Protein AF-A0A4Y2REA1-F1 (afdb_monomer_lite)

Foldseek 3Di:
DDDDAQDPQDWAAPPAPCPVPPDDRTKTWQADDQVLLVLLQCLLQQLQLFDPVDPPRSVLQLCLQAVNPDDSVVVVVLSVPDQQLQPSCSLVPPPVNVVSSVRNVVVLVVPDPPPDPPDPLSSVQSSCQSSVAWEWEQEPVVRDTDIHHHPPDDDVPHHYWYKYWYWDWPPPDPDTDTDIGITGIDHLVVLLVSLLVSQQVLCVVFPNNVVCVPPVSVVSVVSDQAPQSLVSCLVVLVLVSLLRCLVDLVSLSSNVSSVYNSQQLDADPLRAGSLLSVLLHPDLVSNVSNLQCQLQVNNNDPRHLLRADPVSLVSLVSVLVNLVRNCVSCVQVVVSPPCSVVSNLSSLLSNLLSVLSNQLRVQLHVLVPDDDPDLVSVLVSLLSSLVSLVVSLVVSQQPDDDDDPVVSCVSSVSSNVCSVVVSVSSNVVSVVSSCVSCVPPDVVVVVVSVVVPPPPPPPPPPPDDDDDDDDDDDDDDDDDDDDDDDDDDDDDDDDDDDDDDDPDDDDDD

Structure (mmCIF, N/CA/C/O backbone):
data_AF-A0A4Y2REA1-F1
#
_entry.id   AF-A0A4Y2REA1-F1
#
loop_
_atom_site.group_PDB
_atom_site.id
_atom_site.type_symbol
_atom_site.label_atom_id
_atom_site.label_alt_id
_atom_site.label_comp_id
_atom_site.label_asym_id
_atom_site.label_entity_id
_atom_site.label_seq_id
_atom_site.pdbx_PDB_ins_code
_atom_site.Cartn_x
_atom_site.Cartn_y
_atom_site.Cartn_z
_atom_site.occupancy
_atom_site.B_iso_or_equiv
_atom_site.auth_seq_id
_atom_site.auth_comp_id
_atom_site.auth_asym_id
_atom_site.auth_atom_id
_atom_site.pdbx_PDB_model_num
ATOM 1 N N . MET A 1 1 ? 20.935 -3.096 3.872 1.00 25.33 1 MET A N 1
ATOM 2 C CA . MET A 1 1 ? 20.095 -3.279 2.668 1.00 25.33 1 MET A CA 1
ATOM 3 C C . MET A 1 1 ? 18.909 -2.357 2.857 1.00 25.33 1 MET A C 1
ATOM 5 O O . MET A 1 1 ? 18.249 -2.506 3.869 1.00 25.33 1 MET A O 1
ATOM 9 N N . TYR A 1 2 ? 18.708 -1.360 1.994 1.00 25.95 2 TYR A N 1
ATOM 10 C CA . TYR A 1 2 ? 17.549 -0.471 2.121 1.00 25.95 2 TYR A CA 1
ATOM 11 C C . TYR A 1 2 ? 16.307 -1.224 1.658 1.00 25.95 2 TYR A C 1
ATOM 13 O O . TYR A 1 2 ? 16.303 -1.742 0.537 1.00 25.95 2 TYR A O 1
ATOM 21 N N . SER A 1 3 ? 15.297 -1.304 2.521 1.00 22.00 3 SER A N 1
ATOM 22 C CA . SER A 1 3 ? 13.976 -1.779 2.127 1.00 22.00 3 SER A CA 1
ATOM 23 C C . SER A 1 3 ? 13.430 -0.864 1.021 1.00 22.00 3 SER A C 1
ATOM 25 O O . SER A 1 3 ? 13.636 0.352 1.078 1.00 22.00 3 SER A O 1
ATOM 27 N N . PRO A 1 4 ? 12.791 -1.417 -0.018 1.00 27.03 4 PRO A N 1
ATOM 28 C CA . PRO A 1 4 ? 12.028 -0.632 -0.980 1.00 27.03 4 PRO A CA 1
ATOM 29 C C . PRO A 1 4 ? 11.006 0.238 -0.235 1.00 27.03 4 PRO A C 1
ATOM 31 O O . PRO A 1 4 ? 10.327 -0.249 0.665 1.00 27.03 4 PRO A O 1
ATOM 34 N N . ILE A 1 5 ? 10.926 1.521 -0.586 1.00 33.12 5 ILE A N 1
ATOM 35 C CA . ILE A 1 5 ? 9.866 2.418 -0.110 1.00 33.12 5 ILE A CA 1
ATOM 36 C C . ILE A 1 5 ? 8.550 1.947 -0.758 1.00 33.12 5 ILE A C 1
ATOM 38 O O . ILE A 1 5 ? 8.592 1.624 -1.952 1.00 33.12 5 ILE A O 1
ATOM 42 N N . PRO A 1 6 ? 7.418 1.896 -0.029 1.00 34.47 6 PRO A N 1
ATOM 43 C CA . PRO A 1 6 ? 6.111 1.602 -0.612 1.00 34.47 6 PRO A CA 1
ATOM 44 C C . PRO A 1 6 ? 5.810 2.544 -1.794 1.00 34.47 6 PRO A C 1
ATOM 46 O O . PRO A 1 6 ? 5.643 3.747 -1.632 1.00 34.47 6 PRO A O 1
ATOM 49 N N . HIS A 1 7 ? 5.865 1.945 -2.984 1.00 48.41 7 HIS A N 1
ATOM 50 C CA . HIS A 1 7 ? 5.469 2.357 -4.336 1.00 48.41 7 HIS A CA 1
ATOM 51 C C . HIS A 1 7 ? 5.488 3.850 -4.749 1.00 48.41 7 HIS A C 1
ATOM 53 O O . HIS A 1 7 ? 4.498 4.567 -4.674 1.00 48.41 7 HIS A O 1
ATOM 59 N N . ASP A 1 8 ? 6.588 4.230 -5.419 1.00 48.91 8 ASP A N 1
ATOM 60 C CA . ASP A 1 8 ? 6.771 5.413 -6.287 1.00 48.91 8 ASP A CA 1
ATOM 61 C C . ASP A 1 8 ? 6.100 5.271 -7.679 1.00 48.91 8 ASP A C 1
ATOM 63 O O . ASP A 1 8 ? 6.644 5.734 -8.683 1.00 48.91 8 ASP A O 1
ATOM 67 N N . LEU A 1 9 ? 4.939 4.618 -7.797 1.00 53.75 9 LEU A N 1
ATOM 68 C CA . LEU A 1 9 ? 4.220 4.526 -9.078 1.00 53.75 9 LEU A CA 1
ATOM 69 C C . LEU A 1 9 ? 3.541 5.867 -9.380 1.00 53.75 9 LEU A C 1
ATOM 71 O O . LEU A 1 9 ? 2.353 6.068 -9.141 1.00 53.75 9 LEU A O 1
ATOM 75 N N . THR A 1 10 ? 4.334 6.821 -9.859 1.00 60.69 10 THR A N 1
ATOM 76 C CA . THR A 1 10 ? 3.876 8.187 -10.114 1.00 60.69 10 THR A CA 1
ATOM 77 C C . THR A 1 10 ? 3.557 8.339 -11.594 1.00 60.69 10 THR A C 1
ATOM 79 O O . THR A 1 10 ? 4.440 8.198 -12.441 1.00 60.69 10 THR A O 1
ATOM 82 N N . LEU A 1 11 ? 2.292 8.628 -11.909 1.00 57.44 11 LEU A N 1
ATOM 83 C CA . LEU A 1 11 ? 1.899 9.081 -13.240 1.00 57.44 11 LEU A CA 1
ATOM 84 C C . LEU A 1 11 ? 2.262 10.560 -13.387 1.00 57.44 11 LEU A C 1
ATOM 86 O O . LEU A 1 11 ? 1.834 11.389 -12.582 1.00 57.44 11 LEU A O 1
ATOM 90 N N . TYR A 1 12 ? 2.998 10.889 -14.444 1.00 63.56 12 TYR A N 1
ATOM 91 C CA . TYR A 1 12 ? 3.308 12.271 -14.793 1.00 63.56 12 TYR A CA 1
ATOM 92 C C . TYR A 1 12 ? 2.423 12.745 -15.950 1.00 63.56 12 TYR A C 1
ATOM 94 O O . TYR A 1 12 ? 2.574 12.298 -17.089 1.00 63.56 12 TYR A O 1
ATOM 102 N N . ASP A 1 13 ? 1.477 13.630 -15.629 1.00 55.62 13 ASP A N 1
ATOM 103 C CA . ASP A 1 13 ? 0.510 14.255 -16.530 1.00 55.62 13 ASP A CA 1
ATOM 104 C C . ASP A 1 13 ? 0.744 15.767 -16.608 1.00 55.62 13 ASP A C 1
ATOM 106 O O . ASP A 1 13 ? 0.618 16.446 -15.601 1.00 55.62 13 ASP A O 1
ATOM 110 N N . ASP A 1 14 ? 1.112 16.292 -17.778 1.00 50.47 14 ASP A N 1
ATOM 111 C CA . ASP A 1 14 ? 1.050 17.716 -18.180 1.00 50.47 14 ASP A CA 1
ATOM 112 C C . ASP A 1 14 ? 1.658 18.765 -17.208 1.00 50.47 14 ASP A C 1
ATOM 114 O O . ASP A 1 14 ? 1.514 19.968 -17.391 1.00 50.47 14 ASP A O 1
ATOM 118 N N . LYS A 1 15 ? 2.389 18.328 -16.172 1.00 52.06 15 LYS A N 1
ATOM 119 C CA . LYS A 1 15 ? 3.039 19.157 -15.137 1.00 52.06 15 LYS A CA 1
ATOM 120 C C . LYS A 1 15 ? 4.423 19.655 -15.541 1.00 52.06 15 LYS A C 1
ATOM 122 O O . LYS A 1 15 ? 5.094 20.310 -14.742 1.00 52.06 15 LYS A O 1
ATOM 127 N N . PHE A 1 16 ? 4.860 19.310 -16.745 1.00 57.81 16 PHE A N 1
ATOM 128 C CA . PHE A 1 16 ? 6.159 19.674 -17.277 1.00 57.81 16 PHE A CA 1
ATOM 129 C C . PHE A 1 16 ? 5.995 20.217 -18.697 1.00 57.81 16 PHE A C 1
ATOM 131 O O . PHE A 1 16 ? 5.413 19.544 -19.543 1.00 57.81 16 PHE A O 1
ATOM 138 N N . ASP A 1 17 ? 6.563 21.393 -18.973 1.00 53.31 17 ASP A N 1
ATOM 139 C CA . ASP A 1 17 ? 6.459 22.122 -20.252 1.00 53.31 17 ASP A CA 1
ATOM 140 C C . ASP A 1 17 ? 7.195 21.444 -21.442 1.00 53.31 17 ASP A C 1
ATOM 142 O O . ASP A 1 17 ? 7.589 22.099 -22.411 1.00 53.31 17 ASP A O 1
ATOM 146 N N . PHE A 1 18 ? 7.442 20.129 -21.398 1.00 57.41 18 PHE A N 1
ATOM 147 C CA . PHE A 1 18 ? 8.408 19.445 -22.272 1.00 57.41 18 PHE A CA 1
ATOM 148 C C . PHE A 1 18 ? 7.825 18.701 -23.478 1.00 57.41 18 PHE A C 1
ATOM 150 O O . PHE A 1 18 ? 8.573 17.998 -24.162 1.00 57.41 18 PHE A O 1
ATOM 157 N N . GLU A 1 19 ? 6.549 18.897 -23.815 1.00 52.06 19 GLU A N 1
ATOM 158 C CA . GLU A 1 19 ? 5.930 18.278 -25.005 1.00 52.06 19 GLU A CA 1
ATOM 159 C C . GLU A 1 19 ? 6.691 18.598 -26.307 1.00 52.06 19 GLU A C 1
ATOM 161 O O . GLU A 1 19 ? 6.729 17.795 -27.236 1.00 52.06 19 GLU A O 1
ATOM 166 N N . LYS A 1 20 ? 7.391 19.741 -26.359 1.00 48.44 20 LYS A N 1
ATOM 167 C CA . LYS A 1 20 ? 8.180 20.168 -27.527 1.00 48.44 20 LYS A CA 1
ATOM 168 C C . LYS A 1 20 ? 9.490 19.392 -27.739 1.00 48.44 20 LYS A C 1
ATOM 170 O O . LYS A 1 20 ? 10.070 19.505 -28.813 1.00 48.44 20 LYS A O 1
ATOM 175 N N . ASN A 1 21 ? 9.945 18.604 -26.761 1.00 50.84 21 ASN A N 1
ATOM 176 C CA . ASN A 1 21 ? 11.243 17.910 -26.787 1.00 50.84 21 ASN A CA 1
ATOM 177 C C . ASN A 1 21 ? 11.119 16.376 -26.892 1.00 50.84 21 ASN A C 1
ATOM 179 O O . ASN A 1 21 ? 12.047 15.655 -26.526 1.00 50.84 21 ASN A O 1
ATOM 183 N N . GLY A 1 22 ? 9.979 15.864 -27.370 1.00 51.72 22 GLY A N 1
ATOM 184 C CA . GLY A 1 22 ? 9.775 14.424 -27.582 1.00 51.72 22 GLY A CA 1
ATOM 185 C C . GLY A 1 22 ? 9.524 13.615 -26.303 1.00 51.72 22 GLY A C 1
ATOM 186 O O . GLY A 1 22 ? 9.541 12.386 -26.346 1.00 51.72 22 GLY A O 1
ATOM 187 N N . PHE A 1 23 ? 9.277 14.277 -25.167 1.00 59.12 23 PHE A N 1
ATOM 188 C CA . PHE A 1 23 ? 8.766 13.612 -23.972 1.00 59.12 23 PHE A CA 1
ATOM 189 C C . PHE A 1 23 ? 7.288 13.283 -24.176 1.00 59.12 23 PHE A C 1
ATOM 191 O O . PHE A 1 23 ? 6.483 14.173 -24.441 1.00 59.12 23 PHE A O 1
ATOM 198 N N . CYS A 1 24 ? 6.934 12.004 -24.053 1.00 58.06 24 CYS A N 1
ATOM 199 C CA . CYS A 1 24 ? 5.540 11.586 -24.061 1.00 58.06 24 CYS A CA 1
ATOM 200 C C . CYS A 1 24 ? 4.925 11.960 -22.705 1.00 58.06 24 CYS A C 1
ATOM 202 O O . CYS A 1 24 ? 5.343 11.373 -21.697 1.00 58.06 24 CYS A O 1
ATOM 204 N N . PRO A 1 25 ? 3.946 12.883 -22.639 1.00 57.12 25 PRO A N 1
ATOM 205 C CA . PRO A 1 25 ? 3.137 13.007 -21.436 1.00 57.12 25 PRO A CA 1
ATOM 206 C C . PRO A 1 25 ? 2.501 11.638 -21.147 1.00 57.12 25 PRO A C 1
ATOM 208 O O . PRO A 1 25 ? 2.279 10.837 -22.059 1.00 57.12 25 PRO A O 1
ATOM 211 N N . TYR A 1 26 ? 2.244 11.336 -19.874 1.00 68.44 26 TYR A N 1
ATOM 212 C CA . TYR A 1 26 ? 1.660 10.068 -19.424 1.00 68.44 26 TYR A CA 1
ATOM 213 C C . TYR A 1 26 ? 2.614 8.862 -19.393 1.00 68.44 26 TYR A C 1
ATOM 215 O O . TYR A 1 26 ? 2.320 7.780 -19.908 1.00 68.44 26 TYR A O 1
ATOM 223 N N . GLN A 1 27 ? 3.742 9.018 -18.708 1.00 76.50 27 GLN A N 1
ATOM 224 C CA . GLN A 1 27 ? 4.599 7.897 -18.319 1.00 76.50 27 GLN A CA 1
ATOM 225 C C . GLN A 1 27 ? 4.471 7.607 -16.821 1.00 76.50 27 GLN A C 1
ATOM 227 O O . GLN A 1 27 ? 4.298 8.524 -16.014 1.00 76.50 27 GLN A O 1
ATOM 232 N N . TRP A 1 28 ? 4.555 6.326 -16.465 1.00 80.19 28 TRP A N 1
ATOM 233 C CA . TRP A 1 28 ? 4.647 5.875 -15.079 1.00 80.19 28 TRP A CA 1
ATOM 234 C C . TRP A 1 28 ? 6.105 5.655 -14.710 1.00 80.19 28 TRP A C 1
ATOM 236 O O . TRP A 1 28 ? 6.826 4.952 -15.421 1.00 80.19 28 TRP A O 1
ATOM 246 N N . GLU A 1 29 ? 6.527 6.223 -13.587 1.00 85.75 29 GLU A N 1
ATOM 247 C CA . GLU A 1 29 ? 7.823 5.916 -12.992 1.00 85.75 29 GLU A CA 1
ATOM 248 C C . GLU A 1 29 ? 7.787 4.560 -12.279 1.00 85.75 29 GLU A C 1
ATOM 250 O O . GLU A 1 29 ? 6.939 4.319 -11.424 1.00 85.75 29 GLU A O 1
ATOM 255 N N . ILE A 1 30 ? 8.732 3.678 -12.614 1.00 86.88 30 ILE A N 1
ATOM 256 C CA . ILE A 1 30 ? 8.915 2.376 -11.976 1.00 86.88 30 ILE A CA 1
ATOM 257 C C . ILE A 1 30 ? 10.257 2.347 -11.245 1.00 86.88 30 ILE A C 1
ATOM 259 O O . ILE A 1 30 ? 11.336 2.507 -11.829 1.00 86.88 30 ILE A O 1
ATOM 263 N N . SER A 1 31 ? 10.183 2.110 -9.938 1.00 85.31 31 SER A N 1
ATOM 264 C CA . SER A 1 31 ? 11.340 2.102 -9.048 1.00 85.31 31 SER A CA 1
ATOM 265 C C . SER A 1 31 ? 12.265 0.896 -9.291 1.00 85.31 31 SER A C 1
ATOM 267 O O . SER A 1 31 ? 11.814 -0.212 -9.575 1.00 85.31 31 SER A O 1
ATOM 269 N N . VAL A 1 32 ? 13.577 1.093 -9.125 1.00 87.69 32 VAL A N 1
ATOM 270 C CA . VAL A 1 32 ? 14.610 0.038 -9.217 1.00 87.69 32 VAL A CA 1
ATOM 271 C C . VAL A 1 32 ? 15.538 0.069 -7.996 1.00 87.69 32 VAL A C 1
ATOM 273 O O . VAL A 1 32 ? 15.603 1.088 -7.303 1.00 87.69 32 VAL A O 1
ATOM 276 N N . PRO A 1 33 ? 16.289 -1.009 -7.698 1.00 85.50 33 PRO A N 1
ATOM 277 C CA . PRO A 1 33 ? 17.248 -1.018 -6.603 1.00 85.50 33 PRO A CA 1
ATOM 278 C C . PRO A 1 33 ? 18.266 0.120 -6.725 1.00 85.50 33 PRO A C 1
ATOM 280 O O . PRO A 1 33 ? 18.843 0.339 -7.789 1.00 85.50 33 PRO A O 1
ATOM 283 N N . GLN A 1 34 ? 18.552 0.799 -5.607 1.00 83.44 34 GLN A N 1
ATOM 284 C CA . GLN A 1 34 ? 19.518 1.907 -5.573 1.00 83.44 34 GLN A CA 1
ATOM 285 C C . GLN A 1 34 ? 20.892 1.488 -6.112 1.00 83.44 34 GLN A C 1
ATOM 287 O O . GLN A 1 34 ? 21.559 2.228 -6.840 1.00 83.44 34 GLN A O 1
ATOM 292 N N . LYS A 1 35 ? 21.321 0.273 -5.760 1.00 83.75 35 LYS A N 1
ATOM 293 C CA . LYS A 1 35 ? 22.561 -0.314 -6.257 1.00 83.75 35 LYS A CA 1
ATOM 294 C C . LYS A 1 35 ? 22.414 -0.607 -7.751 1.00 83.75 35 LYS A C 1
ATOM 296 O O . LYS A 1 35 ? 21.615 -1.452 -8.137 1.00 83.75 35 LYS A O 1
ATOM 301 N N . ASN A 1 36 ? 23.254 0.031 -8.565 1.00 85.88 36 ASN A N 1
ATOM 302 C CA . ASN A 1 36 ? 23.226 -0.062 -10.030 1.00 85.88 36 ASN A CA 1
ATOM 303 C C . ASN A 1 36 ? 21.906 0.430 -10.659 1.00 85.88 36 ASN A C 1
ATOM 305 O O . ASN A 1 36 ? 21.519 -0.072 -11.712 1.00 85.88 36 ASN A O 1
ATOM 309 N N . CYS A 1 37 ? 21.230 1.405 -10.042 1.00 89.44 37 CYS A N 1
ATOM 310 C CA . CYS A 1 37 ? 19.955 1.938 -10.533 1.00 89.44 37 CYS A CA 1
ATOM 311 C C . CYS A 1 37 ? 19.993 2.386 -12.007 1.00 89.44 37 CYS A C 1
ATOM 313 O O . CYS A 1 37 ? 19.061 2.096 -12.748 1.00 89.44 37 CYS A O 1
ATOM 315 N N . ILE A 1 38 ? 21.096 2.991 -12.469 1.00 91.75 38 ILE A N 1
ATOM 316 C CA . ILE A 1 38 ? 21.297 3.353 -13.886 1.00 91.75 38 ILE A CA 1
ATOM 317 C C . ILE A 1 38 ? 21.253 2.117 -14.794 1.00 91.75 38 ILE A C 1
ATOM 319 O O . ILE A 1 38 ? 20.550 2.118 -15.797 1.00 91.75 38 ILE A O 1
ATOM 323 N N . ILE A 1 39 ? 21.980 1.054 -14.436 1.00 93.94 39 ILE A N 1
ATOM 324 C CA . ILE A 1 39 ? 22.057 -0.177 -15.236 1.00 93.94 39 ILE A CA 1
ATOM 325 C C . ILE A 1 39 ? 20.676 -0.814 -15.350 1.00 93.94 39 ILE A C 1
ATOM 327 O O . ILE A 1 39 ? 20.232 -1.105 -16.455 1.00 93.94 39 ILE A O 1
ATOM 331 N N . TRP A 1 40 ? 19.991 -0.990 -14.218 1.00 93.81 40 TRP A N 1
ATOM 332 C CA . TRP A 1 40 ? 18.647 -1.564 -14.198 1.00 93.81 40 TRP A CA 1
ATOM 333 C C . TRP A 1 40 ? 17.649 -0.707 -14.969 1.00 93.81 40 TRP A C 1
ATOM 335 O O . TRP A 1 40 ? 16.917 -1.237 -15.800 1.00 93.81 40 TRP A O 1
ATOM 345 N N . GLY A 1 41 ? 17.654 0.609 -14.739 1.00 93.44 41 GLY A N 1
ATOM 346 C CA . GLY A 1 41 ? 16.763 1.531 -15.430 1.00 93.44 41 GLY A CA 1
ATOM 347 C C . GLY A 1 41 ? 16.959 1.490 -16.946 1.00 93.44 41 GLY A C 1
ATOM 348 O O . GLY A 1 41 ? 15.989 1.361 -17.685 1.00 93.44 41 GLY A O 1
ATOM 349 N N . VAL A 1 42 ? 18.211 1.506 -17.413 1.00 94.56 42 VAL A N 1
ATOM 350 C CA . VAL A 1 42 ? 18.538 1.431 -18.843 1.00 94.56 42 VAL A CA 1
ATOM 351 C C . VAL A 1 42 ? 18.152 0.083 -19.439 1.00 94.56 42 VAL A C 1
ATOM 353 O O . VAL A 1 42 ? 17.466 0.064 -20.453 1.00 94.56 42 VAL A O 1
ATOM 356 N N . VAL A 1 43 ? 18.557 -1.037 -18.830 1.00 94.75 43 VAL A N 1
ATOM 357 C CA . VAL A 1 43 ? 18.269 -2.383 -19.359 1.00 94.75 43 VAL A CA 1
ATOM 358 C C . VAL A 1 43 ? 16.764 -2.600 -19.488 1.00 94.75 43 VAL A C 1
ATOM 360 O O . VAL A 1 43 ? 16.296 -3.011 -20.550 1.00 94.75 43 VAL A O 1
ATOM 363 N N . LEU A 1 44 ? 16.003 -2.289 -18.434 1.00 93.81 44 LEU A N 1
ATOM 364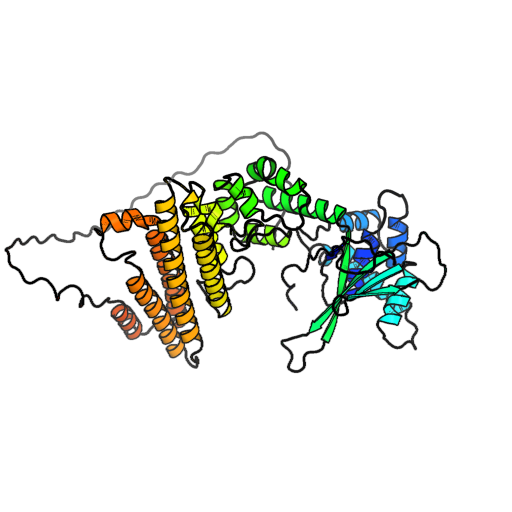 C CA . LEU A 1 44 ? 14.555 -2.486 -18.426 1.00 93.81 44 LEU A CA 1
ATOM 365 C C . LEU A 1 44 ? 13.862 -1.546 -19.413 1.00 93.81 44 LEU A C 1
ATOM 367 O O . LEU A 1 44 ? 13.071 -2.022 -20.223 1.00 93.81 44 LEU A O 1
ATOM 371 N N . SER A 1 45 ? 14.198 -0.251 -19.413 1.00 92.06 45 SER A N 1
ATOM 372 C CA . SER A 1 45 ? 13.611 0.725 -20.344 1.00 92.06 45 SER A CA 1
ATOM 373 C C . SER A 1 45 ? 13.928 0.381 -21.805 1.00 92.06 45 SER A C 1
ATOM 375 O O . SER A 1 45 ? 13.054 0.419 -22.673 1.00 92.06 45 SER A O 1
ATOM 377 N N . TYR A 1 46 ? 15.165 -0.031 -22.093 1.00 92.88 46 TYR A N 1
ATOM 378 C CA . TYR A 1 46 ? 15.631 -0.325 -23.448 1.00 92.88 46 TYR A CA 1
ATOM 379 C C . TYR A 1 46 ? 15.053 -1.615 -24.028 1.00 92.88 46 TYR A C 1
ATOM 381 O O . TYR A 1 46 ? 14.660 -1.634 -25.195 1.00 92.88 46 TYR A O 1
ATOM 389 N N . LEU A 1 47 ? 14.961 -2.683 -23.231 1.00 92.38 47 LEU A N 1
ATOM 390 C CA . LEU A 1 47 ? 14.332 -3.927 -23.676 1.00 92.38 47 LEU A CA 1
ATOM 391 C C . LEU A 1 47 ? 12.810 -3.785 -23.781 1.00 92.38 47 LEU A C 1
ATOM 393 O O . LEU A 1 47 ? 12.223 -4.294 -24.732 1.00 92.38 47 LEU A O 1
ATOM 397 N N . ARG A 1 48 ? 12.164 -3.067 -22.851 1.00 89.25 48 ARG A N 1
ATOM 398 C CA . ARG A 1 48 ? 10.702 -2.874 -22.868 1.00 89.25 48 ARG A CA 1
ATOM 399 C C . ARG A 1 48 ? 10.208 -1.939 -23.962 1.00 89.25 48 ARG A C 1
ATOM 401 O O . ARG A 1 48 ? 9.075 -2.092 -24.396 1.00 89.25 48 ARG A O 1
ATOM 408 N N . SER A 1 49 ? 11.032 -1.003 -24.425 1.00 85.56 49 SER A N 1
ATOM 409 C CA . SER A 1 49 ? 10.689 -0.126 -25.554 1.00 85.56 49 SER A CA 1
ATOM 410 C C . SER A 1 49 ? 10.889 -0.792 -26.923 1.00 85.56 49 SER A C 1
ATOM 412 O O . SER A 1 49 ? 10.771 -0.117 -27.949 1.00 85.56 49 SER A O 1
ATOM 414 N N . ALA A 1 50 ? 11.252 -2.079 -26.970 1.00 85.88 50 ALA A N 1
ATOM 415 C CA . ALA A 1 50 ? 11.312 -2.837 -28.211 1.00 85.88 50 ALA A CA 1
ATOM 416 C C . ALA A 1 50 ? 9.898 -3.093 -28.742 1.00 85.88 50 ALA A C 1
ATOM 418 O O . ALA A 1 50 ? 8.995 -3.463 -27.997 1.00 85.88 50 ALA A O 1
ATOM 419 N N . ASP A 1 51 ? 9.723 -2.939 -30.049 1.00 83.25 51 ASP A N 1
ATOM 420 C CA . ASP A 1 51 ? 8.501 -3.362 -30.715 1.00 83.25 51 ASP A CA 1
ATOM 421 C C . ASP A 1 51 ? 8.569 -4.873 -30.958 1.00 83.25 51 ASP A C 1
ATOM 423 O O . ASP A 1 51 ? 9.239 -5.337 -31.882 1.00 83.25 51 ASP A O 1
ATOM 427 N N . PHE A 1 52 ? 7.900 -5.635 -30.091 1.00 84.44 52 PHE A N 1
ATOM 428 C CA . PHE A 1 52 ? 7.869 -7.098 -30.139 1.00 84.44 52 PHE A CA 1
ATOM 429 C C . PHE A 1 52 ? 7.118 -7.657 -31.356 1.00 84.44 52 PHE A C 1
ATOM 431 O O . PHE A 1 52 ? 7.183 -8.866 -31.588 1.00 84.44 52 PHE A O 1
ATOM 438 N N . THR A 1 53 ? 6.403 -6.812 -32.111 1.00 84.31 53 THR A N 1
ATOM 439 C CA . THR A 1 53 ? 5.652 -7.222 -33.306 1.00 84.31 53 THR A CA 1
ATOM 440 C C . THR A 1 53 ? 6.517 -7.248 -34.563 1.00 84.31 53 THR A C 1
ATOM 442 O O . THR A 1 53 ? 6.187 -7.957 -35.513 1.00 84.31 53 THR A O 1
ATOM 445 N N . VAL A 1 54 ? 7.646 -6.527 -34.572 1.00 85.38 54 VAL A N 1
ATOM 446 C CA . VAL A 1 54 ? 8.560 -6.497 -35.717 1.00 85.38 54 VAL A CA 1
ATOM 447 C C . VAL A 1 54 ? 9.695 -7.504 -35.510 1.00 85.38 54 VAL A C 1
ATOM 449 O O . VAL A 1 54 ? 10.497 -7.331 -34.586 1.00 85.38 54 VAL A O 1
ATOM 452 N N . PRO A 1 55 ? 9.818 -8.527 -36.379 1.00 86.56 55 PRO A N 1
ATOM 453 C CA . PRO A 1 55 ? 10.867 -9.536 -36.266 1.00 86.56 55 PRO A CA 1
ATOM 454 C C . PRO A 1 55 ? 12.273 -8.923 -36.252 1.00 86.56 55 PRO A C 1
ATOM 456 O O . PRO A 1 55 ? 12.566 -8.015 -37.031 1.00 86.56 55 PRO A O 1
ATOM 459 N N . GLY A 1 56 ? 13.159 -9.422 -35.389 1.00 86.81 56 GLY A N 1
ATOM 460 C CA . GLY A 1 56 ? 14.566 -9.014 -35.337 1.00 86.81 56 GLY A CA 1
ATOM 461 C C . GLY A 1 56 ? 14.851 -7.754 -34.509 1.00 86.81 56 GLY A C 1
ATOM 462 O O . GLY A 1 56 ? 15.999 -7.546 -34.110 1.00 86.81 56 GLY A O 1
ATOM 463 N N . LYS A 1 57 ? 13.848 -6.907 -34.217 1.00 87.44 57 LYS A N 1
ATOM 464 C CA . LYS A 1 57 ? 14.065 -5.657 -33.461 1.00 87.44 57 LYS A CA 1
ATOM 465 C C . LYS A 1 57 ? 14.440 -5.907 -32.002 1.00 87.44 57 LYS A C 1
ATOM 467 O O . LYS A 1 57 ? 15.264 -5.177 -31.448 1.00 87.44 57 LYS A O 1
ATOM 472 N N . PHE A 1 58 ? 13.820 -6.892 -31.355 1.00 91.50 58 PHE A N 1
ATOM 473 C CA . PHE A 1 58 ? 14.122 -7.214 -29.961 1.00 91.50 58 PHE A CA 1
ATOM 474 C C . PHE A 1 58 ? 15.518 -7.832 -29.838 1.00 91.50 58 PHE A C 1
ATOM 476 O O . PHE A 1 58 ? 16.316 -7.423 -28.994 1.00 91.50 58 PHE A O 1
ATOM 483 N N . GLU A 1 59 ? 15.829 -8.757 -30.742 1.00 92.81 59 GLU A N 1
ATOM 484 C CA . GLU A 1 59 ? 17.113 -9.430 -30.886 1.00 92.81 59 GLU A CA 1
ATOM 485 C C . GLU A 1 59 ? 18.230 -8.404 -31.073 1.00 92.81 59 GLU A C 1
ATOM 487 O O . GLU A 1 59 ? 19.226 -8.434 -30.357 1.00 92.81 59 GLU A O 1
ATOM 492 N N . GLU A 1 60 ? 18.047 -7.435 -31.976 1.00 90.50 60 GLU A N 1
ATOM 493 C CA . GLU A 1 60 ? 19.014 -6.361 -32.205 1.00 90.50 60 GLU A CA 1
ATOM 494 C C . GLU A 1 60 ? 19.329 -5.586 -30.915 1.00 90.50 60 GLU A C 1
ATOM 496 O O . GLU A 1 60 ? 20.496 -5.329 -30.602 1.00 90.50 60 GLU A O 1
ATOM 501 N N . ARG A 1 61 ? 18.304 -5.238 -30.131 1.00 90.75 61 ARG A N 1
ATOM 502 C CA . ARG A 1 61 ? 18.488 -4.520 -28.862 1.00 90.75 61 ARG A CA 1
ATOM 503 C C . ARG A 1 61 ? 19.172 -5.375 -27.804 1.00 90.75 61 ARG A C 1
ATOM 505 O O . ARG A 1 61 ? 20.097 -4.902 -27.139 1.00 90.75 61 ARG A O 1
ATOM 512 N N . LEU A 1 62 ? 18.765 -6.633 -27.667 1.00 93.94 62 LEU A N 1
ATOM 513 C CA . LEU A 1 62 ? 19.408 -7.580 -26.759 1.00 93.94 62 LEU A CA 1
ATOM 514 C C . LEU A 1 62 ? 20.891 -7.758 -27.107 1.00 93.94 62 LEU A C 1
ATOM 516 O O . LEU A 1 62 ? 21.753 -7.768 -26.221 1.00 93.94 62 LEU A O 1
ATOM 520 N N . ASN A 1 63 ? 21.201 -7.826 -28.397 1.00 91.81 63 ASN A N 1
ATOM 521 C CA . ASN A 1 63 ? 22.553 -7.975 -28.911 1.00 91.81 63 ASN A CA 1
ATOM 522 C C . ASN A 1 63 ? 23.428 -6.759 -28.587 1.00 91.81 63 ASN A C 1
ATOM 524 O O . ASN A 1 63 ? 24.583 -6.929 -28.197 1.00 91.81 63 ASN A O 1
ATOM 528 N N . ARG A 1 64 ? 22.879 -5.539 -28.639 1.00 90.50 64 ARG A N 1
ATOM 529 C CA . ARG A 1 64 ? 23.590 -4.320 -28.206 1.00 90.50 64 ARG A CA 1
ATOM 530 C C . ARG A 1 64 ? 23.904 -4.318 -26.705 1.00 90.50 64 ARG A C 1
ATOM 532 O O . ARG A 1 64 ? 24.968 -3.849 -26.311 1.00 90.50 64 ARG A O 1
ATOM 539 N N . LEU A 1 65 ? 23.023 -4.877 -25.871 1.00 91.88 65 LEU A N 1
ATOM 540 C CA . LEU A 1 65 ? 23.256 -4.991 -24.425 1.00 91.88 65 LEU A CA 1
ATOM 541 C C . LEU A 1 65 ? 24.260 -6.092 -24.061 1.00 91.88 65 LEU A C 1
ATOM 543 O O . LEU A 1 65 ? 25.011 -5.949 -23.095 1.00 91.88 65 LEU A O 1
ATOM 547 N N . THR A 1 66 ? 24.251 -7.204 -24.799 1.00 91.81 66 THR A N 1
ATOM 548 C CA . THR A 1 66 ? 24.862 -8.460 -24.334 1.00 91.81 66 THR A CA 1
ATOM 549 C C . THR A 1 66 ? 25.896 -9.070 -25.271 1.00 91.81 66 THR A C 1
ATOM 551 O O . THR A 1 66 ? 26.551 -10.021 -24.864 1.00 91.81 66 THR A O 1
ATOM 554 N N . LYS A 1 67 ? 26.091 -8.538 -26.485 1.00 87.94 67 LYS A N 1
ATOM 555 C CA . LYS A 1 67 ? 26.974 -9.100 -27.525 1.00 87.94 67 LYS A CA 1
ATOM 556 C C . LYS A 1 67 ? 26.604 -10.549 -27.911 1.00 87.94 67 LYS A C 1
ATOM 558 O O . LYS A 1 67 ? 27.486 -11.394 -28.034 1.00 87.94 67 LYS A O 1
ATOM 563 N N . ASN A 1 68 ? 25.311 -10.823 -28.117 1.00 85.69 68 ASN A N 1
ATOM 564 C CA . ASN A 1 68 ? 24.755 -12.115 -28.570 1.00 85.69 68 ASN A CA 1
ATOM 565 C C . ASN A 1 68 ? 24.922 -13.284 -27.574 1.00 85.69 68 ASN A C 1
ATOM 567 O O . ASN A 1 68 ? 25.044 -14.435 -27.985 1.00 85.69 68 ASN A O 1
ATOM 571 N N . LEU A 1 69 ? 24.969 -13.009 -26.266 1.00 87.44 69 LEU A N 1
ATOM 572 C CA . LEU A 1 69 ? 25.217 -14.040 -25.245 1.00 87.44 69 LEU A CA 1
ATOM 573 C C . LEU A 1 69 ? 23.964 -14.796 -24.775 1.00 87.44 69 LEU A C 1
ATOM 575 O O . LEU A 1 69 ? 24.099 -15.790 -24.065 1.00 87.44 69 LEU A O 1
ATOM 579 N N . PHE A 1 70 ? 22.765 -14.323 -25.116 1.00 91.38 70 PHE A N 1
ATOM 580 C CA . PHE A 1 70 ? 21.508 -14.845 -24.578 1.00 91.38 70 PHE A CA 1
ATOM 581 C C . PHE A 1 70 ? 20.534 -15.206 -25.693 1.00 91.38 70 PHE A C 1
ATOM 583 O O . PHE A 1 70 ? 20.486 -14.532 -26.720 1.00 91.38 70 PHE A O 1
ATOM 590 N N . ASP A 1 71 ? 19.741 -16.247 -25.445 1.00 92.00 71 ASP A N 1
ATOM 591 C CA . ASP A 1 71 ? 18.626 -16.640 -26.301 1.00 92.00 71 ASP A CA 1
ATOM 592 C C . ASP A 1 71 ? 17.509 -15.576 -26.261 1.00 92.00 71 ASP A C 1
ATOM 594 O O . ASP A 1 71 ? 16.969 -15.319 -25.179 1.00 92.00 71 ASP A O 1
ATOM 598 N N . PRO A 1 72 ? 17.145 -14.952 -27.396 1.00 92.00 72 PRO A N 1
ATOM 599 C CA . PRO A 1 72 ? 16.168 -13.869 -27.415 1.00 92.00 72 PRO A CA 1
ATOM 600 C C . PRO A 1 72 ? 14.789 -14.248 -26.883 1.00 92.00 72 PRO A C 1
ATOM 602 O O . PRO A 1 72 ? 14.191 -13.448 -26.167 1.00 92.00 72 PRO A O 1
ATOM 605 N N . GLU A 1 73 ? 14.293 -15.453 -27.162 1.00 91.56 73 GLU A N 1
ATOM 606 C CA . GLU A 1 73 ? 12.951 -15.862 -26.732 1.00 91.56 73 GLU A CA 1
ATOM 607 C C . GLU A 1 73 ? 12.868 -16.026 -25.211 1.00 91.56 73 GLU A C 1
ATOM 609 O O . GLU A 1 73 ? 11.927 -15.538 -24.580 1.00 91.56 73 GLU A O 1
ATOM 614 N N . THR A 1 74 ? 13.902 -16.601 -24.591 1.00 92.62 74 THR A N 1
ATOM 615 C CA . THR A 1 74 ? 14.004 -16.685 -23.127 1.00 92.62 74 THR A CA 1
ATOM 616 C C . THR A 1 74 ? 13.980 -15.295 -22.486 1.00 92.62 74 THR A C 1
ATOM 618 O O . THR A 1 74 ? 13.237 -15.055 -21.533 1.00 92.62 74 THR A O 1
ATOM 621 N N . VAL A 1 75 ? 14.756 -14.344 -23.021 1.00 93.00 75 VAL A N 1
ATOM 622 C CA . VAL A 1 75 ? 14.784 -12.974 -22.484 1.00 93.00 75 VAL A CA 1
ATOM 623 C C . VAL A 1 75 ? 13.457 -12.261 -22.712 1.00 93.00 75 VAL A C 1
ATOM 625 O O . VAL A 1 75 ? 12.976 -11.564 -21.820 1.00 93.00 75 VAL A O 1
ATOM 628 N N . LYS A 1 76 ? 12.862 -12.426 -23.894 1.00 93.25 76 LYS A N 1
ATOM 629 C CA . LYS A 1 76 ? 11.563 -11.852 -24.240 1.00 93.25 76 LYS A CA 1
ATOM 630 C C . LYS A 1 76 ? 10.492 -12.329 -23.267 1.00 93.25 76 LYS A C 1
ATOM 632 O O . LYS A 1 76 ? 9.767 -11.489 -22.745 1.00 93.25 76 LYS A O 1
ATOM 637 N N . SER A 1 77 ? 10.458 -13.624 -22.947 1.00 91.44 77 SER A N 1
ATOM 638 C CA . SER A 1 77 ? 9.559 -14.176 -21.929 1.00 91.44 77 SER A CA 1
ATOM 639 C C . SER A 1 77 ? 9.789 -13.530 -20.560 1.00 91.44 77 SER A C 1
ATOM 641 O O . SER A 1 77 ? 8.846 -12.990 -19.993 1.00 91.44 77 SER A O 1
ATOM 643 N N . SER A 1 78 ? 11.030 -13.497 -20.054 1.00 92.00 78 SER A N 1
ATOM 644 C CA . SER A 1 78 ? 11.352 -12.872 -18.756 1.00 92.00 78 SER A CA 1
ATOM 645 C C . SER A 1 78 ? 10.980 -11.388 -18.702 1.00 92.00 78 SER A C 1
ATOM 647 O O . SER A 1 78 ? 10.507 -10.895 -17.676 1.00 92.00 78 SER A O 1
ATOM 649 N N . ILE A 1 79 ? 11.193 -10.659 -19.803 1.00 92.00 79 ILE A N 1
ATOM 650 C CA . ILE A 1 79 ? 10.798 -9.258 -19.912 1.00 92.00 79 ILE A CA 1
ATOM 651 C C . ILE A 1 79 ? 9.282 -9.152 -19.884 1.00 92.00 79 ILE A C 1
ATOM 653 O O . ILE A 1 79 ? 8.795 -8.403 -19.051 1.00 92.00 79 ILE A O 1
ATOM 657 N N . LEU A 1 80 ? 8.546 -9.874 -20.735 1.00 90.62 80 LEU A N 1
ATOM 658 C CA . LEU A 1 80 ? 7.085 -9.790 -20.835 1.00 90.62 80 LEU A CA 1
ATOM 659 C C . LEU A 1 80 ? 6.385 -10.165 -19.521 1.00 90.62 80 LEU A C 1
ATOM 661 O O . LEU A 1 80 ? 5.482 -9.440 -19.106 1.00 90.62 80 LEU A O 1
ATOM 665 N N . ASP A 1 81 ? 6.893 -11.177 -18.821 1.00 90.31 81 ASP A N 1
ATOM 666 C CA . ASP A 1 81 ? 6.410 -11.676 -17.528 1.00 90.31 81 ASP A CA 1
ATOM 667 C C . ASP A 1 81 ? 6.572 -10.702 -16.350 1.00 90.31 81 ASP A C 1
ATOM 669 O O . ASP A 1 81 ? 6.060 -10.956 -15.247 1.00 90.31 81 ASP A O 1
ATOM 673 N N . PHE A 1 82 ? 7.339 -9.625 -16.527 1.00 91.06 82 PHE A N 1
ATOM 674 C CA . PHE A 1 82 ? 7.545 -8.627 -15.489 1.00 91.06 82 PHE A CA 1
ATOM 675 C C . PHE A 1 82 ? 6.357 -7.662 -15.404 1.00 91.06 82 PHE A C 1
ATOM 677 O O . PHE A 1 82 ? 6.205 -6.774 -16.244 1.00 91.06 82 PHE A O 1
ATOM 684 N N . ASN A 1 83 ? 5.576 -7.794 -14.332 1.00 90.62 83 ASN A N 1
ATOM 685 C CA . ASN A 1 83 ? 4.493 -6.883 -13.981 1.00 90.62 83 ASN A CA 1
ATOM 686 C C . ASN A 1 83 ? 4.838 -6.114 -12.685 1.00 90.62 83 ASN A C 1
ATOM 688 O O . ASN A 1 83 ? 4.799 -6.710 -11.602 1.00 90.62 83 ASN A O 1
ATOM 692 N N . PRO A 1 84 ? 5.161 -4.805 -12.762 1.00 86.44 84 PRO A N 1
ATOM 693 C CA . PRO A 1 84 ? 5.541 -4.020 -11.592 1.00 86.44 84 PRO A CA 1
ATOM 694 C C . PRO A 1 84 ? 4.397 -3.777 -10.601 1.00 86.44 84 PRO A C 1
ATOM 696 O O . PRO A 1 84 ? 4.688 -3.522 -9.437 1.00 86.44 84 PRO A O 1
ATOM 699 N N . PHE A 1 85 ? 3.136 -3.881 -11.034 1.00 84.69 85 PHE A N 1
ATOM 700 C CA . PHE A 1 85 ? 1.951 -3.699 -10.186 1.00 84.69 85 PHE A CA 1
ATOM 701 C C . PHE A 1 85 ? 1.617 -4.952 -9.368 1.00 84.69 85 PHE A C 1
ATOM 703 O O . PHE A 1 85 ? 0.975 -4.856 -8.333 1.00 84.69 85 PHE A O 1
ATOM 710 N N . PHE A 1 86 ? 2.062 -6.134 -9.807 1.00 86.25 86 PHE A N 1
ATOM 711 C CA . PHE A 1 86 ? 1.890 -7.375 -9.045 1.00 86.25 86 PHE A CA 1
ATOM 712 C C . PHE A 1 86 ? 3.111 -7.682 -8.172 1.00 86.25 86 PHE A C 1
ATOM 714 O O . PHE A 1 86 ? 3.002 -7.988 -6.984 1.00 86.25 86 PHE A O 1
ATOM 721 N N . ASN A 1 87 ? 4.303 -7.618 -8.771 1.00 86.25 87 ASN A N 1
ATOM 722 C CA . ASN A 1 87 ? 5.553 -7.871 -8.072 1.00 86.25 87 ASN A CA 1
ATOM 723 C C . ASN A 1 87 ? 6.706 -7.115 -8.740 1.00 86.25 87 ASN A C 1
ATOM 725 O O . ASN A 1 87 ? 7.399 -7.638 -9.619 1.00 86.25 87 ASN A O 1
ATOM 729 N N . ILE A 1 88 ? 6.955 -5.897 -8.254 1.00 83.38 88 ILE A N 1
ATOM 730 C CA . ILE A 1 88 ? 8.062 -5.049 -8.711 1.00 83.38 88 ILE A CA 1
ATOM 731 C C . ILE A 1 88 ? 9.433 -5.719 -8.560 1.00 83.38 88 ILE A C 1
ATOM 733 O O . ILE A 1 88 ? 10.355 -5.406 -9.307 1.00 83.38 88 ILE A O 1
ATOM 737 N N . HIS A 1 89 ? 9.583 -6.669 -7.633 1.00 85.38 89 HIS A N 1
ATOM 738 C CA . HIS A 1 89 ? 10.858 -7.332 -7.386 1.00 85.38 89 HIS A CA 1
ATOM 739 C C . HIS A 1 89 ? 11.135 -8.522 -8.296 1.00 85.38 89 HIS A C 1
ATOM 741 O O . HIS A 1 89 ? 12.294 -8.927 -8.400 1.00 85.38 89 HIS A O 1
ATOM 747 N N . LYS A 1 90 ? 10.115 -9.059 -8.978 1.00 87.44 90 LYS A N 1
ATOM 748 C CA . LYS A 1 90 ? 10.236 -10.261 -9.816 1.00 87.44 90 LYS A CA 1
ATOM 749 C C . LYS A 1 90 ? 11.395 -10.147 -10.809 1.00 87.44 90 LYS A C 1
ATOM 751 O O . LYS A 1 90 ? 12.206 -11.061 -10.903 1.00 87.44 90 LYS A O 1
ATOM 756 N N . CYS A 1 91 ? 11.543 -9.000 -11.475 1.00 87.75 91 CYS A N 1
ATOM 757 C CA . CYS A 1 91 ? 12.614 -8.796 -12.453 1.00 87.75 91 CYS A CA 1
ATOM 758 C C . CYS A 1 91 ? 14.022 -8.732 -11.842 1.00 87.75 91 CYS A C 1
ATOM 760 O O . CYS A 1 91 ? 14.992 -9.068 -12.515 1.00 87.75 91 CYS A O 1
ATOM 762 N N . PHE A 1 92 ? 14.157 -8.334 -10.573 1.00 87.75 92 PHE A N 1
ATOM 763 C CA . PHE A 1 92 ? 15.457 -8.264 -9.901 1.00 87.75 92 PHE A CA 1
ATOM 764 C C . PHE A 1 92 ? 15.908 -9.617 -9.359 1.00 87.75 92 PHE A C 1
ATOM 766 O O . PHE A 1 92 ? 17.089 -9.760 -9.051 1.00 87.75 92 PHE A O 1
ATOM 773 N N . PHE A 1 93 ? 14.999 -10.588 -9.239 1.00 88.69 93 PHE A N 1
ATOM 774 C CA . PHE A 1 93 ? 15.295 -11.973 -8.863 1.00 88.69 93 PHE A CA 1
ATOM 775 C C . PHE A 1 93 ? 15.311 -12.936 -10.057 1.00 88.69 93 PHE A C 1
ATOM 777 O O . PHE A 1 93 ? 15.780 -14.060 -9.913 1.00 88.69 93 PHE A O 1
ATOM 784 N N . ASP A 1 94 ? 14.857 -12.499 -11.232 1.00 93.00 94 ASP A N 1
ATOM 785 C CA . ASP A 1 94 ? 14.966 -13.261 -12.474 1.00 93.00 94 ASP A CA 1
ATOM 786 C C . ASP A 1 94 ? 16.444 -13.419 -12.885 1.00 93.00 94 ASP A C 1
ATOM 788 O O . ASP A 1 94 ? 17.162 -12.439 -13.114 1.00 93.00 94 ASP A O 1
ATOM 792 N N . GLU A 1 95 ? 16.916 -14.666 -12.967 1.00 93.81 95 GLU A N 1
ATOM 793 C CA . GLU A 1 95 ? 18.318 -14.965 -13.277 1.00 93.81 95 GL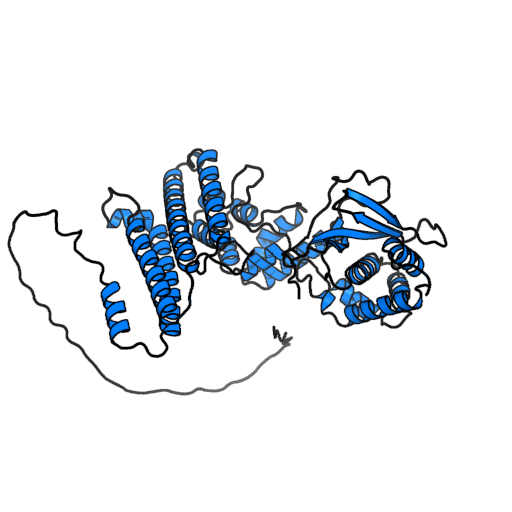U A CA 1
ATOM 794 C C . GLU A 1 95 ? 18.749 -14.443 -14.651 1.00 93.81 95 GLU A C 1
ATOM 796 O O . GLU A 1 95 ? 19.894 -14.010 -14.818 1.00 93.81 95 GLU A O 1
ATOM 801 N N . THR A 1 96 ? 17.858 -14.495 -15.641 1.00 94.00 96 THR A N 1
ATOM 802 C CA . THR A 1 96 ? 18.130 -14.047 -17.008 1.00 94.00 96 THR A CA 1
ATOM 803 C C . THR A 1 96 ? 18.366 -12.539 -17.013 1.00 94.00 96 THR A C 1
ATOM 805 O O . THR A 1 96 ? 19.399 -12.073 -17.500 1.00 94.00 96 THR A O 1
ATOM 808 N N . LEU A 1 97 ? 17.478 -11.766 -16.385 1.00 94.06 97 LEU A N 1
ATOM 809 C CA . LEU A 1 97 ? 17.590 -10.307 -16.291 1.00 94.06 97 LEU A CA 1
ATOM 810 C C . LEU A 1 97 ? 18.776 -9.857 -15.430 1.00 94.06 97 LEU A C 1
ATOM 812 O O . LEU A 1 97 ? 19.443 -8.866 -15.757 1.00 94.06 97 LEU A O 1
ATOM 816 N N . GLN A 1 98 ? 19.102 -10.597 -14.366 1.00 94.25 98 GLN A N 1
ATOM 817 C CA . GLN A 1 98 ? 20.319 -10.359 -13.591 1.00 94.25 98 GLN A CA 1
ATOM 818 C C . GLN A 1 98 ? 21.580 -10.555 -14.440 1.00 94.25 98 GLN A C 1
ATOM 820 O O . GLN A 1 98 ? 22.464 -9.692 -14.428 1.00 94.25 98 GLN A O 1
ATOM 825 N N . LYS A 1 99 ? 21.670 -11.663 -15.188 1.00 94.75 99 LYS A N 1
ATOM 826 C CA . LYS A 1 99 ? 22.817 -11.958 -16.060 1.00 94.75 99 LYS A CA 1
ATOM 827 C C . LYS A 1 99 ? 22.958 -10.898 -17.156 1.00 94.75 99 LYS A C 1
ATOM 829 O O . LYS A 1 99 ? 24.060 -10.398 -17.356 1.00 94.75 99 LYS A O 1
ATOM 834 N N . ILE A 1 100 ? 21.859 -10.460 -17.772 1.00 95.12 100 ILE A N 1
ATOM 835 C CA . ILE A 1 100 ? 21.865 -9.363 -18.757 1.00 95.12 100 ILE A CA 1
ATOM 836 C C . ILE A 1 100 ? 22.389 -8.067 -18.141 1.00 95.12 100 ILE A C 1
ATOM 838 O O . ILE A 1 100 ? 23.263 -7.420 -18.716 1.00 95.12 100 ILE A O 1
ATOM 842 N N . SER A 1 101 ? 21.906 -7.703 -16.953 1.00 94.25 101 SER A N 1
ATOM 843 C CA . SER A 1 101 ? 22.353 -6.492 -16.256 1.00 94.25 101 SER A CA 1
ATOM 844 C C . SER A 1 101 ? 23.849 -6.536 -15.928 1.00 94.25 101 SER A C 1
ATOM 846 O O . SER A 1 101 ? 24.552 -5.529 -16.044 1.00 94.25 101 SER A O 1
ATOM 848 N N . GLN A 1 102 ? 24.371 -7.708 -15.558 1.00 93.81 102 GLN A N 1
ATOM 849 C CA . GLN A 1 102 ? 25.804 -7.916 -15.340 1.00 93.81 102 GLN A CA 1
ATOM 850 C C . GLN A 1 102 ? 26.605 -7.837 -16.646 1.00 93.81 102 GLN A C 1
ATOM 852 O O . GLN A 1 102 ? 27.643 -7.171 -16.680 1.00 93.81 102 GLN A O 1
ATOM 857 N N . SER A 1 103 ? 26.119 -8.459 -17.724 1.00 94.38 103 SER A N 1
ATOM 858 C CA . SER A 1 103 ? 26.739 -8.393 -19.049 1.00 94.38 103 SER A CA 1
ATOM 859 C C . SER A 1 103 ? 26.804 -6.959 -19.561 1.00 94.38 103 SER A C 1
ATOM 861 O O . SER A 1 103 ? 27.880 -6.507 -19.943 1.00 94.38 103 SER A O 1
ATOM 863 N N . PHE A 1 104 ? 25.710 -6.201 -19.475 1.00 95.50 104 PHE A N 1
ATOM 864 C CA . PHE A 1 104 ? 25.694 -4.807 -19.908 1.00 95.50 104 PHE A CA 1
ATOM 865 C C . PHE A 1 104 ? 26.656 -3.937 -19.088 1.00 95.50 104 PHE A C 1
ATOM 867 O O . PHE A 1 104 ? 27.416 -3.141 -19.640 1.00 95.50 104 PHE A O 1
ATOM 874 N N . ARG A 1 105 ? 26.721 -4.150 -17.767 1.00 93.25 105 ARG A N 1
ATOM 875 C CA . ARG A 1 105 ? 27.712 -3.484 -16.909 1.00 93.25 105 ARG A CA 1
ATOM 876 C C . ARG A 1 105 ? 29.151 -3.781 -17.347 1.00 93.25 105 ARG A C 1
ATOM 878 O O . ARG A 1 105 ? 29.987 -2.877 -17.326 1.00 93.25 105 ARG A O 1
ATOM 885 N N . LYS A 1 106 ? 29.445 -5.022 -17.749 1.00 91.94 106 LYS A N 1
ATOM 886 C CA . LYS A 1 106 ? 30.758 -5.408 -18.284 1.00 91.94 106 LYS A CA 1
ATOM 887 C C . LYS A 1 106 ? 31.044 -4.688 -19.605 1.00 91.94 106 LYS A C 1
ATOM 889 O O . LYS A 1 106 ? 32.098 -4.066 -19.721 1.00 91.94 106 LYS A O 1
ATOM 894 N N . VAL A 1 107 ? 30.086 -4.666 -20.535 1.00 91.19 107 VAL A N 1
ATOM 895 C CA . VAL A 1 107 ? 30.200 -3.931 -21.809 1.00 91.19 107 VAL A CA 1
ATOM 896 C C . VAL A 1 107 ? 30.497 -2.448 -21.573 1.00 91.19 107 VAL A C 1
ATOM 898 O O . VAL A 1 107 ? 31.401 -1.900 -22.203 1.00 91.19 107 VAL A O 1
ATOM 901 N N . LEU A 1 108 ? 29.811 -1.805 -20.626 1.00 90.69 108 LEU A N 1
ATOM 902 C CA . LEU A 1 108 ? 30.075 -0.409 -20.264 1.00 90.69 108 LEU A CA 1
ATOM 903 C C . LEU A 1 108 ? 31.481 -0.197 -19.703 1.00 90.69 108 LEU A C 1
ATOM 905 O O . LEU A 1 108 ? 32.126 0.799 -20.023 1.00 90.69 108 LEU A O 1
ATOM 909 N N . SER A 1 109 ? 31.965 -1.119 -18.869 1.00 88.38 109 SER A N 1
ATOM 910 C CA . SER A 1 109 ? 33.311 -1.021 -18.298 1.00 88.38 109 SER A CA 1
ATOM 911 C C . SER A 1 109 ? 34.419 -1.204 -19.339 1.00 88.38 109 SER A C 1
ATOM 913 O O . SER A 1 109 ? 35.420 -0.501 -19.267 1.00 88.38 109 SER A O 1
ATOM 915 N N . GLU A 1 110 ? 34.219 -2.087 -20.323 1.00 89.19 110 GLU A N 1
ATOM 916 C CA . GLU A 1 110 ? 35.173 -2.348 -21.412 1.00 89.19 110 GLU A CA 1
ATOM 917 C C . GLU A 1 110 ? 35.296 -1.165 -22.380 1.00 89.19 110 GLU A C 1
ATOM 919 O O . GLU A 1 110 ? 36.371 -0.915 -22.913 1.00 89.19 110 GLU A O 1
ATOM 924 N N . ASN A 1 111 ? 34.203 -0.427 -22.596 1.00 86.56 111 ASN A N 1
ATOM 925 C CA . ASN A 1 111 ? 34.165 0.718 -23.510 1.00 86.56 111 ASN A CA 1
ATOM 926 C C . ASN A 1 111 ? 34.430 2.060 -22.812 1.00 86.56 111 ASN A C 1
ATOM 928 O O . ASN A 1 111 ? 34.387 3.111 -23.451 1.00 86.56 111 ASN A O 1
ATOM 932 N N . ARG A 1 112 ? 34.688 2.060 -21.498 1.00 84.00 112 ARG A N 1
ATOM 933 C CA . ARG A 1 112 ? 34.991 3.285 -20.757 1.00 84.00 112 ARG A CA 1
ATOM 934 C C . ARG A 1 112 ? 36.439 3.716 -21.044 1.00 84.00 112 ARG A C 1
ATOM 936 O O . ARG A 1 112 ? 37.356 2.952 -20.743 1.00 84.00 112 ARG A O 1
ATOM 943 N N . PRO A 1 113 ? 36.681 4.945 -21.537 1.00 77.50 113 PRO A N 1
ATOM 944 C CA . PRO A 1 113 ? 38.039 5.436 -21.744 1.00 77.50 113 PRO A CA 1
ATOM 945 C C . PRO A 1 113 ? 38.797 5.510 -20.414 1.00 77.50 113 PRO A C 1
ATOM 947 O O . PRO A 1 113 ? 38.284 6.065 -19.440 1.00 77.50 113 PRO A O 1
ATOM 950 N N . SER A 1 114 ? 40.033 5.008 -20.373 1.00 69.69 114 SER A N 1
ATOM 951 C CA . SER A 1 114 ? 40.845 4.940 -19.145 1.00 69.69 114 SER A CA 1
ATOM 952 C C . SER A 1 114 ? 41.126 6.308 -18.504 1.00 69.69 114 SER A C 1
ATOM 954 O O . SER A 1 114 ? 41.368 6.375 -17.303 1.00 69.69 114 SER A O 1
ATOM 956 N N . ALA A 1 115 ? 41.073 7.391 -19.287 1.00 64.81 115 ALA A N 1
ATOM 957 C CA . ALA A 1 115 ? 41.361 8.760 -18.854 1.00 64.81 115 ALA A CA 1
ATOM 958 C C . ALA A 1 115 ? 40.109 9.629 -18.609 1.00 64.81 115 ALA A C 1
ATOM 960 O O . ALA A 1 115 ? 40.240 10.789 -18.220 1.00 64.81 115 ALA A O 1
ATOM 961 N N . ALA A 1 116 ? 38.895 9.115 -18.845 1.00 64.50 116 ALA A N 1
ATOM 962 C CA . ALA A 1 116 ? 37.687 9.920 -18.694 1.00 64.50 116 ALA A CA 1
ATOM 963 C C . ALA A 1 116 ? 37.307 10.074 -17.207 1.00 64.50 116 ALA A C 1
ATOM 965 O O . ALA A 1 116 ? 37.207 9.067 -16.493 1.00 64.50 116 ALA A O 1
ATOM 966 N N . PRO A 1 117 ? 37.034 11.300 -16.719 1.00 66.12 117 PRO A N 1
ATOM 967 C CA . PRO A 1 117 ? 36.491 11.481 -15.382 1.00 66.12 117 PRO A CA 1
ATOM 968 C C . PRO A 1 117 ? 35.149 10.749 -15.270 1.00 66.12 117 PRO A C 1
ATOM 970 O O . PRO A 1 117 ? 34.320 10.795 -16.186 1.00 66.12 117 PRO A O 1
ATOM 973 N N . LYS A 1 118 ? 34.937 10.074 -14.131 1.00 69.69 118 LYS A N 1
ATOM 974 C CA . LYS A 1 118 ? 33.674 9.404 -13.786 1.00 69.69 118 LYS A CA 1
ATOM 975 C C . LYS A 1 118 ? 32.604 10.462 -13.505 1.00 69.69 118 LYS A C 1
ATOM 977 O O . LYS A 1 118 ? 32.307 10.755 -12.352 1.00 69.69 118 LYS A O 1
ATOM 982 N N . SER A 1 119 ? 32.069 11.066 -14.561 1.00 79.88 119 SER A N 1
ATOM 983 C CA . SER A 1 119 ? 30.924 11.965 -14.485 1.00 79.88 119 SER A CA 1
ATOM 984 C C . SER A 1 119 ? 29.673 11.257 -14.993 1.00 79.88 119 SER A C 1
ATOM 986 O O . SER A 1 119 ? 29.724 10.409 -15.886 1.00 79.88 119 SER A O 1
ATOM 988 N N . PHE A 1 120 ? 28.537 11.636 -14.419 1.00 79.88 120 PHE A N 1
ATOM 989 C CA . PHE A 1 120 ? 27.227 11.148 -14.824 1.00 79.88 120 PHE A CA 1
ATOM 990 C C . PHE A 1 120 ? 26.934 11.412 -16.310 1.00 79.88 120 PHE A C 1
ATOM 992 O O . PHE A 1 120 ? 26.501 10.512 -17.024 1.00 79.88 120 PHE A O 1
ATOM 999 N N . ALA A 1 121 ? 27.222 12.629 -16.781 1.00 83.38 121 ALA A N 1
ATOM 1000 C CA . ALA A 1 121 ? 27.001 13.018 -18.171 1.00 83.38 121 ALA A CA 1
ATOM 1001 C C . ALA A 1 121 ? 27.813 12.144 -19.141 1.00 83.38 121 ALA A C 1
ATOM 1003 O O . ALA A 1 121 ? 27.276 11.671 -20.138 1.00 83.38 121 ALA A O 1
ATOM 1004 N N . ASN A 1 122 ? 29.076 11.851 -18.807 1.00 85.25 122 ASN A N 1
ATOM 1005 C CA . ASN A 1 122 ? 29.926 10.981 -19.621 1.00 85.25 122 ASN A CA 1
ATOM 1006 C C . ASN A 1 122 ? 29.403 9.539 -19.651 1.00 85.25 122 ASN A C 1
ATOM 1008 O O . ASN A 1 122 ? 29.466 8.880 -20.686 1.00 85.25 122 ASN A O 1
ATOM 1012 N N . GLU A 1 123 ? 28.895 9.037 -18.522 1.00 88.56 123 GLU A N 1
ATOM 1013 C CA . GLU A 1 123 ? 28.325 7.691 -18.442 1.00 88.56 123 GLU A CA 1
ATOM 1014 C C . GLU A 1 123 ? 27.048 7.567 -19.281 1.00 88.56 123 GLU A C 1
ATOM 1016 O O . GLU A 1 123 ? 26.927 6.618 -20.052 1.00 88.56 123 GLU A O 1
ATOM 1021 N N . MET A 1 124 ? 26.145 8.548 -19.214 1.00 90.69 124 MET A N 1
ATOM 1022 C CA . MET A 1 124 ? 24.933 8.563 -20.039 1.00 90.69 124 MET A CA 1
ATOM 1023 C C . MET A 1 124 ? 25.233 8.733 -21.528 1.00 90.69 124 MET A C 1
ATOM 1025 O O . MET A 1 124 ? 24.627 8.042 -22.344 1.00 90.69 124 MET A O 1
ATOM 1029 N N . GLN A 1 125 ? 26.203 9.578 -21.890 1.00 91.12 125 GLN A N 1
ATOM 1030 C CA . GLN A 1 125 ? 26.648 9.721 -23.278 1.00 91.12 125 GLN A CA 1
ATOM 1031 C C . GLN A 1 125 ? 27.203 8.398 -23.824 1.00 91.12 125 GLN A C 1
ATOM 1033 O O . GLN A 1 125 ? 26.852 7.980 -24.925 1.00 91.12 125 GLN A O 1
ATOM 1038 N N . LEU A 1 126 ? 28.029 7.701 -23.035 1.00 90.94 126 LEU A N 1
ATOM 1039 C CA . LEU A 1 126 ? 28.557 6.387 -23.401 1.00 90.94 126 LEU A CA 1
ATOM 1040 C C . LEU A 1 126 ? 27.431 5.363 -23.602 1.00 90.94 126 LEU A C 1
ATOM 1042 O O . LEU A 1 126 ? 27.440 4.636 -24.593 1.00 90.94 126 LEU A O 1
ATOM 1046 N N . ILE A 1 127 ? 26.456 5.317 -22.688 1.00 93.31 127 ILE A N 1
ATOM 1047 C CA . ILE A 1 127 ? 25.288 4.432 -22.798 1.00 93.31 127 ILE A CA 1
ATOM 1048 C C . ILE A 1 127 ? 24.501 4.743 -24.076 1.00 93.31 127 ILE A C 1
ATOM 1050 O O . ILE A 1 127 ? 24.204 3.827 -24.841 1.00 93.31 127 ILE A O 1
ATOM 1054 N N . SER A 1 128 ? 24.199 6.019 -24.327 1.00 92.31 128 SER A N 1
ATOM 1055 C CA . SER A 1 128 ? 23.442 6.466 -25.500 1.00 92.31 128 SER A CA 1
ATOM 1056 C C . SER A 1 128 ? 24.120 6.036 -26.802 1.00 92.31 128 SER A C 1
ATOM 1058 O O . SER A 1 128 ? 23.469 5.450 -27.670 1.00 92.31 128 SER A O 1
ATOM 1060 N N . THR A 1 129 ? 25.439 6.225 -26.908 1.00 90.81 129 THR A N 1
ATOM 1061 C CA . THR A 1 129 ? 26.226 5.815 -28.078 1.00 90.81 129 THR A CA 1
ATOM 1062 C C . THR A 1 129 ? 26.289 4.293 -28.237 1.00 90.81 129 THR A C 1
ATOM 1064 O O . THR A 1 129 ? 26.051 3.790 -29.333 1.00 90.81 129 THR A O 1
ATOM 1067 N N . LEU A 1 130 ? 26.540 3.534 -27.162 1.00 90.94 130 LEU A N 1
ATOM 1068 C CA . LEU A 1 130 ? 26.611 2.065 -27.221 1.00 90.94 130 LEU A CA 1
ATOM 1069 C C . LEU A 1 130 ? 25.283 1.429 -27.639 1.00 90.94 130 LEU A C 1
ATOM 1071 O O . LEU A 1 130 ? 25.260 0.490 -28.435 1.00 90.94 130 LEU A O 1
ATOM 1075 N N . LEU A 1 131 ? 24.174 1.947 -27.113 1.00 90.75 131 LEU A N 1
ATOM 1076 C CA . LEU A 1 131 ? 22.838 1.452 -27.427 1.00 90.75 131 LEU A CA 1
ATOM 1077 C C . LEU A 1 131 ? 22.272 2.047 -28.717 1.00 90.75 131 LEU A C 1
ATOM 1079 O O . LEU A 1 131 ? 21.218 1.591 -29.164 1.00 90.75 131 LEU A O 1
ATOM 1083 N N . LYS A 1 132 ? 22.948 3.043 -29.310 1.00 89.38 132 LYS A N 1
ATOM 1084 C CA . LYS A 1 132 ? 22.448 3.917 -30.384 1.00 89.38 132 LYS A CA 1
ATOM 1085 C C . LYS A 1 132 ? 20.993 4.314 -30.118 1.00 89.38 132 LYS A C 1
ATOM 1087 O O . LYS A 1 132 ? 20.080 3.902 -30.834 1.00 89.38 132 LYS A O 1
ATOM 1092 N N . SER A 1 133 ? 20.780 5.010 -29.006 1.00 89.06 133 SER A N 1
ATOM 1093 C CA . SER A 1 133 ? 19.454 5.339 -28.481 1.00 89.06 133 SER A CA 1
ATOM 1094 C C . SER A 1 133 ? 19.476 6.705 -27.811 1.00 89.06 133 SER A C 1
ATOM 1096 O O . SER A 1 133 ? 20.450 7.046 -27.137 1.00 89.06 133 SER A O 1
ATOM 1098 N N . TYR A 1 134 ? 18.403 7.474 -27.973 1.00 89.44 134 TYR A N 1
ATOM 1099 C CA . TYR A 1 134 ? 18.197 8.693 -27.200 1.00 89.44 134 TYR A CA 1
ATOM 1100 C C . TYR A 1 134 ? 17.873 8.343 -25.746 1.00 89.44 134 TYR A C 1
ATOM 1102 O O . TYR A 1 134 ? 17.106 7.415 -25.484 1.00 89.44 134 TYR A O 1
ATOM 1110 N N . ILE A 1 135 ? 18.428 9.098 -24.798 1.00 91.31 135 ILE A N 1
ATOM 1111 C CA . ILE A 1 135 ? 18.078 8.967 -23.379 1.00 91.31 135 ILE A CA 1
ATOM 1112 C C . ILE A 1 135 ? 17.457 10.277 -22.918 1.00 91.31 135 ILE A C 1
ATOM 1114 O O . ILE A 1 135 ? 18.120 11.313 -22.879 1.00 91.31 135 ILE A O 1
ATOM 1118 N N . LEU A 1 136 ? 16.180 10.211 -22.569 1.00 89.81 136 LEU A N 1
ATOM 1119 C CA . LEU A 1 136 ? 15.430 11.284 -21.938 1.00 89.81 136 LEU A CA 1
ATOM 1120 C C . LEU A 1 136 ? 15.579 11.134 -20.424 1.00 89.81 136 LEU A C 1
ATOM 1122 O O . LEU A 1 136 ? 15.212 10.105 -19.861 1.00 89.81 136 LEU A O 1
ATOM 1126 N N . ILE A 1 137 ? 16.132 12.141 -19.755 1.00 90.00 137 ILE A N 1
ATOM 1127 C CA . ILE A 1 137 ? 16.332 12.133 -18.305 1.00 90.00 137 ILE A CA 1
ATOM 1128 C C . ILE A 1 137 ? 15.474 13.229 -17.698 1.00 90.00 137 ILE A C 1
ATOM 1130 O O . ILE A 1 137 ? 15.756 14.413 -17.875 1.00 90.00 137 ILE A O 1
ATOM 1134 N N . VAL A 1 138 ? 14.435 12.823 -16.978 1.00 86.50 138 VAL A N 1
ATOM 1135 C CA . VAL A 1 138 ? 13.546 13.727 -16.249 1.00 86.50 138 VAL A CA 1
ATOM 1136 C C . VAL A 1 138 ? 14.098 13.896 -14.838 1.00 86.50 138 VAL A C 1
ATOM 1138 O O . VAL A 1 138 ? 14.009 12.989 -14.009 1.00 86.50 138 VAL A O 1
ATOM 1141 N N . ASP A 1 139 ? 14.707 15.043 -14.557 1.00 85.62 139 ASP A N 1
ATOM 1142 C CA . ASP A 1 139 ? 15.164 15.395 -13.216 1.00 85.62 139 ASP A CA 1
ATOM 1143 C C . ASP A 1 139 ? 13.984 15.976 -12.431 1.00 85.62 139 ASP A C 1
ATOM 1145 O O . ASP A 1 139 ? 13.533 17.094 -12.676 1.00 85.62 139 ASP A O 1
ATOM 1149 N N . LEU A 1 140 ? 13.450 15.184 -11.503 1.00 80.62 140 LEU A N 1
ATOM 1150 C CA . LEU A 1 140 ? 12.228 15.513 -10.770 1.00 80.62 140 LEU A CA 1
ATOM 1151 C C . LEU A 1 140 ? 12.446 16.592 -9.706 1.00 80.62 140 LEU A C 1
ATOM 1153 O O . LEU A 1 140 ? 11.501 17.300 -9.363 1.00 80.62 140 LEU A O 1
ATOM 1157 N N . SER A 1 141 ? 13.680 16.748 -9.216 1.00 79.75 141 SER A N 1
ATOM 1158 C CA . SER A 1 141 ? 14.038 17.792 -8.251 1.00 79.75 141 SER A CA 1
ATOM 1159 C C . SER A 1 141 ? 14.032 19.170 -8.909 1.00 79.75 141 SER A C 1
ATOM 1161 O O . SER A 1 141 ? 13.441 20.114 -8.391 1.00 79.75 141 SER A O 1
ATOM 1163 N N . SER A 1 142 ? 14.675 19.280 -10.072 1.00 78.31 142 SER A N 1
ATOM 1164 C CA . SER A 1 142 ? 14.772 20.535 -10.826 1.00 78.31 142 SER A CA 1
ATOM 1165 C C . SER A 1 142 ? 13.643 20.736 -11.836 1.00 78.31 142 SER A C 1
ATOM 1167 O O . SER A 1 142 ? 13.554 21.800 -12.444 1.00 78.31 142 SER A O 1
ATOM 1169 N N . LYS A 1 143 ? 12.779 19.726 -12.000 1.00 76.50 143 LYS A N 1
ATOM 1170 C CA . LYS A 1 143 ? 11.712 19.663 -13.004 1.00 76.50 143 LYS A CA 1
ATOM 1171 C C . LYS A 1 143 ? 12.222 19.924 -14.421 1.00 76.50 143 LYS A C 1
ATOM 1173 O O . LYS A 1 143 ? 11.526 20.563 -15.197 1.00 76.50 143 LYS A O 1
ATOM 1178 N N . ASN A 1 144 ? 13.419 19.437 -14.750 1.00 80.69 144 ASN A N 1
ATOM 1179 C CA . ASN A 1 144 ? 14.062 19.634 -16.050 1.00 80.69 144 ASN A CA 1
ATOM 1180 C C . ASN A 1 144 ? 14.130 18.336 -16.855 1.00 80.69 144 ASN A C 1
ATOM 1182 O O . ASN A 1 144 ? 14.286 17.250 -16.296 1.00 80.69 144 ASN A O 1
ATOM 1186 N N . LEU A 1 145 ? 14.082 18.464 -18.181 1.00 83.19 145 LEU A N 1
ATOM 1187 C CA . LEU A 1 145 ? 14.334 17.372 -19.115 1.00 83.19 145 LEU A CA 1
ATOM 1188 C C . LEU A 1 145 ? 15.712 17.535 -19.761 1.00 83.19 145 LEU A C 1
ATOM 1190 O O . LEU A 1 145 ? 16.004 18.558 -20.379 1.00 83.19 145 LEU A O 1
ATOM 1194 N N . HIS A 1 146 ? 16.531 16.491 -19.679 1.00 86.69 146 HIS A N 1
ATOM 1195 C CA . HIS A 1 146 ? 17.805 16.406 -20.381 1.00 86.69 146 HIS A CA 1
ATOM 1196 C C . HIS A 1 146 ? 17.726 15.344 -21.477 1.00 86.69 146 HIS A C 1
ATOM 1198 O O . HIS A 1 146 ? 17.433 14.184 -21.196 1.00 86.69 146 HIS A O 1
ATOM 1204 N N . LEU A 1 147 ? 18.010 15.737 -22.719 1.00 87.75 147 LEU A N 1
ATOM 1205 C CA . LEU A 1 147 ? 18.140 14.819 -23.846 1.00 87.75 147 LEU A CA 1
ATOM 1206 C C . LEU A 1 147 ? 19.617 14.488 -24.064 1.00 87.75 147 LEU A C 1
ATOM 1208 O O . LEU A 1 147 ? 20.431 15.380 -24.297 1.00 87.75 147 LEU A O 1
ATOM 1212 N N . VAL A 1 148 ? 19.946 13.201 -24.019 1.00 88.75 148 VAL A N 1
ATOM 1213 C CA . VAL A 1 148 ? 21.261 12.673 -24.389 1.00 88.75 148 VAL A CA 1
ATOM 1214 C C . VAL A 1 148 ? 21.144 12.014 -25.757 1.00 88.75 148 VAL A C 1
ATOM 1216 O O . VAL A 1 148 ? 20.296 11.139 -25.960 1.00 88.75 148 VAL A O 1
ATOM 1219 N N . THR A 1 149 ? 21.977 12.453 -26.697 1.00 87.31 149 THR A N 1
ATOM 1220 C CA . THR A 1 149 ? 21.970 11.993 -28.088 1.00 87.31 149 THR A CA 1
ATOM 1221 C C . THR A 1 149 ? 23.197 11.128 -28.382 1.00 87.31 149 THR A C 1
ATOM 1223 O O . THR A 1 149 ? 24.283 11.430 -27.887 1.00 87.31 149 THR A O 1
ATOM 1226 N N . PRO A 1 150 ? 23.077 10.068 -29.200 1.00 86.00 150 PRO A N 1
ATOM 1227 C CA . PRO A 1 150 ? 24.230 9.264 -29.586 1.00 86.00 150 PRO A CA 1
ATOM 1228 C C . PRO A 1 150 ? 25.175 10.076 -30.481 1.00 86.00 150 PRO A C 1
ATOM 1230 O O . PRO A 1 150 ? 24.728 10.855 -31.322 1.00 86.00 150 PRO A O 1
ATOM 1233 N N . SER A 1 151 ? 26.486 9.888 -30.305 1.00 77.56 151 SER A N 1
ATOM 1234 C CA . SER A 1 151 ? 27.514 10.694 -30.987 1.00 77.56 151 SER A CA 1
ATOM 1235 C C . SER A 1 151 ? 27.564 10.490 -32.512 1.00 77.56 151 SER A C 1
ATOM 1237 O O . SER A 1 151 ? 27.948 11.408 -33.232 1.00 77.56 151 SER A O 1
ATOM 1239 N N . ASP A 1 152 ? 27.143 9.317 -33.003 1.00 64.56 152 ASP A N 1
ATOM 1240 C CA . ASP A 1 152 ? 27.286 8.896 -34.401 1.00 64.56 152 ASP A CA 1
ATOM 1241 C C . ASP A 1 152 ? 25.915 8.643 -35.056 1.00 64.56 152 ASP A C 1
ATOM 1243 O O . ASP A 1 152 ? 25.398 7.525 -35.049 1.00 64.56 152 ASP A O 1
ATOM 1247 N N . GLY A 1 153 ? 25.333 9.684 -35.658 1.00 53.72 153 GLY A N 1
ATOM 1248 C CA . GLY A 1 153 ? 24.215 9.557 -36.600 1.00 53.72 153 GLY A CA 1
ATOM 1249 C C . GLY A 1 153 ? 22.838 9.896 -36.028 1.00 53.72 153 GLY A C 1
ATOM 1250 O O . GLY A 1 153 ? 22.216 9.116 -35.314 1.00 53.72 153 GLY A O 1
ATOM 1251 N N . CYS A 1 154 ? 22.335 11.061 -36.434 1.00 46.91 154 CYS A N 1
ATOM 1252 C CA . CYS A 1 154 ? 20.965 11.514 -36.231 1.00 46.91 154 CYS A CA 1
ATOM 1253 C C . CYS A 1 154 ? 20.060 10.819 -37.268 1.00 46.91 154 CYS A C 1
ATOM 1255 O O . CYS A 1 154 ? 19.828 11.365 -38.346 1.00 46.91 154 CYS A O 1
ATOM 1257 N N . SER A 1 155 ? 19.618 9.582 -37.009 1.00 56.19 155 SER A N 1
ATOM 1258 C CA . SER A 1 155 ? 18.488 9.014 -37.758 1.00 56.19 155 SER A CA 1
ATOM 1259 C C . SER A 1 155 ? 17.202 9.299 -36.985 1.00 56.19 155 SER A C 1
ATOM 1261 O O . SER A 1 155 ? 17.158 9.148 -35.764 1.00 56.19 155 SER A O 1
ATOM 1263 N N . ALA A 1 156 ? 16.154 9.730 -37.691 1.00 53.72 156 ALA A N 1
ATOM 1264 C CA . ALA A 1 156 ? 14.855 10.052 -37.095 1.00 53.72 156 ALA A CA 1
ATOM 1265 C C . ALA A 1 156 ? 14.162 8.836 -36.435 1.00 53.72 156 ALA A C 1
ATOM 1267 O O . ALA A 1 156 ? 13.192 9.015 -35.706 1.00 53.72 156 ALA A O 1
ATOM 1268 N N . ASP A 1 157 ? 14.693 7.624 -36.642 1.00 60.69 157 ASP A N 1
ATOM 1269 C CA . ASP A 1 157 ? 14.108 6.351 -36.207 1.00 60.69 157 ASP A CA 1
ATOM 1270 C C . ASP A 1 157 ? 14.800 5.730 -34.978 1.00 60.69 157 ASP A C 1
ATOM 1272 O O . ASP A 1 157 ? 14.514 4.585 -34.610 1.00 60.69 157 ASP A O 1
ATOM 1276 N N . LEU A 1 158 ? 15.745 6.427 -34.334 1.00 70.81 158 LEU A N 1
ATOM 1277 C CA . LEU A 1 158 ? 16.395 5.880 -33.141 1.00 70.81 158 LEU A CA 1
ATOM 1278 C C . LEU A 1 158 ? 15.428 5.844 -31.954 1.00 70.81 158 LEU A C 1
ATOM 1280 O O . LEU A 1 158 ? 14.763 6.821 -31.620 1.00 70.81 158 LEU A O 1
ATOM 1284 N N . ALA A 1 159 ? 15.407 4.702 -31.270 1.00 73.19 159 ALA A N 1
ATOM 1285 C CA . ALA A 1 159 ? 14.605 4.513 -30.073 1.00 73.19 159 ALA A CA 1
ATOM 1286 C C . ALA A 1 159 ? 14.994 5.513 -28.975 1.00 73.19 159 ALA A C 1
ATOM 1288 O O . ALA A 1 159 ? 16.185 5.740 -28.735 1.00 73.19 159 ALA A O 1
ATOM 1289 N N . ALA A 1 160 ? 13.998 6.042 -28.269 1.00 84.19 160 ALA A N 1
ATOM 1290 C CA . ALA A 1 160 ? 14.192 6.820 -27.054 1.00 84.19 160 ALA A CA 1
ATOM 1291 C C . ALA A 1 160 ? 13.808 5.988 -25.826 1.00 84.19 160 ALA A C 1
ATOM 1293 O O . ALA A 1 160 ? 12.779 5.309 -25.824 1.00 84.19 160 ALA A O 1
ATOM 1294 N N . ILE A 1 161 ? 14.629 6.057 -24.781 1.00 90.38 161 ILE A N 1
ATOM 1295 C CA . ILE A 1 161 ? 14.296 5.551 -23.449 1.00 90.38 161 ILE A CA 1
ATOM 1296 C C . ILE A 1 161 ? 14.165 6.719 -22.479 1.00 90.38 161 ILE A C 1
ATOM 1298 O O . ILE A 1 161 ? 14.956 7.660 -22.546 1.00 90.38 161 ILE A O 1
ATOM 1302 N N . THR A 1 162 ? 13.210 6.645 -21.553 1.00 88.50 162 THR A N 1
ATOM 1303 C CA . THR A 1 162 ? 13.091 7.632 -20.475 1.00 88.50 162 THR A CA 1
ATOM 1304 C C . THR A 1 162 ? 13.560 7.046 -19.149 1.00 88.50 162 THR A C 1
ATOM 1306 O O . THR A 1 162 ? 13.226 5.910 -18.789 1.00 88.50 162 THR A O 1
ATOM 1309 N N . LEU A 1 163 ? 14.332 7.847 -18.419 1.00 91.50 163 LEU A N 1
ATOM 1310 C CA . LEU A 1 163 ? 14.741 7.626 -17.040 1.00 91.50 163 LEU A CA 1
ATOM 1311 C C . LEU A 1 163 ? 14.279 8.809 -16.188 1.00 91.50 163 LEU A C 1
ATOM 1313 O O . LEU A 1 163 ? 14.394 9.958 -16.617 1.00 91.50 163 LEU A O 1
ATOM 1317 N N . PHE A 1 164 ? 13.826 8.549 -14.965 1.00 88.38 164 PHE A N 1
ATOM 1318 C CA . PHE A 1 164 ? 13.614 9.613 -13.983 1.00 88.38 164 PHE A CA 1
ATOM 1319 C C . PHE A 1 164 ? 14.786 9.654 -13.006 1.00 88.38 164 PHE A C 1
ATOM 1321 O O . PHE A 1 164 ? 15.401 8.631 -12.702 1.00 88.38 164 PHE A O 1
ATOM 1328 N N . SER A 1 165 ? 15.117 10.855 -12.543 1.00 89.06 165 SER A N 1
ATOM 1329 C CA . SER A 1 165 ? 16.174 11.117 -11.573 1.00 89.06 165 SER A CA 1
ATOM 1330 C C . SER A 1 165 ? 15.589 11.833 -10.365 1.00 89.06 165 SER A C 1
ATOM 1332 O O . SER A 1 165 ? 14.989 12.900 -10.506 1.00 89.06 165 SER A O 1
ATOM 1334 N N . ARG A 1 166 ? 15.817 11.278 -9.173 1.00 85.31 166 ARG A N 1
ATOM 1335 C CA . ARG A 1 166 ? 15.468 11.890 -7.883 1.00 85.31 166 ARG A CA 1
ATOM 1336 C C . ARG A 1 166 ? 16.699 11.989 -6.998 1.00 85.31 166 ARG A C 1
ATOM 1338 O O . ARG A 1 166 ? 17.558 11.107 -7.014 1.00 85.31 166 ARG A O 1
ATOM 1345 N N . GLU A 1 167 ? 16.780 13.038 -6.195 1.00 83.44 167 GLU A N 1
ATOM 1346 C CA . GLU A 1 167 ? 17.765 13.101 -5.117 1.00 83.44 167 GLU A CA 1
ATOM 1347 C C . GLU A 1 167 ? 17.267 12.301 -3.911 1.00 83.44 167 GLU A C 1
ATOM 1349 O O . GLU A 1 167 ? 16.135 12.456 -3.459 1.00 83.44 167 GLU A O 1
ATOM 1354 N N . CYS A 1 168 ? 18.115 11.421 -3.388 1.00 74.12 168 CYS A N 1
ATOM 1355 C CA . CYS A 1 168 ? 17.851 10.649 -2.184 1.00 74.12 168 CYS A CA 1
ATOM 1356 C C . CYS A 1 168 ? 18.916 10.986 -1.141 1.00 74.12 168 CYS A C 1
ATOM 1358 O O . CYS A 1 168 ? 20.113 10.894 -1.421 1.00 74.12 168 CYS A O 1
ATOM 1360 N N . SER A 1 169 ? 18.488 11.353 0.066 1.00 69.94 169 SER A N 1
ATOM 1361 C CA . SER A 1 169 ? 19.377 11.533 1.211 1.00 69.94 169 SER A CA 1
ATOM 1362 C C . SER A 1 169 ? 19.302 10.317 2.127 1.00 69.94 169 SER A C 1
ATOM 1364 O O . SER A 1 169 ? 18.224 9.801 2.423 1.00 69.94 169 SER A O 1
ATOM 1366 N N . ASN A 1 170 ? 20.461 9.845 2.581 1.00 61.34 170 ASN A N 1
ATOM 1367 C CA . ASN A 1 170 ? 20.510 8.819 3.612 1.00 61.34 170 ASN A CA 1
ATOM 1368 C C . ASN A 1 170 ? 20.330 9.477 4.987 1.00 61.34 170 ASN A C 1
ATOM 1370 O O . ASN A 1 170 ? 21.302 9.957 5.576 1.00 61.34 170 ASN A O 1
ATOM 1374 N N . LYS A 1 171 ? 19.079 9.553 5.456 1.00 52.78 171 LYS A N 1
ATOM 1375 C CA . LYS A 1 171 ? 18.712 10.238 6.708 1.00 52.78 171 LYS A CA 1
ATOM 1376 C C . LYS A 1 171 ? 19.338 9.603 7.958 1.00 52.78 171 LYS A C 1
ATOM 1378 O O . LYS A 1 171 ? 19.525 10.307 8.940 1.00 52.78 171 LYS A O 1
ATOM 1383 N N . ASP A 1 172 ? 19.750 8.337 7.881 1.00 50.97 172 ASP A N 1
ATOM 1384 C CA . ASP A 1 172 ? 20.328 7.581 9.005 1.00 50.97 172 ASP A CA 1
ATOM 1385 C C . ASP A 1 172 ? 21.855 7.737 9.143 1.00 50.97 172 ASP A C 1
ATOM 1387 O O . ASP A 1 172 ? 22.491 7.047 9.937 1.00 50.97 172 ASP A O 1
ATOM 1391 N N . SER A 1 173 ? 22.479 8.613 8.348 1.00 54.81 173 SER A N 1
ATOM 1392 C CA . SER A 1 173 ? 23.919 8.884 8.433 1.00 54.81 173 SER A CA 1
ATOM 1393 C C . SER A 1 173 ? 24.191 10.248 9.061 1.00 54.81 173 SER A C 1
ATOM 1395 O O . SER A 1 173 ? 23.574 11.235 8.669 1.00 54.81 173 SER A O 1
ATOM 1397 N N . GLU A 1 174 ? 25.170 10.325 9.975 1.00 56.91 174 GLU A N 1
ATOM 1398 C CA . GLU A 1 174 ? 25.613 11.575 10.633 1.00 56.91 174 GLU A CA 1
ATOM 1399 C C . GLU A 1 174 ? 25.988 12.691 9.637 1.00 56.91 174 GLU A C 1
ATOM 1401 O O . GLU A 1 174 ? 25.999 13.871 9.982 1.00 56.91 174 GLU A O 1
ATOM 1406 N N . LYS A 1 175 ? 26.282 12.324 8.382 1.00 64.62 175 LYS A N 1
ATOM 1407 C CA . LYS A 1 175 ? 26.435 13.235 7.245 1.00 64.62 175 LYS A CA 1
ATOM 1408 C C . LYS A 1 175 ? 25.579 12.729 6.082 1.00 64.62 175 LYS A C 1
ATOM 1410 O O . LYS A 1 175 ? 26.042 11.836 5.369 1.00 64.62 175 LYS A O 1
ATOM 1415 N N . PRO A 1 176 ? 24.370 13.278 5.859 1.00 63.06 176 PRO A N 1
ATOM 1416 C CA . PRO A 1 176 ? 23.494 12.824 4.788 1.00 63.06 176 PRO A CA 1
ATOM 1417 C C . PRO A 1 176 ? 24.166 13.057 3.434 1.00 63.06 176 PRO A C 1
ATOM 1419 O O . PRO A 1 176 ? 24.258 14.179 2.938 1.00 63.06 176 PRO A O 1
ATOM 1422 N N . VAL A 1 177 ? 24.654 11.977 2.827 1.00 70.62 177 VAL A N 1
ATOM 1423 C CA . VAL A 1 177 ? 25.159 12.009 1.454 1.00 70.62 177 VAL A CA 1
ATOM 1424 C C . VAL A 1 177 ? 23.951 12.030 0.527 1.00 70.62 177 VAL A C 1
ATOM 1426 O O . VAL A 1 177 ? 23.173 11.074 0.490 1.00 70.62 177 VAL A O 1
ATOM 1429 N N . VAL A 1 178 ? 23.792 13.126 -0.214 1.00 73.81 178 VAL A N 1
ATOM 1430 C CA . VAL A 1 178 ? 22.789 13.234 -1.275 1.00 73.81 178 VAL A CA 1
ATOM 1431 C C . VAL A 1 178 ? 23.293 12.454 -2.486 1.00 73.81 178 VAL A C 1
ATOM 1433 O O . VAL A 1 178 ? 24.366 12.733 -3.021 1.00 73.81 178 VAL A O 1
ATOM 1436 N N . MET A 1 179 ? 22.533 11.448 -2.907 1.00 77.12 179 MET A N 1
ATOM 1437 C CA . MET A 1 179 ? 22.823 10.635 -4.087 1.00 77.12 179 MET A CA 1
ATOM 1438 C C . MET A 1 179 ? 21.677 10.746 -5.087 1.00 77.12 179 MET A C 1
ATOM 1440 O O . MET A 1 179 ? 20.513 10.751 -4.696 1.00 77.12 179 MET A O 1
ATOM 1444 N N . LYS A 1 180 ? 21.988 10.769 -6.388 1.00 82.19 180 LYS A N 1
ATOM 1445 C CA . LYS A 1 180 ? 20.958 10.631 -7.426 1.00 82.19 180 LYS A CA 1
ATOM 1446 C C . LYS A 1 180 ? 20.526 9.166 -7.545 1.00 82.19 180 LYS A C 1
ATOM 1448 O O . LYS A 1 180 ? 21.365 8.270 -7.668 1.00 82.19 180 LYS A O 1
ATOM 1453 N N . ARG A 1 181 ? 19.220 8.923 -7.504 1.00 87.06 181 ARG A N 1
ATOM 1454 C CA . ARG A 1 181 ? 18.566 7.648 -7.805 1.00 87.06 181 ARG A CA 1
ATOM 1455 C C . ARG A 1 181 ? 17.924 7.745 -9.176 1.00 87.06 181 ARG A C 1
ATOM 1457 O O . ARG A 1 181 ? 17.224 8.713 -9.453 1.00 87.06 181 ARG A O 1
ATOM 1464 N N . PHE A 1 182 ? 18.146 6.719 -9.989 1.00 89.06 182 PHE A N 1
ATOM 1465 C CA . PHE A 1 182 ? 17.524 6.586 -11.299 1.00 89.06 182 PHE A CA 1
ATOM 1466 C C . PHE A 1 182 ? 16.436 5.525 -11.272 1.00 89.06 182 PHE A C 1
ATOM 1468 O O . PHE A 1 182 ? 16.582 4.499 -10.610 1.00 89.06 182 PHE A O 1
ATOM 1475 N N . THR A 1 183 ? 15.369 5.770 -12.006 1.00 90.19 183 THR A N 1
ATOM 1476 C CA . THR A 1 183 ? 14.231 4.871 -12.218 1.00 90.19 183 THR A CA 1
ATOM 1477 C C . THR A 1 183 ? 13.894 4.872 -13.709 1.00 90.19 183 THR A C 1
ATOM 1479 O O . THR A 1 183 ? 14.473 5.649 -14.475 1.00 90.19 183 THR A O 1
ATOM 1482 N N . PHE A 1 184 ? 13.021 3.974 -14.161 1.00 90.44 184 PHE A N 1
ATOM 1483 C CA . PHE A 1 184 ? 12.643 3.900 -15.577 1.00 90.44 184 PHE A CA 1
ATOM 1484 C C . PHE A 1 184 ? 11.162 4.173 -15.785 1.00 90.44 184 PHE A C 1
ATOM 1486 O O . PHE A 1 184 ? 10.367 4.091 -14.853 1.00 90.44 184 PHE A O 1
ATOM 1493 N N . SER A 1 185 ? 10.803 4.494 -17.023 1.00 87.12 185 SER A N 1
ATOM 1494 C CA . SER A 1 185 ? 9.424 4.738 -17.423 1.00 87.12 185 SER A CA 1
ATOM 1495 C C . SER A 1 185 ? 8.766 3.520 -18.062 1.00 87.12 185 SER A C 1
ATOM 1497 O O . SER A 1 185 ? 9.396 2.834 -18.871 1.00 87.12 185 SER A O 1
ATOM 1499 N N . LEU A 1 186 ? 7.464 3.364 -17.847 1.00 86.25 186 LEU A N 1
ATOM 1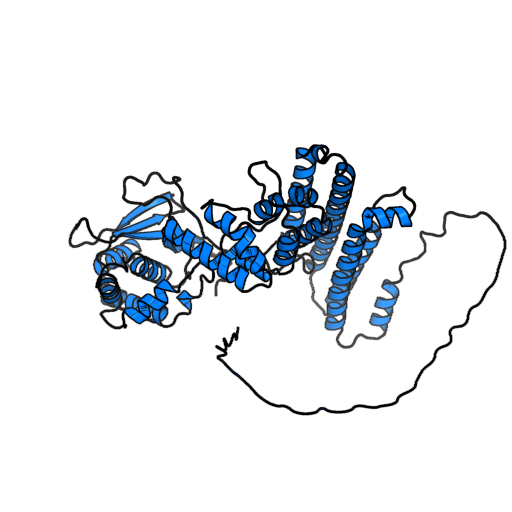500 C CA . LEU A 1 186 ? 6.584 2.601 -18.732 1.00 86.25 186 LEU A CA 1
ATOM 1501 C C . LEU A 1 186 ? 5.486 3.508 -19.308 1.00 86.25 186 LEU A C 1
ATOM 1503 O O . LEU A 1 186 ? 5.081 4.493 -18.687 1.00 86.25 186 LEU A O 1
ATOM 1507 N N . ASN A 1 187 ? 5.020 3.186 -20.517 1.00 81.69 187 ASN A N 1
ATOM 1508 C CA . ASN A 1 187 ? 3.906 3.890 -21.154 1.00 81.69 187 ASN A CA 1
ATOM 1509 C C . ASN A 1 187 ? 2.609 3.641 -20.362 1.00 81.69 187 ASN A C 1
ATOM 1511 O O . ASN A 1 187 ? 2.342 2.510 -19.957 1.00 81.69 187 ASN A O 1
ATOM 1515 N N . LYS A 1 188 ? 1.793 4.688 -20.187 1.00 77.75 188 LYS A N 1
ATOM 1516 C CA . LYS A 1 188 ? 0.455 4.628 -19.592 1.00 77.75 188 LYS A CA 1
ATOM 1517 C C . LYS A 1 188 ? -0.415 3.475 -20.095 1.00 77.75 188 LYS A C 1
ATOM 1519 O O . LYS A 1 188 ? -1.009 2.822 -19.247 1.00 77.75 188 LYS A O 1
ATOM 1524 N N . ASP A 1 189 ? -0.524 3.221 -21.398 1.00 81.31 189 ASP A N 1
ATOM 1525 C CA . ASP A 1 189 ? -1.423 2.164 -21.894 1.00 81.31 189 ASP A CA 1
ATOM 1526 C C . ASP A 1 189 ? -0.975 0.773 -21.437 1.00 81.31 189 ASP A C 1
ATOM 1528 O O . ASP A 1 189 ? -1.772 0.034 -20.863 1.00 81.31 189 ASP A O 1
ATOM 1532 N N . LEU A 1 190 ? 0.322 0.473 -21.556 1.00 84.06 190 LEU A N 1
ATOM 1533 C CA . LEU A 1 190 ? 0.897 -0.764 -21.025 1.00 84.06 190 LEU A CA 1
ATOM 1534 C C . LEU A 1 190 ? 0.738 -0.847 -19.500 1.00 84.06 190 LEU A C 1
ATOM 1536 O O . LEU A 1 190 ? 0.440 -1.904 -18.956 1.00 84.06 190 LEU A O 1
ATOM 1540 N N . CYS A 1 191 ? 0.925 0.263 -18.786 1.00 83.12 191 CYS A N 1
ATOM 1541 C CA . CYS A 1 191 ? 0.715 0.294 -17.342 1.00 83.12 191 CYS A CA 1
ATOM 1542 C C . CYS A 1 191 ? -0.731 -0.002 -16.949 1.00 83.12 191 CYS A C 1
ATOM 1544 O O . CYS A 1 191 ? -0.940 -0.685 -15.953 1.00 83.12 191 CYS A O 1
ATOM 1546 N N . TRP A 1 192 ? -1.716 0.468 -17.716 1.00 79.38 192 TRP A N 1
ATOM 1547 C CA . TRP A 1 192 ? -3.117 0.130 -17.470 1.00 79.38 192 TRP A CA 1
ATOM 1548 C C . TRP A 1 192 ? -3.392 -1.354 -17.665 1.00 79.38 192 TRP A C 1
ATOM 1550 O O . TRP A 1 192 ? -4.059 -1.952 -16.824 1.00 79.38 192 TRP A O 1
ATOM 1560 N N . GLU A 1 193 ? -2.852 -1.949 -18.728 1.00 84.06 193 GLU A N 1
ATOM 1561 C CA . GLU A 1 193 ? -2.958 -3.391 -18.969 1.00 84.06 193 GLU A CA 1
ATOM 1562 C C . GLU A 1 193 ? -2.330 -4.184 -17.820 1.00 84.06 193 GLU A C 1
ATOM 1564 O O . GLU A 1 193 ? -3.011 -4.975 -17.176 1.00 84.06 193 GLU A O 1
ATOM 1569 N N . LEU A 1 194 ? -1.074 -3.888 -17.471 1.00 87.06 194 LEU A N 1
ATOM 1570 C CA . LEU A 1 194 ? -0.366 -4.574 -16.389 1.00 87.06 194 LEU A CA 1
ATOM 1571 C C . LEU A 1 194 ? -1.050 -4.379 -15.029 1.00 87.06 194 LEU A C 1
ATOM 1573 O O . LEU A 1 194 ? -1.102 -5.310 -14.228 1.00 87.06 194 LEU A O 1
ATOM 1577 N N . ARG A 1 195 ? -1.598 -3.192 -14.756 1.00 83.00 195 ARG A N 1
ATOM 1578 C CA . ARG A 1 195 ? -2.355 -2.928 -13.529 1.00 83.00 195 ARG A CA 1
ATOM 1579 C C . ARG A 1 195 ? -3.642 -3.751 -13.472 1.00 83.00 195 ARG A C 1
ATOM 1581 O O . ARG A 1 195 ? -3.936 -4.311 -12.420 1.00 83.00 195 ARG A O 1
ATOM 1588 N N . ARG A 1 196 ? -4.387 -3.848 -14.577 1.00 79.56 196 ARG A N 1
ATOM 1589 C CA . ARG A 1 196 ? -5.590 -4.691 -14.674 1.00 79.56 196 ARG A CA 1
ATOM 1590 C C . ARG A 1 196 ? -5.241 -6.168 -14.485 1.00 79.56 196 ARG A C 1
ATOM 1592 O O . ARG A 1 196 ? -5.914 -6.851 -13.724 1.00 79.56 196 ARG A O 1
ATOM 1599 N N . ASP A 1 197 ? -4.167 -6.637 -15.108 1.00 84.44 197 ASP A N 1
ATOM 1600 C CA . ASP A 1 197 ? -3.734 -8.028 -14.979 1.00 84.44 197 ASP A CA 1
ATOM 1601 C C . ASP A 1 197 ? -3.288 -8.336 -13.536 1.00 84.44 197 ASP A C 1
ATOM 1603 O O . ASP A 1 197 ? -3.652 -9.366 -12.975 1.00 84.44 197 ASP A O 1
ATOM 1607 N N . ALA A 1 198 ? -2.550 -7.420 -12.891 1.00 85.81 198 ALA A N 1
ATOM 1608 C CA . ALA A 1 198 ? -2.171 -7.551 -11.481 1.00 85.81 198 ALA A CA 1
ATOM 1609 C C . ALA A 1 198 ? -3.404 -7.623 -10.578 1.00 85.81 198 ALA A C 1
ATOM 1611 O O . ALA A 1 198 ? -3.478 -8.469 -9.691 1.00 85.81 198 ALA A O 1
ATOM 1612 N N . PHE A 1 199 ? -4.377 -6.754 -10.836 1.00 80.19 199 PHE A N 1
ATOM 1613 C CA . PHE A 1 199 ? -5.636 -6.710 -10.116 1.00 80.19 199 PHE A CA 1
ATOM 1614 C C . PHE A 1 199 ? -6.414 -8.027 -10.231 1.00 80.19 199 PHE A C 1
ATOM 1616 O O . PHE A 1 199 ? -6.813 -8.589 -9.214 1.00 80.19 199 PHE A O 1
ATOM 1623 N N . GLN A 1 200 ? -6.551 -8.563 -11.446 1.00 79.38 200 GLN A N 1
ATOM 1624 C CA . GLN A 1 200 ? -7.199 -9.851 -11.681 1.00 79.38 200 GLN A CA 1
ATOM 1625 C C . GLN A 1 200 ? -6.494 -10.982 -10.920 1.00 79.38 200 GLN A C 1
ATOM 1627 O O . GLN A 1 200 ? -7.154 -11.741 -10.219 1.00 79.38 200 GLN A O 1
ATOM 1632 N N . ILE A 1 201 ? -5.161 -11.053 -10.977 1.00 82.62 201 ILE A N 1
ATOM 1633 C CA . ILE A 1 201 ? -4.388 -12.082 -10.264 1.00 82.62 201 ILE A CA 1
ATOM 1634 C C . ILE A 1 201 ? -4.585 -11.978 -8.745 1.00 82.62 201 ILE A C 1
ATOM 1636 O O . ILE A 1 201 ? -4.770 -12.998 -8.080 1.00 82.62 201 ILE A O 1
ATOM 1640 N N . ILE A 1 202 ? -4.548 -10.762 -8.185 1.00 80.69 202 ILE A N 1
ATOM 1641 C CA . ILE A 1 202 ? -4.759 -10.539 -6.746 1.00 80.69 202 ILE A CA 1
ATOM 1642 C C . ILE A 1 202 ? -6.124 -11.089 -6.335 1.00 80.69 202 ILE A C 1
ATOM 1644 O O . ILE A 1 202 ? -6.223 -11.799 -5.335 1.00 80.69 202 ILE A O 1
ATOM 1648 N N . LEU A 1 203 ? -7.153 -10.835 -7.138 1.00 77.44 203 LEU A N 1
ATOM 1649 C CA . LEU A 1 203 ? -8.503 -11.274 -6.827 1.00 77.44 203 LEU A CA 1
ATOM 1650 C C . LEU A 1 203 ? -8.744 -12.768 -7.082 1.00 77.44 203 LEU A C 1
ATOM 1652 O O . LEU A 1 203 ? -9.416 -13.414 -6.284 1.00 77.44 203 LEU A O 1
ATOM 1656 N N . GLU A 1 204 ? -8.150 -13.352 -8.123 1.00 76.06 204 GLU A N 1
ATOM 1657 C CA . GLU A 1 204 ? -8.176 -14.801 -8.368 1.00 76.06 204 GLU A CA 1
ATOM 1658 C C . GLU A 1 204 ? -7.467 -15.588 -7.261 1.00 76.06 204 GLU A C 1
ATOM 1660 O O . GLU A 1 204 ? -7.851 -16.717 -6.956 1.00 76.06 204 GLU A O 1
ATOM 1665 N N . SER A 1 205 ? -6.442 -14.994 -6.641 1.00 68.38 205 SER A N 1
ATOM 1666 C CA . SER A 1 205 ? -5.724 -15.588 -5.508 1.00 68.38 205 SER A CA 1
ATOM 1667 C C . SER A 1 205 ? -6.495 -15.531 -4.183 1.00 68.38 205 SER A C 1
ATOM 1669 O O . SER A 1 205 ? -6.027 -16.055 -3.172 1.00 68.38 205 SER A O 1
ATOM 1671 N N . SER A 1 206 ? -7.676 -14.914 -4.189 1.00 68.44 206 SER A N 1
ATOM 1672 C CA . SER A 1 206 ? -8.530 -14.726 -3.022 1.00 68.44 206 SER A CA 1
ATOM 1673 C C . SER A 1 206 ? -9.896 -15.388 -3.210 1.00 68.44 206 SER A C 1
ATOM 1675 O O . SER A 1 206 ? -10.339 -15.627 -4.330 1.00 68.44 206 SER A O 1
ATOM 1677 N N . GLU A 1 207 ? -10.603 -15.668 -2.114 1.00 66.38 207 GLU A N 1
ATOM 1678 C CA . GLU A 1 207 ? -11.931 -16.315 -2.132 1.00 66.38 207 GLU A CA 1
ATOM 1679 C C . GLU A 1 207 ? -13.043 -15.452 -2.778 1.00 66.38 207 GLU A C 1
ATOM 1681 O O . GLU A 1 207 ? -14.208 -15.837 -2.794 1.00 66.38 207 GLU A O 1
ATOM 1686 N N . ILE A 1 208 ? -12.692 -14.293 -3.342 1.00 66.25 208 ILE A N 1
ATOM 1687 C CA . ILE A 1 208 ? -13.589 -13.267 -3.901 1.00 66.25 208 ILE A CA 1
ATOM 1688 C C . ILE A 1 208 ? -13.552 -13.193 -5.436 1.00 66.25 208 ILE A C 1
ATOM 1690 O O . ILE A 1 208 ? -13.975 -12.198 -6.027 1.00 66.25 208 ILE A O 1
ATOM 1694 N N . ARG A 1 209 ? -13.066 -14.244 -6.105 1.00 68.19 209 ARG A N 1
ATOM 1695 C CA . ARG A 1 209 ? -12.959 -14.316 -7.572 1.00 68.19 209 ARG A CA 1
ATOM 1696 C C . ARG A 1 209 ? -14.264 -13.969 -8.302 1.00 68.19 209 ARG A C 1
ATOM 1698 O O . ARG A 1 209 ? -14.251 -13.180 -9.240 1.00 68.19 209 ARG A O 1
ATOM 1705 N N . ASP A 1 210 ? -15.392 -14.516 -7.859 1.00 67.19 210 ASP A N 1
ATOM 1706 C CA . ASP A 1 210 ? -16.681 -14.306 -8.537 1.00 67.19 210 ASP A CA 1
ATOM 1707 C C . ASP A 1 210 ? -17.161 -12.846 -8.459 1.00 67.19 210 ASP A C 1
ATOM 1709 O O . ASP A 1 210 ? -17.910 -12.380 -9.319 1.00 67.19 210 ASP A O 1
ATOM 1713 N N . ILE A 1 211 ? -16.716 -12.118 -7.431 1.00 63.91 211 ILE A N 1
ATOM 1714 C CA . ILE A 1 211 ? -17.004 -10.696 -7.221 1.00 63.91 211 ILE A CA 1
ATOM 1715 C C . ILE A 1 211 ? -16.110 -9.845 -8.131 1.00 63.91 211 ILE A C 1
ATOM 1717 O O . ILE A 1 211 ? -16.570 -8.878 -8.737 1.00 63.91 211 ILE A O 1
ATOM 1721 N N . ALA A 1 212 ? -14.842 -10.236 -8.269 1.00 63.81 212 ALA A N 1
ATOM 1722 C CA . ALA A 1 212 ? -13.856 -9.586 -9.125 1.00 63.81 212 ALA A CA 1
ATOM 1723 C C . ALA A 1 212 ? -14.317 -9.456 -10.578 1.00 63.81 212 ALA A C 1
ATOM 1725 O O . ALA A 1 212 ? -14.290 -8.359 -11.137 1.00 63.81 212 ALA A O 1
ATOM 1726 N N . GLU A 1 213 ? -14.764 -10.576 -11.154 1.00 65.50 213 GLU A N 1
ATOM 1727 C CA . GLU A 1 213 ? -15.169 -10.681 -12.558 1.00 65.50 213 GLU A CA 1
ATOM 1728 C C . GLU A 1 213 ? -16.468 -9.902 -12.841 1.00 65.50 213 GLU A C 1
ATOM 1730 O O . GLU A 1 213 ? -16.604 -9.287 -13.897 1.00 65.50 213 GLU A O 1
ATOM 1735 N N . LYS A 1 214 ? -17.426 -9.890 -11.904 1.00 65.81 214 LYS A N 1
ATOM 1736 C CA . LYS A 1 214 ? -18.753 -9.285 -12.131 1.00 65.81 214 LYS A CA 1
ATOM 1737 C C . LYS A 1 214 ? -18.824 -7.801 -11.793 1.00 65.81 214 LYS A C 1
ATOM 1739 O O . LYS A 1 214 ? -19.461 -7.045 -12.520 1.00 65.81 214 LYS A O 1
ATOM 1744 N N . GLU A 1 215 ? -18.176 -7.389 -10.709 1.00 65.50 215 GLU A N 1
ATOM 1745 C CA . GLU A 1 215 ? -18.457 -6.097 -10.078 1.00 65.50 215 GLU A CA 1
ATOM 1746 C C . GLU A 1 215 ? -17.275 -5.124 -10.138 1.00 65.50 215 GLU A C 1
ATOM 1748 O O . GLU A 1 215 ? -17.459 -3.907 -10.203 1.00 65.50 215 GLU A O 1
ATOM 1753 N N . ILE A 1 216 ? -16.041 -5.643 -10.135 1.00 63.75 216 ILE A N 1
ATOM 1754 C CA . ILE A 1 216 ? -14.843 -4.801 -10.013 1.00 63.75 216 ILE A CA 1
ATOM 1755 C C . ILE A 1 216 ? -14.080 -4.646 -11.330 1.00 63.75 216 ILE A C 1
ATOM 1757 O O . ILE A 1 216 ? -13.480 -3.598 -11.581 1.00 63.75 216 ILE A O 1
ATOM 1761 N N . GLN A 1 217 ? -14.168 -5.629 -12.225 1.00 67.25 217 GLN A N 1
ATOM 1762 C CA . GLN A 1 217 ? -13.616 -5.533 -13.574 1.00 67.25 217 GLN A CA 1
ATOM 1763 C C . GLN A 1 217 ? -14.142 -4.305 -14.355 1.00 67.25 217 GLN A C 1
ATOM 1765 O O . GLN A 1 217 ? -13.299 -3.551 -14.854 1.00 67.25 217 GLN A O 1
ATOM 1770 N N . PRO A 1 218 ? -15.455 -3.975 -14.356 1.00 69.06 218 PRO A N 1
ATOM 1771 C CA . PRO A 1 218 ? -15.969 -2.777 -15.036 1.00 69.06 218 PRO A CA 1
ATOM 1772 C C . PRO A 1 218 ? -15.436 -1.455 -14.459 1.00 69.06 218 PRO A C 1
ATOM 1774 O O . PRO A 1 218 ? -15.344 -0.449 -15.164 1.00 69.06 218 PRO A O 1
ATOM 1777 N N . LEU A 1 219 ? -15.067 -1.432 -13.172 1.00 63.31 219 LEU A N 1
ATOM 1778 C CA . LEU A 1 219 ? -14.453 -0.262 -12.537 1.00 63.31 219 LEU A CA 1
ATOM 1779 C C . LEU A 1 219 ? -13.002 -0.066 -12.993 1.00 63.31 219 LEU A C 1
ATOM 1781 O O . LEU A 1 219 ? -12.570 1.068 -13.197 1.00 63.31 219 LEU A O 1
ATOM 1785 N N . SER A 1 220 ? -12.263 -1.160 -13.199 1.00 63.59 220 SER A N 1
ATOM 1786 C CA . SER A 1 220 ? -10.876 -1.117 -13.684 1.00 63.59 220 SER A CA 1
ATOM 1787 C C . SER A 1 220 ? -10.759 -0.634 -15.140 1.00 63.59 220 SER A C 1
ATOM 1789 O O . SER A 1 220 ? -9.755 -0.029 -15.521 1.00 63.59 220 SER A O 1
ATOM 1791 N N . GLU A 1 221 ? -11.805 -0.831 -15.949 1.00 66.38 221 GLU A N 1
ATOM 1792 C CA . GLU A 1 221 ? -11.840 -0.474 -17.374 1.00 66.38 221 GLU A CA 1
ATOM 1793 C C . GLU A 1 221 ? -11.959 1.035 -17.633 1.00 66.38 221 GLU A C 1
ATOM 1795 O O . GLU A 1 221 ? -11.597 1.508 -18.712 1.00 66.38 221 GLU A O 1
ATOM 1800 N N . LYS A 1 222 ? -12.386 1.824 -16.637 1.00 64.94 222 LYS A N 1
ATOM 1801 C CA . LYS A 1 222 ? -12.595 3.277 -16.777 1.00 64.94 222 LYS A CA 1
ATOM 1802 C C . LYS A 1 222 ? -11.301 4.093 -16.953 1.00 64.94 222 LYS A C 1
ATOM 1804 O O . LYS A 1 222 ? -11.376 5.299 -17.174 1.00 64.94 222 LYS A O 1
ATOM 1809 N N . LYS A 1 223 ? -10.113 3.464 -16.892 1.00 66.19 223 LYS A N 1
ATOM 1810 C CA . LYS A 1 223 ? -8.775 4.098 -17.022 1.00 66.19 223 LYS A CA 1
ATOM 1811 C C . LYS A 1 223 ? -8.595 5.356 -16.142 1.00 66.19 223 LYS A C 1
ATOM 1813 O O . LYS A 1 223 ? -7.865 6.287 -16.502 1.00 66.19 223 LYS A O 1
ATOM 1818 N N . GLU A 1 224 ? -9.258 5.402 -14.988 1.00 63.03 224 GLU A N 1
ATOM 1819 C CA . GLU A 1 224 ? -9.202 6.531 -14.057 1.00 63.03 224 GLU A CA 1
ATOM 1820 C C . GLU A 1 224 ? -7.892 6.533 -13.254 1.00 63.03 224 GLU A C 1
ATOM 1822 O O . GLU A 1 224 ? -7.460 5.510 -12.727 1.00 63.03 224 GLU A O 1
ATOM 1827 N N . LYS A 1 225 ? -7.257 7.709 -13.126 1.00 57.78 225 LYS A N 1
ATOM 1828 C CA . LYS A 1 225 ? -5.908 7.875 -12.540 1.00 57.78 225 LYS A CA 1
ATOM 1829 C C . LYS A 1 225 ? -5.812 7.387 -11.087 1.00 57.78 225 LYS A C 1
ATOM 1831 O O . LYS A 1 225 ? -4.815 6.771 -10.720 1.00 57.78 225 LYS A O 1
ATOM 1836 N N . LYS A 1 226 ? -6.844 7.651 -10.284 1.00 62.28 226 LYS A N 1
ATOM 1837 C CA . LYS A 1 226 ? -6.977 7.218 -8.889 1.00 62.28 226 LYS A CA 1
ATOM 1838 C C . LYS A 1 226 ? -8.388 6.682 -8.679 1.00 62.28 226 LYS A C 1
ATOM 1840 O O . LYS A 1 226 ? -9.287 7.436 -8.330 1.00 62.28 226 LYS A O 1
ATOM 1845 N N . VAL A 1 227 ? -8.580 5.392 -8.923 1.00 62.88 227 VAL A N 1
ATOM 1846 C CA . VAL A 1 227 ? -9.819 4.722 -8.524 1.00 62.88 227 VAL A CA 1
ATOM 1847 C C . VAL A 1 227 ? -9.730 4.482 -7.020 1.00 62.88 227 VAL A C 1
ATOM 1849 O O . VAL A 1 227 ? -8.927 3.652 -6.584 1.00 62.88 227 VAL A O 1
ATOM 1852 N N . ASN A 1 228 ? -10.529 5.209 -6.233 1.00 74.31 228 ASN A N 1
ATOM 1853 C CA . ASN A 1 228 ? -10.833 4.798 -4.864 1.00 74.31 228 ASN A CA 1
ATOM 1854 C C . ASN A 1 228 ? -11.765 3.596 -4.956 1.00 74.31 228 ASN A C 1
ATOM 1856 O O . ASN A 1 228 ? -12.984 3.729 -5.067 1.00 74.31 228 ASN A O 1
ATOM 1860 N N . ILE A 1 229 ? -11.148 2.418 -5.017 1.00 76.81 229 ILE A N 1
ATOM 1861 C CA . ILE A 1 229 ? -11.852 1.165 -5.258 1.00 76.81 229 ILE A CA 1
ATOM 1862 C C . ILE A 1 229 ? -12.833 0.885 -4.129 1.00 76.81 229 ILE A C 1
ATOM 1864 O O . ILE A 1 229 ? -13.947 0.449 -4.387 1.00 76.81 229 ILE A O 1
ATOM 1868 N N . LEU A 1 230 ? -12.466 1.240 -2.898 1.00 86.81 230 LEU A N 1
ATOM 1869 C CA . LEU A 1 230 ? -13.328 1.099 -1.739 1.00 86.81 230 LEU A CA 1
ATOM 1870 C C . LEU A 1 230 ? -14.608 1.932 -1.888 1.00 86.81 230 LEU A C 1
ATOM 1872 O O . LEU A 1 230 ? -15.702 1.380 -1.800 1.00 86.81 230 LEU A O 1
ATOM 1876 N N . ILE A 1 231 ? -14.497 3.230 -2.187 1.00 87.38 231 ILE A N 1
ATOM 1877 C CA . ILE A 1 231 ? -15.671 4.093 -2.398 1.00 87.38 231 ILE A CA 1
ATOM 1878 C C . ILE A 1 231 ? -16.486 3.630 -3.613 1.00 87.38 231 ILE A C 1
ATOM 1880 O O . ILE A 1 231 ? -17.715 3.617 -3.559 1.00 87.38 231 ILE A O 1
ATOM 1884 N N . ALA A 1 232 ? -15.834 3.194 -4.693 1.00 82.81 232 ALA A N 1
ATOM 1885 C CA . ALA A 1 232 ? -16.522 2.684 -5.878 1.00 82.81 232 ALA A CA 1
ATOM 1886 C C . ALA A 1 232 ? -17.334 1.403 -5.597 1.00 82.81 232 ALA A C 1
ATOM 1888 O O . ALA A 1 232 ? -18.425 1.236 -6.148 1.00 82.81 232 ALA A O 1
ATOM 1889 N N . LEU A 1 233 ? -16.831 0.515 -4.734 1.00 84.19 233 LEU A N 1
ATOM 1890 C CA . LEU A 1 233 ? -17.551 -0.677 -4.275 1.00 84.19 233 LEU A CA 1
ATOM 1891 C C . LEU A 1 233 ? -18.684 -0.314 -3.305 1.00 84.19 233 LEU A C 1
ATOM 1893 O O . LEU A 1 233 ? -19.780 -0.867 -3.402 1.00 84.19 233 LEU A O 1
ATOM 1897 N N . LEU A 1 234 ? -18.455 0.652 -2.410 1.00 88.56 234 LEU A N 1
ATOM 1898 C CA . LEU A 1 234 ? -19.462 1.132 -1.461 1.00 88.56 234 LEU A CA 1
ATOM 1899 C C . LEU A 1 234 ? -20.649 1.795 -2.167 1.00 88.56 234 LEU A C 1
ATOM 1901 O O . LEU A 1 234 ? -21.792 1.484 -1.844 1.00 88.56 234 LEU A O 1
ATOM 1905 N N . LYS A 1 235 ? -20.400 2.635 -3.182 1.00 85.75 235 LYS A N 1
ATOM 1906 C CA . LYS A 1 235 ? -21.457 3.260 -4.002 1.00 85.75 235 LYS A CA 1
ATOM 1907 C C . LYS A 1 235 ? -22.312 2.229 -4.761 1.00 85.75 235 LYS A C 1
ATOM 1909 O O . LYS A 1 235 ? -23.438 2.537 -5.135 1.00 85.75 235 LYS A O 1
ATOM 1914 N N . GLN A 1 236 ? -21.804 1.011 -4.963 1.00 82.44 236 GLN A N 1
ATOM 1915 C CA . GLN A 1 236 ? -22.536 -0.118 -5.554 1.00 82.44 236 GLN A CA 1
ATOM 1916 C C . GLN A 1 236 ? -23.151 -1.063 -4.507 1.00 82.44 236 GLN A C 1
ATOM 1918 O O . GLN A 1 236 ? -23.737 -2.079 -4.866 1.00 82.44 236 GLN A O 1
ATOM 1923 N N . ASN A 1 237 ? -23.052 -0.726 -3.217 1.00 82.50 237 ASN A N 1
ATOM 1924 C CA . ASN A 1 237 ? -23.562 -1.516 -2.095 1.00 82.50 237 ASN A CA 1
ATOM 1925 C C . ASN A 1 237 ? -22.975 -2.943 -2.013 1.00 82.50 237 ASN A C 1
ATOM 1927 O O . ASN A 1 237 ? -23.645 -3.892 -1.606 1.00 82.50 237 ASN A O 1
ATOM 1931 N N . LEU A 1 238 ? -21.699 -3.101 -2.375 1.00 83.31 238 LEU A N 1
ATOM 1932 C CA . LEU A 1 238 ? -20.988 -4.385 -2.362 1.00 83.31 238 LEU A CA 1
ATOM 1933 C C . LEU A 1 238 ? -20.300 -4.644 -1.012 1.00 83.31 238 LEU A C 1
ATOM 1935 O O . LEU A 1 238 ? -19.111 -4.953 -0.950 1.00 83.31 238 LEU A O 1
ATOM 1939 N N . THR A 1 239 ? -21.036 -4.503 0.090 1.00 85.06 239 THR A N 1
ATOM 1940 C CA . THR A 1 239 ? -20.482 -4.561 1.458 1.00 85.06 239 THR A CA 1
ATOM 1941 C C . THR A 1 239 ? -19.766 -5.868 1.772 1.00 85.06 239 THR A C 1
ATOM 1943 O O . THR A 1 239 ? -18.657 -5.845 2.291 1.00 85.06 239 THR A O 1
ATOM 1946 N N . HIS A 1 240 ? -20.351 -7.005 1.390 1.00 81.50 240 HIS A N 1
ATOM 1947 C CA 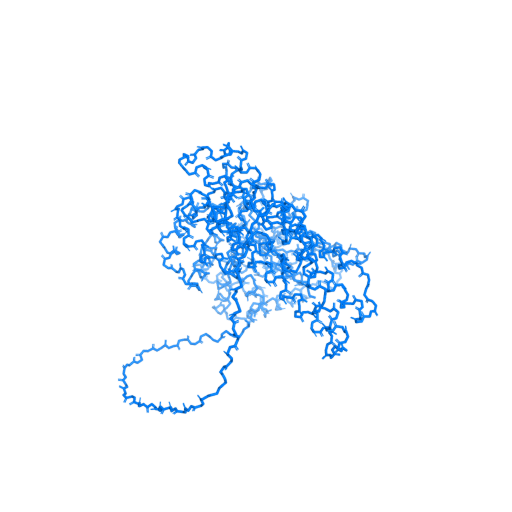. HIS A 1 240 ? -19.768 -8.329 1.622 1.00 81.50 240 HIS A CA 1
ATOM 1948 C C . HIS A 1 240 ? -18.388 -8.483 0.966 1.00 81.50 240 HIS A C 1
ATOM 1950 O O . HIS A 1 240 ? -17.465 -9.015 1.578 1.00 81.50 240 HIS A O 1
ATOM 1956 N N . ALA A 1 241 ? -18.234 -7.976 -0.261 1.00 79.56 241 ALA A N 1
ATOM 1957 C CA . ALA A 1 241 ? -16.958 -7.977 -0.971 1.00 79.56 241 ALA A CA 1
ATOM 1958 C C . ALA A 1 241 ? -15.891 -7.187 -0.214 1.00 79.56 241 ALA A C 1
ATOM 1960 O O . ALA A 1 241 ? -14.746 -7.618 -0.102 1.00 79.56 241 ALA A O 1
ATOM 1961 N N . ILE A 1 242 ? -16.281 -6.022 0.303 1.00 85.81 242 ILE A N 1
ATOM 1962 C CA . ILE A 1 242 ? -15.386 -5.141 1.042 1.00 85.81 242 ILE A CA 1
ATOM 1963 C C . ILE A 1 242 ? -14.973 -5.802 2.354 1.00 85.81 242 ILE A C 1
ATOM 1965 O O . ILE A 1 242 ? -13.783 -5.827 2.648 1.00 85.81 242 ILE A O 1
ATOM 1969 N N . SER A 1 243 ? -15.907 -6.390 3.104 1.00 84.12 243 SER A N 1
ATOM 1970 C CA . SER A 1 243 ? -15.580 -7.113 4.337 1.00 84.12 243 SER A CA 1
ATOM 1971 C C . SER A 1 243 ? -14.546 -8.213 4.070 1.00 84.12 243 SER A C 1
ATOM 1973 O O . SER A 1 243 ? -13.492 -8.217 4.693 1.00 84.12 243 SER A O 1
ATOM 1975 N N . GLN A 1 244 ? -14.756 -9.052 3.048 1.00 79.31 244 GLN A N 1
ATOM 1976 C CA . GLN A 1 244 ? -13.800 -10.109 2.682 1.00 79.31 244 GLN A CA 1
ATOM 1977 C C . GLN A 1 244 ? -12.431 -9.570 2.233 1.00 79.31 244 GLN A C 1
ATOM 1979 O O . GLN A 1 244 ? -11.396 -10.165 2.541 1.00 79.31 244 GLN A O 1
ATOM 1984 N N . LEU A 1 245 ? -12.407 -8.448 1.507 1.00 82.19 245 LEU A N 1
ATOM 1985 C CA . LEU A 1 245 ? -11.170 -7.781 1.098 1.00 82.19 245 LEU A CA 1
ATOM 1986 C C . LEU A 1 245 ? -10.380 -7.272 2.307 1.00 82.19 245 LEU A C 1
ATOM 1988 O O . LEU A 1 245 ? -9.171 -7.490 2.384 1.00 82.19 245 LEU A O 1
ATOM 1992 N N . TYR A 1 246 ? -11.060 -6.601 3.237 1.00 84.00 246 TYR A N 1
ATOM 1993 C CA . TYR A 1 246 ? -10.443 -5.912 4.370 1.00 84.00 246 TYR A CA 1
ATOM 1994 C C . TYR A 1 246 ? -10.203 -6.809 5.590 1.00 84.00 246 TYR A C 1
ATOM 1996 O O . TYR A 1 246 ? -9.379 -6.460 6.437 1.00 84.00 246 TYR A O 1
ATOM 2004 N N . ASP A 1 247 ? -10.809 -7.997 5.637 1.00 75.88 247 ASP A N 1
ATOM 2005 C CA . ASP A 1 247 ? -10.466 -9.049 6.599 1.00 75.88 247 ASP A CA 1
ATOM 2006 C C . ASP A 1 247 ? -9.022 -9.554 6.410 1.00 75.88 247 ASP A C 1
ATOM 2008 O O . ASP A 1 247 ? -8.376 -9.991 7.366 1.00 75.88 247 ASP A O 1
ATOM 2012 N N . SER A 1 248 ? -8.472 -9.453 5.192 1.00 77.38 248 SER A N 1
ATOM 2013 C CA . SER A 1 248 ? -7.091 -9.834 4.884 1.00 77.38 248 SER A CA 1
ATOM 2014 C C . SER A 1 248 ? -6.210 -8.616 4.616 1.00 77.38 248 SER A C 1
ATOM 2016 O O . SER A 1 248 ? -6.146 -8.098 3.500 1.00 77.38 248 SER A O 1
ATOM 2018 N N . SER A 1 249 ? -5.414 -8.210 5.613 1.00 76.81 249 SER A N 1
ATOM 2019 C CA . SER A 1 249 ? -4.440 -7.114 5.458 1.00 76.81 249 SER A CA 1
ATOM 2020 C C . SER A 1 249 ? -3.457 -7.345 4.302 1.00 76.81 249 SER A C 1
ATOM 2022 O O . SER A 1 249 ? -2.977 -6.387 3.701 1.00 76.81 249 SER A O 1
ATOM 2024 N N . TYR A 1 250 ? -3.181 -8.610 3.961 1.00 80.44 250 TYR A N 1
ATOM 2025 C CA . TYR A 1 250 ? -2.337 -8.972 2.824 1.00 80.44 250 TYR A CA 1
ATOM 2026 C C . TYR A 1 250 ? -2.967 -8.585 1.481 1.00 80.44 250 TYR A C 1
ATOM 2028 O O . TYR A 1 250 ? -2.283 -8.010 0.636 1.00 80.44 250 TYR A O 1
ATOM 2036 N N . ILE A 1 251 ? -4.258 -8.875 1.280 1.00 80.75 251 ILE A N 1
ATOM 2037 C CA . ILE A 1 251 ? -4.946 -8.568 0.018 1.00 80.75 251 ILE A CA 1
ATOM 2038 C C . ILE A 1 251 ? -5.023 -7.054 -0.171 1.00 80.75 251 ILE A C 1
ATOM 2040 O O . ILE A 1 251 ? -4.678 -6.557 -1.242 1.00 80.75 251 ILE A O 1
ATOM 2044 N N . VAL A 1 252 ? -5.393 -6.308 0.874 1.00 81.88 252 VAL A N 1
ATOM 2045 C CA . VAL A 1 252 ? -5.463 -4.843 0.786 1.00 81.88 252 VAL A CA 1
ATOM 2046 C C . VAL A 1 252 ? -4.087 -4.232 0.513 1.00 81.88 252 VAL A C 1
ATOM 2048 O O . VAL A 1 252 ? -3.969 -3.362 -0.345 1.00 81.88 252 VAL A O 1
ATOM 2051 N N . ALA A 1 253 ? -3.027 -4.732 1.158 1.00 81.88 253 ALA A N 1
ATOM 2052 C CA . ALA A 1 253 ? -1.661 -4.305 0.854 1.00 81.88 253 ALA A CA 1
ATOM 2053 C C . ALA A 1 253 ? -1.284 -4.593 -0.610 1.00 81.88 253 ALA A C 1
ATOM 2055 O O . ALA A 1 253 ? -0.693 -3.746 -1.268 1.00 81.88 253 ALA A O 1
ATOM 2056 N N . LYS A 1 254 ? -1.681 -5.745 -1.165 1.00 82.31 254 LYS A N 1
ATOM 2057 C CA . LYS A 1 254 ? -1.439 -6.073 -2.580 1.00 82.31 254 LYS A CA 1
ATOM 2058 C C . LYS A 1 254 ? -2.214 -5.178 -3.543 1.00 82.31 254 LYS A C 1
ATOM 2060 O O . LYS A 1 254 ? -1.684 -4.812 -4.589 1.00 82.31 254 LYS A O 1
ATOM 2065 N N . LEU A 1 255 ? -3.445 -4.803 -3.203 1.00 81.06 255 LEU A N 1
ATOM 2066 C CA . LEU A 1 255 ? -4.213 -3.826 -3.974 1.00 81.06 255 LEU A CA 1
ATOM 2067 C C . LEU A 1 255 ? -3.543 -2.448 -3.947 1.00 81.06 255 LEU A C 1
ATOM 2069 O O . LEU A 1 255 ? -3.418 -1.806 -4.991 1.00 81.06 255 LEU A O 1
ATOM 2073 N N . ALA A 1 256 ? -3.049 -2.025 -2.788 1.00 81.12 256 ALA A N 1
ATOM 2074 C CA . ALA A 1 256 ? -2.274 -0.800 -2.680 1.00 81.12 256 ALA A CA 1
ATOM 2075 C C . ALA A 1 256 ? -0.966 -0.859 -3.491 1.00 81.12 256 ALA A C 1
ATOM 2077 O O . ALA A 1 256 ? -0.660 0.079 -4.229 1.00 81.12 256 ALA A O 1
ATOM 2078 N N . ASP A 1 257 ? -0.241 -1.985 -3.448 1.00 76.50 257 ASP A N 1
ATOM 2079 C CA . ASP A 1 257 ? 0.954 -2.232 -4.274 1.00 76.50 257 ASP A CA 1
ATOM 2080 C C . ASP A 1 257 ? 0.640 -2.122 -5.780 1.00 76.50 257 ASP A C 1
ATOM 2082 O O . ASP A 1 257 ? 1.443 -1.609 -6.565 1.00 76.50 257 ASP A O 1
ATOM 2086 N N . ALA A 1 258 ? -0.560 -2.549 -6.185 1.00 76.75 258 ALA A N 1
ATOM 2087 C CA . ALA A 1 258 ? -1.068 -2.421 -7.549 1.00 76.75 258 ALA A CA 1
ATOM 2088 C C . ALA A 1 258 ? -1.563 -0.999 -7.899 1.00 76.75 258 ALA A C 1
ATOM 2090 O O . ALA A 1 258 ? -2.079 -0.767 -8.997 1.00 76.75 258 ALA A O 1
ATOM 2091 N N . GLY A 1 259 ? -1.384 -0.023 -7.004 1.00 74.38 259 GLY A N 1
ATOM 2092 C CA . GLY A 1 259 ? -1.698 1.389 -7.222 1.00 74.38 259 GLY A CA 1
ATOM 2093 C C . GLY A 1 259 ? -3.174 1.745 -7.039 1.00 74.38 259 GLY A C 1
ATOM 2094 O O . GLY A 1 259 ? -3.623 2.773 -7.560 1.00 74.38 259 GLY A O 1
ATOM 2095 N N . PHE A 1 260 ? -3.956 0.896 -6.367 1.00 77.81 260 PHE A N 1
ATOM 2096 C CA . PHE A 1 260 ? -5.322 1.223 -5.958 1.00 77.81 260 PHE A CA 1
ATOM 2097 C C . PHE A 1 260 ? -5.319 1.999 -4.646 1.00 77.81 260 PHE A C 1
ATOM 2099 O O . PHE A 1 260 ? -4.496 1.753 -3.772 1.00 77.81 260 PHE A O 1
ATOM 2106 N N . GLU A 1 261 ? -6.249 2.943 -4.523 1.00 83.00 261 GLU A N 1
ATOM 2107 C CA . GLU A 1 261 ? -6.460 3.645 -3.264 1.00 83.00 261 GLU A CA 1
ATOM 2108 C C . GLU A 1 261 ? -7.302 2.759 -2.344 1.00 83.00 261 GLU A C 1
ATOM 2110 O O . GLU A 1 261 ? -8.434 2.409 -2.688 1.00 83.00 261 GLU A O 1
ATOM 2115 N N . THR A 1 262 ? -6.722 2.372 -1.210 1.00 85.31 262 THR A N 1
ATOM 2116 C CA . THR A 1 262 ? -7.322 1.456 -0.235 1.00 85.31 262 THR A CA 1
ATOM 2117 C C . THR A 1 262 ? -7.488 2.084 1.144 1.00 85.31 262 THR A C 1
ATOM 2119 O O . THR A 1 262 ? -8.062 1.442 2.028 1.00 85.31 262 THR A O 1
ATOM 2122 N N . ASP A 1 263 ? -6.990 3.304 1.358 1.00 88.44 263 ASP A N 1
ATOM 2123 C CA . ASP A 1 263 ? -7.148 4.011 2.620 1.00 88.44 263 ASP A CA 1
ATOM 2124 C C . ASP A 1 263 ? -8.587 4.550 2.738 1.00 88.44 263 ASP A C 1
ATOM 2126 O O . ASP A 1 263 ? -8.999 5.408 1.947 1.00 88.44 263 ASP A O 1
ATOM 2130 N N . PRO A 1 264 ? -9.378 4.089 3.727 1.00 91.56 264 PRO A N 1
ATOM 2131 C CA . PRO A 1 264 ? -10.762 4.528 3.899 1.00 91.56 264 PRO A CA 1
ATOM 2132 C C . PRO A 1 264 ? -10.899 6.018 4.232 1.00 91.56 264 PRO A C 1
ATOM 2134 O O . PRO A 1 264 ? -11.990 6.570 4.105 1.00 91.56 264 PRO A O 1
ATOM 2137 N N . ARG A 1 265 ? -9.810 6.681 4.633 1.00 91.88 265 ARG A N 1
ATOM 2138 C CA . ARG A 1 265 ? -9.789 8.111 4.958 1.00 91.88 265 ARG A CA 1
ATOM 2139 C C . ARG A 1 265 ? -9.743 9.008 3.729 1.00 91.88 265 ARG A C 1
ATOM 2141 O O . ARG A 1 265 ? -10.016 10.201 3.842 1.00 91.88 265 ARG A O 1
ATOM 2148 N N . VAL A 1 266 ? -9.357 8.474 2.572 1.00 89.44 266 VAL A N 1
ATOM 2149 C CA . VAL A 1 266 ? -9.191 9.287 1.367 1.00 89.44 266 VAL A CA 1
ATOM 2150 C C . VAL A 1 266 ? -10.551 9.732 0.851 1.00 89.44 266 VAL A C 1
ATOM 2152 O O . VAL A 1 266 ? -11.409 8.914 0.523 1.00 89.44 266 VAL A O 1
ATOM 2155 N N . LEU A 1 267 ? -10.719 11.052 0.780 1.00 90.12 267 LEU A N 1
ATOM 2156 C CA . LEU A 1 267 ? -11.946 11.694 0.328 1.00 90.12 267 LEU A CA 1
ATOM 2157 C C . LEU A 1 267 ? -12.124 11.534 -1.184 1.00 90.12 267 LEU A C 1
ATOM 2159 O O . LEU A 1 267 ? -11.156 11.596 -1.949 1.00 90.12 267 LEU A O 1
ATOM 2163 N N . ASP A 1 268 ? -13.369 11.370 -1.621 1.00 87.75 268 ASP A N 1
ATOM 2164 C CA . ASP A 1 268 ? -13.718 11.428 -3.036 1.00 87.75 268 ASP A CA 1
ATOM 2165 C C . ASP A 1 268 ? -13.927 12.871 -3.536 1.00 87.75 268 ASP A C 1
ATOM 2167 O O . ASP A 1 268 ? -13.671 13.853 -2.837 1.00 87.75 268 ASP A O 1
ATOM 2171 N N . ALA A 1 269 ? -14.387 13.009 -4.783 1.00 85.62 269 ALA A N 1
ATOM 2172 C CA . ALA A 1 269 ? -14.662 14.309 -5.395 1.00 85.62 269 ALA A CA 1
ATOM 2173 C C . ALA A 1 269 ? -15.804 15.086 -4.712 1.00 85.62 269 ALA A C 1
ATOM 2175 O O . ALA A 1 269 ? -15.873 16.305 -4.856 1.00 85.62 269 ALA A O 1
ATOM 2176 N N . GLU A 1 270 ? -16.682 14.400 -3.977 1.00 87.38 270 GLU A N 1
ATOM 2177 C CA . GLU A 1 270 ? -17.762 15.004 -3.188 1.00 87.38 270 GLU A CA 1
ATOM 2178 C C . GLU A 1 270 ? -17.271 15.413 -1.787 1.00 87.38 270 GLU A C 1
ATOM 2180 O O . GLU A 1 270 ? -17.975 16.104 -1.052 1.00 87.38 270 GLU A O 1
ATOM 2185 N N . GLY A 1 271 ? -16.031 15.057 -1.435 1.00 89.31 271 GLY A N 1
ATOM 2186 C CA . GLY A 1 271 ? -15.397 15.414 -0.173 1.00 89.31 271 GLY A CA 1
ATOM 2187 C C . GLY A 1 271 ? -15.761 14.488 0.985 1.00 89.31 271 GLY A C 1
ATOM 2188 O O . GLY A 1 271 ? -15.538 14.889 2.132 1.00 89.31 271 GLY A O 1
ATOM 2189 N N . PHE A 1 272 ? -16.290 13.295 0.689 1.00 92.94 272 PHE A N 1
ATOM 2190 C CA . PHE A 1 272 ? -16.661 12.272 1.667 1.00 92.94 272 PHE A CA 1
ATOM 2191 C C . PHE A 1 272 ? -15.682 11.100 1.659 1.00 92.94 272 PHE A C 1
ATOM 2193 O O . PHE A 1 272 ? -15.185 10.690 0.606 1.00 92.94 272 PHE A O 1
ATOM 2200 N N . SER A 1 273 ? -15.417 10.551 2.843 1.00 94.44 273 SER A N 1
ATOM 2201 C CA . SER A 1 273 ? -14.578 9.364 3.007 1.00 94.44 273 SER A CA 1
ATOM 2202 C C . SER A 1 273 ? -15.363 8.060 2.800 1.00 94.44 273 SER A C 1
ATOM 2204 O O . SER A 1 273 ? -16.589 8.050 2.655 1.00 94.44 273 SER A O 1
ATOM 2206 N N . ALA A 1 274 ? -14.671 6.919 2.837 1.00 93.75 274 ALA A N 1
ATOM 2207 C CA . ALA A 1 274 ? -15.330 5.618 2.794 1.00 93.75 274 ALA A CA 1
ATOM 2208 C C . ALA A 1 274 ? -16.217 5.349 4.023 1.00 93.75 274 ALA A C 1
ATOM 2210 O O . ALA A 1 274 ? -17.175 4.585 3.919 1.00 93.75 274 ALA A O 1
ATOM 2211 N N . PHE A 1 275 ? -15.950 5.986 5.168 1.00 94.31 275 PHE A N 1
ATOM 2212 C CA . PHE A 1 275 ? -16.770 5.828 6.373 1.00 94.31 275 PHE A CA 1
ATOM 2213 C C . PHE A 1 275 ? -18.197 6.343 6.163 1.00 94.31 275 PHE A C 1
ATOM 2215 O O . PHE A 1 275 ? -19.156 5.660 6.526 1.00 94.31 275 PHE A O 1
ATOM 2222 N N . TYR A 1 276 ? -18.346 7.490 5.493 1.00 93.81 276 TYR A N 1
ATOM 2223 C CA . TYR A 1 276 ? -19.648 8.044 5.120 1.00 93.81 276 TYR A CA 1
ATOM 2224 C C . TYR A 1 276 ? -20.458 7.074 4.248 1.00 93.81 276 TYR A C 1
ATOM 2226 O O . TYR A 1 276 ? -21.621 6.790 4.541 1.00 93.81 276 TYR A O 1
ATOM 2234 N N . TYR A 1 277 ? -19.843 6.513 3.203 1.00 92.44 277 TYR A N 1
ATOM 2235 C CA . TYR A 1 277 ? -20.526 5.572 2.312 1.00 92.44 277 TYR A CA 1
ATOM 2236 C C . TYR A 1 277 ? -20.800 4.217 2.979 1.00 92.44 277 TYR A C 1
ATOM 2238 O O . TYR A 1 277 ? -21.833 3.602 2.721 1.00 92.44 277 TYR A O 1
ATOM 2246 N N . ALA A 1 278 ? -19.930 3.762 3.884 1.00 92.62 278 ALA A N 1
ATOM 2247 C CA . ALA A 1 278 ? -20.164 2.549 4.664 1.00 92.62 278 ALA A CA 1
ATOM 2248 C C . ALA A 1 278 ? -21.386 2.680 5.587 1.00 92.62 278 ALA A C 1
ATOM 2250 O O . ALA A 1 278 ? -22.143 1.719 5.715 1.00 92.62 278 ALA A O 1
ATOM 2251 N N . LEU A 1 279 ? -21.653 3.866 6.148 1.00 90.25 279 LEU A N 1
ATOM 2252 C CA . LEU A 1 279 ? -22.871 4.115 6.930 1.00 90.25 279 LEU A CA 1
ATOM 2253 C C . LEU A 1 279 ? -24.163 4.063 6.103 1.00 90.25 279 LEU A C 1
ATOM 2255 O O . LEU A 1 279 ? -25.219 3.717 6.636 1.00 90.25 279 LEU A O 1
ATOM 2259 N N . GLN A 1 280 ? -24.102 4.407 4.813 1.00 87.44 280 GLN A N 1
ATOM 2260 C CA . GLN A 1 280 ? -25.257 4.260 3.920 1.00 87.44 280 GLN A CA 1
ATOM 2261 C C . GLN A 1 280 ? -25.607 2.788 3.691 1.00 87.44 280 GLN A C 1
ATOM 2263 O O . GLN A 1 280 ? -26.750 2.454 3.380 1.00 87.44 280 GLN A O 1
ATOM 2268 N N . SER A 1 281 ? -24.647 1.887 3.883 1.00 84.25 281 SER A N 1
ATOM 2269 C CA . SER A 1 281 ? -24.865 0.455 3.745 1.00 84.25 281 SER A CA 1
ATOM 2270 C C . SER A 1 281 ? -25.628 -0.129 4.936 1.00 84.25 281 SER A C 1
ATOM 2272 O O . SER A 1 281 ? -25.647 0.463 6.009 1.00 84.25 281 SER A O 1
ATOM 2274 N N . ASN A 1 282 ? -26.270 -1.288 4.779 1.00 76.44 282 ASN A N 1
ATOM 2275 C CA . ASN A 1 282 ? -26.979 -1.955 5.885 1.00 76.44 282 ASN A CA 1
ATOM 2276 C C . ASN A 1 282 ? -26.042 -2.715 6.847 1.00 76.44 282 ASN A C 1
ATOM 2278 O O . ASN A 1 282 ? -26.521 -3.345 7.788 1.00 76.44 282 ASN A O 1
ATOM 2282 N N . ASP A 1 283 ? -24.728 -2.691 6.607 1.00 82.75 283 ASP A N 1
ATOM 2283 C CA . ASP A 1 283 ? -23.739 -3.423 7.393 1.00 82.75 283 ASP A CA 1
ATOM 2284 C C . ASP A 1 283 ? -22.993 -2.482 8.348 1.00 82.75 283 ASP A C 1
ATOM 2286 O O . ASP A 1 283 ? -22.000 -1.847 7.992 1.00 82.75 283 ASP A O 1
ATOM 2290 N N . ASN A 1 284 ? -23.464 -2.408 9.595 1.00 76.62 284 ASN A N 1
ATOM 2291 C CA . ASN A 1 284 ? -22.825 -1.586 10.625 1.00 76.62 284 ASN A CA 1
ATOM 2292 C C . ASN A 1 284 ? -21.414 -2.081 10.990 1.00 76.62 284 ASN A C 1
ATOM 2294 O O . ASN A 1 284 ? -20.599 -1.290 11.463 1.00 76.62 284 ASN A O 1
ATOM 2298 N N . ASN A 1 285 ? -21.103 -3.366 10.781 1.00 83.62 285 ASN A N 1
ATOM 2299 C CA . ASN A 1 285 ? -19.782 -3.908 11.109 1.00 83.62 285 ASN A CA 1
ATOM 2300 C C . ASN A 1 285 ? -18.723 -3.428 10.116 1.00 83.62 285 ASN A C 1
ATOM 2302 O O . ASN A 1 285 ? -17.560 -3.273 10.491 1.00 83.62 285 ASN A O 1
ATOM 2306 N N . LEU A 1 286 ? -19.126 -3.130 8.879 1.00 89.00 286 LEU A N 1
ATOM 2307 C CA . LEU A 1 286 ? -18.230 -2.642 7.839 1.00 89.00 286 LEU A CA 1
ATOM 2308 C C . LEU A 1 286 ? -17.471 -1.382 8.268 1.00 89.00 286 LEU A C 1
ATOM 2310 O O . LEU A 1 286 ? -16.264 -1.282 8.061 1.00 89.00 286 LEU A O 1
ATOM 2314 N N . VAL A 1 287 ? -18.155 -0.444 8.926 1.00 91.38 287 VAL A N 1
ATOM 2315 C CA . VAL A 1 287 ? -17.545 0.797 9.427 1.00 91.38 287 VAL A CA 1
ATOM 2316 C C . VAL A 1 287 ? -16.409 0.497 10.412 1.00 91.38 287 VAL A C 1
ATOM 2318 O O . VAL A 1 287 ? -15.345 1.111 10.332 1.00 91.38 287 VAL A O 1
ATOM 2321 N N . TYR A 1 288 ? -16.592 -0.490 11.294 1.00 89.31 288 TYR A N 1
ATOM 2322 C CA . TYR A 1 288 ? -15.571 -0.908 12.258 1.00 89.31 288 TYR A CA 1
ATOM 2323 C C . TYR A 1 288 ? -14.421 -1.686 11.607 1.00 89.31 288 TYR A C 1
ATOM 2325 O O . TYR A 1 288 ? -13.271 -1.499 12.001 1.00 89.31 288 TYR A O 1
ATOM 2333 N N . ILE A 1 289 ? -14.693 -2.507 10.585 1.00 89.44 289 ILE A N 1
ATOM 2334 C CA . ILE A 1 289 ? -13.647 -3.180 9.792 1.00 89.44 289 ILE A CA 1
ATOM 2335 C C . ILE A 1 289 ? -12.733 -2.135 9.140 1.00 89.44 289 ILE A C 1
ATOM 2337 O O . ILE A 1 289 ? -11.509 -2.185 9.299 1.00 89.44 289 ILE A O 1
ATOM 2341 N N . LEU A 1 290 ? -13.326 -1.140 8.471 1.00 92.12 290 LEU A N 1
ATOM 2342 C CA . LEU A 1 290 ? -12.585 -0.043 7.847 1.00 92.12 290 LEU A CA 1
ATOM 2343 C C . LEU A 1 290 ? -11.834 0.796 8.889 1.00 92.12 290 LEU A C 1
ATOM 2345 O O . LEU A 1 290 ? -10.688 1.183 8.658 1.00 92.12 290 LEU A O 1
ATOM 2349 N N . HIS A 1 291 ? -12.441 1.041 10.054 1.00 92.62 291 HIS A N 1
ATOM 2350 C CA . HIS A 1 291 ? -11.813 1.808 11.132 1.00 92.62 291 HIS A CA 1
ATOM 2351 C C . HIS A 1 291 ? -10.598 1.080 11.685 1.00 92.62 291 HIS A C 1
ATOM 2353 O O . HIS A 1 291 ? -9.532 1.678 11.776 1.00 92.62 291 HIS A O 1
ATOM 2359 N N . ARG A 1 292 ? -10.709 -0.220 11.967 1.00 89.56 292 ARG A N 1
ATOM 2360 C CA . ARG A 1 292 ? -9.599 -1.040 12.461 1.00 89.56 292 ARG A CA 1
ATOM 2361 C C . ARG A 1 292 ? -8.429 -1.066 11.480 1.00 89.56 292 ARG A C 1
ATOM 2363 O O . ARG A 1 292 ? -7.271 -0.986 11.905 1.00 89.56 292 ARG A O 1
ATOM 2370 N N . TYR A 1 293 ? -8.728 -1.176 10.187 1.00 88.38 293 TYR A N 1
ATOM 2371 C CA . TYR A 1 293 ? -7.725 -1.099 9.132 1.00 88.38 293 TYR A CA 1
ATOM 2372 C C . TYR A 1 293 ? -7.023 0.266 9.134 1.00 88.38 293 TYR A C 1
ATOM 2374 O O . TYR A 1 293 ? -5.795 0.328 9.214 1.00 88.38 293 TYR A O 1
ATOM 2382 N N . ALA A 1 294 ? -7.795 1.356 9.153 1.00 90.19 294 ALA A N 1
ATOM 2383 C CA . ALA A 1 294 ? -7.259 2.711 9.211 1.00 90.19 294 ALA A CA 1
ATOM 2384 C C . ALA A 1 294 ? -6.421 2.943 10.472 1.00 90.19 294 ALA A C 1
ATOM 2386 O O . ALA A 1 294 ? -5.282 3.382 10.368 1.00 90.19 294 ALA A O 1
ATOM 2387 N N . ALA A 1 295 ? -6.943 2.595 11.650 1.00 89.00 295 ALA A N 1
ATOM 2388 C CA . ALA A 1 295 ? -6.320 2.757 12.963 1.00 89.00 295 ALA A CA 1
ATOM 2389 C C . ALA A 1 295 ? -4.980 2.015 13.090 1.00 89.00 295 ALA A C 1
ATOM 2391 O O . ALA A 1 295 ? -4.089 2.464 13.809 1.00 89.00 295 ALA A O 1
ATOM 2392 N N . SER A 1 296 ? -4.802 0.922 12.343 1.00 84.94 296 SER A N 1
ATOM 2393 C CA . SER A 1 296 ? -3.553 0.149 12.277 1.00 84.94 296 SER A CA 1
ATOM 2394 C C . SER A 1 296 ? -2.539 0.707 11.266 1.00 84.94 296 SER A C 1
ATOM 2396 O O . SER A 1 296 ? -1.638 -0.010 10.850 1.00 84.94 296 SER A O 1
ATOM 2398 N N . ASN A 1 297 ? -2.679 1.977 10.869 1.00 78.19 297 ASN A N 1
ATOM 2399 C CA . ASN A 1 297 ? -1.874 2.638 9.838 1.00 78.19 297 ASN A CA 1
ATOM 2400 C C . ASN A 1 297 ? -1.969 1.966 8.454 1.00 78.19 297 ASN A C 1
ATOM 2402 O O . ASN A 1 297 ? -0.997 1.935 7.696 1.00 78.19 297 ASN A O 1
ATOM 2406 N N . CYS A 1 298 ? -3.148 1.424 8.125 1.00 80.06 298 CYS A N 1
ATOM 2407 C CA . CYS A 1 298 ? -3.425 0.743 6.861 1.00 80.06 298 CYS A CA 1
ATOM 2408 C C . CYS A 1 298 ? -2.389 -0.363 6.561 1.00 80.06 298 CYS A C 1
ATOM 2410 O O . CYS A 1 298 ? -2.250 -1.317 7.322 1.00 80.06 298 CYS A O 1
ATOM 2412 N N . TYR A 1 299 ? -1.666 -0.240 5.446 1.00 69.44 299 TYR A N 1
ATOM 2413 C CA . TYR A 1 299 ? -0.585 -1.136 5.020 1.00 69.44 299 TYR A CA 1
ATOM 2414 C C . TYR A 1 299 ? 0.810 -0.505 5.179 1.00 69.44 299 TYR A C 1
ATOM 2416 O O . TYR A 1 299 ? 1.812 -1.105 4.792 1.00 69.44 299 TYR A O 1
ATOM 2424 N N . GLU A 1 300 ? 0.898 0.718 5.713 1.00 64.69 300 GLU A N 1
ATOM 2425 C CA . GLU A 1 300 ? 2.116 1.532 5.652 1.00 64.69 300 GLU A CA 1
ATOM 2426 C C . GLU A 1 300 ? 3.187 1.108 6.668 1.00 64.69 300 GLU A C 1
ATOM 2428 O O . GLU A 1 300 ? 4.366 1.427 6.495 1.00 64.69 300 GLU A O 1
ATOM 2433 N N . SER A 1 301 ? 2.816 0.408 7.746 1.00 66.31 301 SER A N 1
ATOM 2434 C CA . SER A 1 301 ? 3.773 -0.011 8.773 1.00 66.31 301 SER A CA 1
ATOM 2435 C C . SER A 1 301 ? 3.394 -1.325 9.447 1.00 66.31 301 SER A C 1
ATOM 2437 O O . SER A 1 301 ? 2.222 -1.660 9.542 1.00 66.31 301 SER A O 1
ATOM 2439 N N . ALA A 1 302 ? 4.391 -2.032 9.986 1.00 69.56 302 ALA A N 1
ATOM 2440 C CA . ALA A 1 302 ? 4.159 -3.193 10.848 1.00 69.56 302 ALA A CA 1
ATOM 2441 C C . ALA A 1 302 ? 3.619 -2.811 12.241 1.00 69.56 302 ALA A C 1
ATOM 2443 O O . ALA A 1 302 ? 3.142 -3.679 12.970 1.00 69.56 302 ALA A O 1
ATOM 2444 N N . ASN A 1 303 ? 3.710 -1.529 12.617 1.00 73.88 303 ASN A N 1
ATOM 2445 C CA . ASN A 1 303 ? 3.175 -1.038 13.881 1.00 73.88 303 ASN A CA 1
ATOM 2446 C C . ASN A 1 303 ? 1.655 -0.953 13.784 1.00 73.88 303 ASN A C 1
ATOM 2448 O O . ASN A 1 303 ? 1.106 -0.598 12.743 1.00 73.88 303 ASN A O 1
ATOM 2452 N N . THR A 1 304 ? 0.983 -1.247 14.888 1.00 82.56 304 THR A N 1
ATOM 2453 C CA . THR A 1 304 ? -0.480 -1.227 14.982 1.00 82.56 304 THR A CA 1
ATOM 2454 C C . THR A 1 304 ? -0.881 -0.580 16.300 1.00 82.56 304 THR A C 1
ATOM 2456 O O . THR A 1 304 ? -0.035 -0.365 17.162 1.00 82.56 304 THR A O 1
ATOM 2459 N N . PHE A 1 305 ? -2.169 -0.328 16.528 1.00 80.88 305 PHE A N 1
ATOM 2460 C CA . PHE A 1 305 ? -2.628 0.108 17.854 1.00 80.88 305 PHE A CA 1
ATOM 2461 C C . PHE A 1 305 ? -2.374 -0.936 18.961 1.00 80.88 305 PHE A C 1
ATOM 2463 O O . PHE A 1 305 ? -2.409 -0.589 20.137 1.00 80.88 305 PHE A O 1
ATOM 2470 N N . ARG A 1 306 ? -2.091 -2.204 18.610 1.00 83.94 306 ARG A N 1
ATOM 2471 C CA . ARG A 1 306 ? -1.684 -3.247 19.572 1.00 83.94 306 ARG A CA 1
ATOM 2472 C C . ARG A 1 306 ? -0.225 -3.135 20.003 1.00 83.94 306 ARG A C 1
ATOM 2474 O O . ARG A 1 306 ? 0.124 -3.578 21.091 1.00 83.94 306 ARG A O 1
ATOM 2481 N N . ASP A 1 307 ? 0.605 -2.532 19.160 1.00 85.50 307 ASP A N 1
ATOM 2482 C CA . ASP A 1 307 ? 2.005 -2.235 19.444 1.00 85.50 307 ASP A CA 1
ATOM 2483 C C . ASP A 1 307 ? 2.315 -0.802 18.984 1.00 85.50 307 ASP A C 1
ATOM 2485 O O . ASP A 1 307 ? 2.899 -0.594 17.913 1.00 85.50 307 ASP A O 1
ATOM 2489 N N . PRO A 1 308 ? 1.818 0.204 19.729 1.00 85.44 308 PRO A N 1
ATOM 2490 C CA . PRO A 1 308 ? 1.804 1.572 19.252 1.00 85.44 308 PRO A CA 1
ATOM 2491 C C . PRO A 1 308 ? 3.205 2.182 19.238 1.00 85.44 308 PRO A C 1
ATOM 2493 O O . PRO A 1 308 ? 4.084 1.856 20.036 1.00 85.44 308 PRO A O 1
ATOM 2496 N N . ASN A 1 309 ? 3.376 3.123 18.316 1.00 84.25 309 ASN A N 1
ATOM 2497 C CA . ASN A 1 309 ? 4.495 4.050 18.248 1.00 84.25 309 ASN A CA 1
ATOM 2498 C C . ASN A 1 309 ? 3.937 5.478 18.030 1.00 84.25 309 ASN A C 1
ATOM 2500 O O . ASN A 1 309 ? 2.721 5.640 17.857 1.00 84.25 309 ASN A O 1
ATOM 2504 N N . PRO A 1 310 ? 4.775 6.528 17.980 1.00 84.88 310 PRO A N 1
ATOM 2505 C CA . PRO A 1 310 ? 4.282 7.888 17.756 1.00 84.88 310 PRO A CA 1
ATOM 2506 C C . PRO A 1 310 ? 3.505 8.083 16.440 1.00 84.88 310 PRO A C 1
ATOM 2508 O O . PRO A 1 310 ? 2.590 8.906 16.387 1.00 84.88 310 PRO A O 1
ATOM 2511 N N . SER A 1 311 ? 3.802 7.315 15.379 1.00 85.69 311 SER A N 1
ATOM 2512 C CA . SER A 1 311 ? 3.054 7.425 14.115 1.00 85.69 311 SER A CA 1
ATOM 2513 C C . SER A 1 311 ? 1.618 6.907 14.222 1.00 85.69 311 SER A C 1
ATOM 2515 O O . SER A 1 311 ? 0.744 7.455 13.555 1.00 85.69 311 SER A O 1
ATOM 2517 N N . ILE A 1 312 ? 1.345 5.925 15.091 1.00 88.75 312 ILE A N 1
ATOM 2518 C CA . ILE A 1 312 ? -0.022 5.437 15.344 1.00 88.75 312 ILE A CA 1
ATOM 2519 C C . ILE A 1 312 ? -0.899 6.531 15.955 1.00 88.75 312 ILE A C 1
ATOM 2521 O O . ILE A 1 312 ? -2.047 6.681 15.550 1.00 88.75 312 ILE A O 1
ATOM 2525 N N . ILE A 1 313 ? -0.360 7.354 16.859 1.00 88.94 313 ILE A N 1
ATOM 2526 C CA . ILE A 1 313 ? -1.115 8.473 17.444 1.00 88.94 313 ILE A CA 1
ATOM 2527 C C . ILE A 1 313 ? -1.490 9.480 16.353 1.00 88.94 313 ILE A C 1
ATOM 2529 O O . ILE A 1 313 ? -2.658 9.826 16.216 1.00 88.94 313 ILE A O 1
ATOM 2533 N N . SER A 1 314 ? -0.526 9.888 15.518 1.00 89.38 314 SER A N 1
ATOM 2534 C CA . SER A 1 314 ? -0.807 10.788 14.388 1.00 89.38 314 SER A CA 1
ATOM 2535 C C . SER A 1 314 ? -1.861 10.209 13.439 1.00 89.38 314 SER A C 1
ATOM 2537 O O . SER A 1 314 ? -2.709 10.935 12.923 1.00 89.38 314 SER A O 1
ATOM 2539 N N . ASN A 1 315 ? -1.824 8.896 13.224 1.00 89.44 315 ASN A N 1
ATOM 2540 C CA . ASN A 1 315 ? -2.778 8.179 12.396 1.00 89.44 315 ASN A CA 1
ATOM 2541 C C . ASN A 1 315 ? -4.206 8.183 12.985 1.00 89.44 315 ASN A C 1
ATOM 2543 O O . ASN A 1 315 ? -5.157 8.438 12.246 1.00 89.44 315 ASN A O 1
ATOM 2547 N N . LEU A 1 316 ? -4.351 7.973 14.299 1.00 93.50 316 LEU A N 1
ATOM 2548 C CA . LEU A 1 316 ? -5.633 8.046 15.015 1.00 93.50 316 LEU A CA 1
ATOM 2549 C C . LEU A 1 316 ? -6.202 9.473 15.056 1.00 93.50 316 LEU A C 1
ATOM 2551 O O . LEU A 1 316 ? -7.412 9.645 14.918 1.00 93.50 316 LEU A O 1
ATOM 2555 N N . THR A 1 317 ? -5.350 10.497 15.176 1.00 93.19 317 THR A N 1
ATOM 2556 C CA . THR A 1 317 ? -5.772 11.906 15.091 1.00 93.19 317 THR A CA 1
ATOM 2557 C C . THR A 1 317 ? -6.344 12.236 13.712 1.00 93.19 317 THR A C 1
ATOM 2559 O O . THR A 1 317 ? -7.440 12.778 13.618 1.00 93.19 317 THR A O 1
ATOM 2562 N N . LYS A 1 318 ? -5.666 11.832 12.627 1.00 92.06 318 LYS A N 1
ATOM 2563 C CA . LYS A 1 318 ? -6.194 12.007 11.260 1.00 92.06 318 LYS A CA 1
ATOM 2564 C C . LYS A 1 318 ? -7.532 11.297 11.061 1.00 92.06 318 LYS A C 1
ATOM 2566 O O . LYS A 1 318 ? -8.397 11.784 10.343 1.00 92.06 318 LYS A O 1
ATOM 2571 N N . LEU A 1 319 ? -7.689 10.120 11.665 1.00 93.88 319 LEU A N 1
ATOM 2572 C CA . LEU A 1 319 ? -8.934 9.362 11.594 1.00 93.88 319 LEU A CA 1
ATOM 2573 C C . LEU A 1 319 ? -10.081 10.121 12.277 1.00 93.88 319 LEU A C 1
ATOM 2575 O O . LEU A 1 319 ? -11.159 10.237 11.706 1.00 93.88 319 LEU A O 1
ATOM 2579 N N . GLU A 1 320 ? -9.831 10.700 13.451 1.00 95.38 320 GLU A N 1
ATOM 2580 C CA . GLU A 1 320 ? -10.792 11.557 14.153 1.00 95.38 320 GLU A CA 1
ATOM 2581 C C . GLU A 1 320 ? -11.203 12.781 13.321 1.00 95.38 320 GLU A C 1
ATOM 2583 O O . GLU A 1 320 ? -12.391 13.092 13.232 1.00 95.38 320 GLU A O 1
ATOM 2588 N N . GLU A 1 321 ? -10.234 13.456 12.695 1.00 95.38 321 GLU A N 1
ATOM 2589 C CA . GLU A 1 321 ? -10.469 14.611 11.821 1.00 95.38 321 GLU A CA 1
ATOM 2590 C C . GLU A 1 321 ? -11.403 14.248 10.661 1.00 95.38 321 GLU A C 1
ATOM 2592 O O . GLU A 1 321 ? -12.422 14.908 10.466 1.00 95.38 321 GLU A O 1
ATOM 2597 N N . VAL A 1 322 ? -11.115 13.153 9.950 1.00 95.00 322 VAL A N 1
ATOM 2598 C CA . VAL A 1 322 ? -11.926 12.690 8.812 1.00 95.00 322 VAL A CA 1
ATOM 2599 C C . VAL A 1 322 ? -13.352 12.341 9.235 1.00 95.00 322 VAL A C 1
ATOM 2601 O O . VAL A 1 322 ? -14.309 12.752 8.578 1.00 95.00 322 VAL A O 1
ATOM 2604 N N . LEU A 1 323 ? -13.520 11.640 10.359 1.00 94.31 323 LEU A N 1
ATOM 2605 C CA . LEU A 1 323 ? -14.848 11.328 10.888 1.00 94.31 323 LEU A CA 1
ATOM 2606 C C . LEU A 1 323 ? -15.606 12.619 11.265 1.00 94.31 323 LEU A C 1
ATOM 2608 O O . LEU A 1 323 ? -16.766 12.818 10.903 1.00 94.31 323 LEU A O 1
ATOM 2612 N N . LYS A 1 324 ? -14.966 13.570 11.945 1.00 94.06 324 LYS A N 1
ATOM 2613 C CA . LYS A 1 324 ? -15.621 14.849 12.269 1.00 94.06 324 LYS A CA 1
ATOM 2614 C C . LYS A 1 324 ? -16.016 15.626 11.011 1.00 94.06 324 LYS A C 1
ATOM 2616 O O . LYS A 1 324 ? -17.116 16.183 10.960 1.00 94.06 324 LYS A O 1
ATOM 2621 N N . GLU A 1 325 ? -15.166 15.622 9.987 1.00 94.06 325 GLU A N 1
ATOM 2622 C CA . GLU A 1 325 ? -15.462 16.251 8.702 1.00 94.06 325 GLU A CA 1
ATOM 2623 C C . GLU A 1 325 ? -16.673 15.625 8.007 1.00 94.06 325 GLU A C 1
ATOM 2625 O O . GLU A 1 325 ? -17.593 16.364 7.654 1.00 94.06 325 GLU A O 1
ATOM 2630 N N . ASP A 1 326 ? -16.728 14.297 7.862 1.00 94.19 326 ASP A N 1
ATOM 2631 C CA . ASP A 1 326 ? -17.866 13.606 7.236 1.00 94.19 326 ASP A CA 1
ATOM 2632 C C . ASP A 1 326 ? -19.189 13.924 7.950 1.00 94.19 326 ASP A C 1
ATOM 2634 O O . ASP A 1 326 ? -20.210 14.202 7.312 1.00 94.19 326 ASP A O 1
ATOM 2638 N N . CYS A 1 327 ? -19.172 13.927 9.287 1.00 92.69 327 CYS A N 1
ATOM 2639 C CA . CYS A 1 327 ? -20.338 14.257 10.104 1.00 92.69 327 CYS A CA 1
ATOM 2640 C C . CYS A 1 327 ? -20.803 15.703 9.860 1.00 92.69 327 CYS A C 1
ATOM 2642 O O . CYS A 1 327 ? -21.983 15.953 9.610 1.00 92.69 327 CYS A O 1
ATOM 2644 N N . SER A 1 328 ? -19.869 16.659 9.853 1.00 92.69 328 SER A N 1
ATOM 2645 C CA . SER A 1 328 ? -20.188 18.070 9.611 1.00 92.69 328 SER A CA 1
ATOM 2646 C C . SER A 1 328 ? -20.708 18.328 8.189 1.00 92.69 328 SER A C 1
ATOM 2648 O O . SER A 1 328 ? -21.733 18.990 8.023 1.00 92.69 328 SER A O 1
ATOM 2650 N N . LYS A 1 329 ? -20.060 17.762 7.159 1.00 93.19 329 LYS A N 1
ATOM 2651 C CA . LYS A 1 329 ? -20.430 17.944 5.744 1.00 93.19 329 LYS A CA 1
ATOM 2652 C C . LYS A 1 329 ? -21.773 17.307 5.406 1.00 93.19 329 LYS A C 1
ATOM 2654 O O . LYS A 1 329 ? -22.519 17.846 4.596 1.00 93.19 329 LYS A O 1
ATOM 2659 N N . SER A 1 330 ? -22.099 16.183 6.038 1.00 91.25 330 SER A N 1
ATOM 2660 C CA . SER A 1 330 ? -23.381 15.495 5.848 1.00 91.25 330 SER A CA 1
ATOM 2661 C C . SER A 1 330 ? -24.549 16.128 6.615 1.00 91.25 330 SER A C 1
ATOM 2663 O O . SER A 1 330 ? -25.654 15.580 6.584 1.00 91.25 330 SER A O 1
ATOM 2665 N N . ASN A 1 331 ? -24.314 17.254 7.304 1.00 91.44 331 ASN A N 1
ATOM 2666 C CA . ASN A 1 331 ? -25.241 17.872 8.249 1.00 91.44 331 ASN A CA 1
ATOM 2667 C C . ASN A 1 331 ? -25.759 16.854 9.278 1.00 91.44 331 ASN A C 1
ATOM 2669 O O . ASN A 1 331 ? -26.959 16.605 9.382 1.00 91.44 331 ASN A O 1
ATOM 2673 N N . ASN A 1 332 ? -24.838 16.198 9.991 1.00 90.12 332 ASN A N 1
ATOM 2674 C CA . ASN A 1 332 ? -25.136 15.118 10.934 1.00 90.12 332 ASN A CA 1
ATOM 2675 C C . ASN A 1 332 ? -25.983 14.001 10.302 1.00 90.12 332 ASN A C 1
ATOM 2677 O O . ASN A 1 332 ? -26.945 13.528 10.913 1.00 90.12 332 ASN A O 1
ATOM 2681 N N . PHE A 1 333 ? -25.657 13.609 9.068 1.00 92.56 333 PHE A N 1
ATOM 2682 C CA . PHE A 1 333 ? -26.324 12.536 8.323 1.00 92.56 333 PHE A CA 1
ATOM 2683 C C . PHE A 1 333 ? -27.840 12.712 8.136 1.00 92.56 333 PHE A C 1
ATOM 2685 O O . PHE A 1 333 ? -28.542 11.737 7.877 1.00 92.56 333 PHE A O 1
ATOM 2692 N N . GLU A 1 334 ? -28.376 13.935 8.231 1.00 90.06 334 GLU A N 1
ATOM 2693 C CA . GLU A 1 334 ? -29.815 14.196 8.037 1.00 90.06 334 GLU A CA 1
ATOM 2694 C C . GLU A 1 334 ? -30.331 13.699 6.681 1.00 90.06 334 GLU A C 1
ATOM 2696 O O . GLU A 1 334 ? -31.476 13.268 6.551 1.00 90.06 334 GLU A O 1
ATOM 2701 N N . THR A 1 335 ? -29.453 13.687 5.680 1.00 86.94 335 THR A N 1
ATOM 2702 C CA . THR A 1 335 ? -29.730 13.181 4.331 1.00 86.94 335 THR A CA 1
ATOM 2703 C C . THR A 1 335 ? -30.041 11.680 4.279 1.00 86.94 335 THR A C 1
ATOM 2705 O O . THR A 1 335 ? -30.539 11.210 3.260 1.00 86.94 335 THR A O 1
ATOM 2708 N N . PHE A 1 336 ? -29.805 10.920 5.356 1.00 89.31 336 PHE A N 1
ATOM 2709 C CA . PHE A 1 336 ? -30.067 9.475 5.413 1.00 89.31 336 PHE A CA 1
ATOM 2710 C C . PHE A 1 336 ? -31.509 9.126 5.821 1.00 89.31 336 PHE A C 1
ATOM 2712 O O . PHE A 1 336 ? -31.848 7.944 5.924 1.00 89.31 336 PHE A O 1
ATOM 2719 N N . GLY A 1 337 ? -32.368 10.126 6.058 1.00 89.12 337 GLY A N 1
ATOM 2720 C CA . GLY A 1 337 ? -33.779 9.918 6.396 1.00 89.12 337 GLY A CA 1
ATOM 2721 C C . GLY A 1 337 ? -33.949 9.098 7.677 1.00 89.12 337 GLY A C 1
ATOM 2722 O O . GLY A 1 337 ? -33.341 9.408 8.700 1.00 89.12 337 GLY A O 1
ATOM 2723 N N . ASP A 1 338 ? -34.729 8.017 7.613 1.00 88.69 338 ASP A N 1
ATOM 2724 C CA . ASP A 1 338 ? -35.043 7.153 8.766 1.00 88.69 338 ASP A CA 1
ATOM 2725 C C . ASP A 1 338 ? -33.802 6.531 9.432 1.00 88.69 338 ASP A C 1
ATOM 2727 O O . ASP A 1 338 ? -33.848 6.114 10.588 1.00 88.69 338 ASP A O 1
ATOM 2731 N N . ARG A 1 339 ? -32.669 6.478 8.720 1.00 87.94 339 ARG A N 1
ATOM 2732 C CA . ARG A 1 339 ? -31.405 5.927 9.226 1.00 87.94 339 ARG A CA 1
ATOM 2733 C C . ARG A 1 339 ? -30.475 6.973 9.836 1.00 87.94 339 ARG A C 1
ATOM 2735 O O . ARG A 1 339 ? -29.422 6.595 10.349 1.00 87.94 339 ARG A O 1
ATOM 2742 N N . ALA A 1 340 ? -30.842 8.255 9.811 1.00 90.94 340 ALA A N 1
ATOM 2743 C CA . ALA A 1 340 ? -29.994 9.339 10.305 1.00 90.94 340 ALA A CA 1
ATOM 2744 C C . ALA A 1 340 ? -29.585 9.131 11.770 1.00 90.94 340 ALA A C 1
ATOM 2746 O O . ALA A 1 340 ? -28.412 9.274 12.106 1.00 90.94 340 ALA A O 1
ATOM 2747 N N . GLU A 1 341 ? -30.521 8.727 12.634 1.00 89.88 341 GLU A N 1
ATOM 2748 C CA . GLU A 1 341 ? -30.221 8.497 14.051 1.00 89.88 341 GLU A CA 1
ATOM 2749 C C . GLU A 1 341 ? -29.265 7.319 14.255 1.00 89.88 341 GLU A C 1
ATOM 2751 O O . GLU A 1 341 ? -28.281 7.438 14.980 1.00 89.88 341 GLU A O 1
ATOM 2756 N N . GLN A 1 342 ? -29.490 6.207 13.550 1.00 89.56 342 GLN A N 1
ATOM 2757 C CA . GLN A 1 342 ? -28.583 5.061 13.601 1.00 89.56 342 GLN A CA 1
ATOM 2758 C C . GLN A 1 342 ? -27.171 5.451 13.149 1.00 89.56 342 GLN A C 1
ATOM 2760 O O . GLN A 1 342 ? -26.197 5.083 13.800 1.00 89.56 342 GLN A O 1
ATOM 2765 N N . ALA A 1 343 ? -27.055 6.214 12.060 1.00 90.69 343 ALA A N 1
ATOM 2766 C CA . ALA A 1 343 ? -25.769 6.671 11.549 1.00 90.69 343 ALA A CA 1
ATOM 2767 C C . ALA A 1 343 ? -25.047 7.591 12.544 1.00 90.69 343 ALA A C 1
ATOM 2769 O O . ALA A 1 343 ? -23.854 7.406 12.787 1.00 90.69 343 ALA A O 1
ATOM 2770 N N . ARG A 1 344 ? -25.769 8.528 13.175 1.00 90.62 344 ARG A N 1
ATOM 2771 C CA . ARG A 1 344 ? -25.224 9.400 14.229 1.00 90.62 344 ARG A CA 1
ATOM 2772 C C . ARG A 1 344 ? -24.702 8.599 15.412 1.00 90.62 344 ARG A C 1
ATOM 2774 O O . ARG A 1 344 ? -23.571 8.835 15.824 1.00 90.62 344 ARG A O 1
ATOM 2781 N N . VAL A 1 345 ? -25.494 7.656 15.924 1.00 90.12 345 VAL A N 1
ATOM 2782 C CA . VAL A 1 345 ? -25.097 6.795 17.047 1.00 90.12 345 VAL A CA 1
ATOM 2783 C C . VAL A 1 345 ? -23.840 6.005 16.689 1.00 90.12 345 VAL A C 1
ATOM 2785 O O . VAL A 1 345 ? -22.855 6.068 17.416 1.00 90.12 345 VAL A O 1
ATOM 2788 N N . THR A 1 346 ? -23.817 5.347 15.526 1.00 90.38 346 THR A N 1
ATOM 2789 C CA . THR A 1 346 ? -22.640 4.589 15.075 1.00 90.38 346 THR A CA 1
ATOM 2790 C C . THR A 1 346 ? -21.395 5.472 14.941 1.00 90.38 346 THR A C 1
ATOM 2792 O O . THR A 1 346 ? -20.307 5.047 15.319 1.00 90.38 346 THR A O 1
ATOM 2795 N N . TYR A 1 347 ? -21.522 6.711 14.461 1.00 91.25 347 TYR A N 1
ATOM 2796 C CA . TYR A 1 347 ? -20.380 7.628 14.374 1.00 91.25 347 TYR A CA 1
ATOM 2797 C C . TYR A 1 347 ? -19.903 8.147 15.728 1.00 91.25 347 TYR A C 1
ATOM 2799 O O . TYR A 1 347 ? -18.698 8.278 15.941 1.00 91.25 347 TYR A O 1
ATOM 2807 N N . GLN A 1 348 ? -20.824 8.442 16.647 1.00 91.56 348 GLN A N 1
ATOM 2808 C CA . GLN A 1 348 ? -20.482 8.829 18.017 1.00 91.56 348 GLN A CA 1
ATOM 2809 C C . GLN A 1 348 ? -19.724 7.705 18.724 1.00 91.56 348 GLN A C 1
ATOM 2811 O O . GLN A 1 348 ? -18.678 7.950 19.326 1.00 91.56 348 GLN A O 1
ATOM 2816 N N . ASP A 1 349 ? -20.203 6.474 18.574 1.00 92.88 349 ASP A N 1
ATOM 2817 C CA . ASP A 1 349 ? -19.553 5.277 19.095 1.00 92.88 349 ASP A CA 1
ATOM 2818 C C . ASP A 1 349 ? -18.155 5.083 18.502 1.00 92.88 349 ASP A C 1
ATOM 2820 O O . ASP A 1 349 ? -17.203 4.780 19.224 1.00 92.88 349 ASP A O 1
ATOM 2824 N N . LEU A 1 350 ? -18.002 5.297 17.194 1.00 93.25 350 LEU A N 1
ATOM 2825 C CA . LEU A 1 350 ? -16.717 5.173 16.513 1.00 93.25 350 LEU A CA 1
ATOM 2826 C C . LEU A 1 350 ? -15.708 6.234 16.970 1.00 93.25 350 LEU A C 1
ATOM 2828 O O . LEU A 1 350 ? -14.546 5.912 17.211 1.00 93.25 350 LEU A O 1
ATOM 2832 N N . LEU A 1 351 ? -16.146 7.487 17.128 1.00 94.38 351 LEU A N 1
ATOM 2833 C CA . LEU A 1 351 ? -15.318 8.575 17.657 1.00 94.38 351 LEU A CA 1
ATOM 2834 C C . LEU A 1 351 ? -14.883 8.288 19.096 1.00 94.38 351 LEU A C 1
ATOM 2836 O O . LEU A 1 351 ? -13.702 8.417 19.416 1.00 94.38 351 LEU A O 1
ATOM 2840 N N . ARG A 1 352 ? -15.812 7.829 19.943 1.00 94.50 352 ARG A N 1
ATOM 2841 C CA . ARG A 1 352 ? -15.522 7.426 21.324 1.00 94.50 352 ARG A CA 1
ATOM 2842 C C . ARG A 1 352 ? -14.525 6.267 21.374 1.00 94.50 352 ARG A C 1
ATOM 2844 O O . ARG A 1 352 ? -13.609 6.270 22.192 1.00 94.50 352 ARG A O 1
ATOM 2851 N N . PHE A 1 353 ? -14.672 5.281 20.490 1.00 95.12 353 PHE A N 1
ATOM 2852 C CA . PHE A 1 353 ? -13.730 4.168 20.380 1.00 95.12 353 PHE A CA 1
ATOM 2853 C C . PHE A 1 353 ? -12.342 4.625 19.896 1.00 95.12 353 PHE A C 1
ATOM 2855 O O . PHE A 1 353 ? -11.321 4.185 20.425 1.00 95.12 353 PHE A O 1
ATOM 2862 N N . ASN A 1 354 ? -12.282 5.555 18.940 1.00 95.88 354 ASN A N 1
ATOM 2863 C CA . ASN A 1 354 ? -11.027 6.152 18.482 1.00 95.88 354 ASN A CA 1
ATOM 2864 C C . ASN A 1 354 ? -10.309 6.931 19.597 1.00 95.88 354 ASN A C 1
ATOM 2866 O O . ASN A 1 354 ? -9.084 6.863 19.717 1.00 95.88 354 ASN A O 1
ATOM 2870 N N . GLU A 1 355 ? -11.065 7.647 20.430 1.00 96.06 355 GLU A N 1
ATOM 2871 C CA . GLU A 1 355 ? -10.535 8.352 21.597 1.00 96.06 355 GLU A CA 1
ATOM 2872 C C . GLU A 1 355 ? -9.932 7.373 22.613 1.00 96.06 355 GLU A C 1
ATOM 2874 O O . GLU A 1 355 ? -8.797 7.571 23.052 1.00 96.06 355 GLU A O 1
ATOM 2879 N N . PHE A 1 356 ? -10.630 6.271 22.913 1.00 95.94 356 PHE A N 1
ATOM 2880 C CA . PHE A 1 356 ? -10.097 5.187 23.741 1.00 95.94 356 PHE A CA 1
ATOM 2881 C C . PHE A 1 356 ? -8.748 4.676 23.204 1.00 95.94 356 PHE A C 1
ATOM 2883 O O . PHE A 1 356 ? -7.757 4.656 23.941 1.00 95.94 356 PHE A O 1
ATOM 2890 N N . LEU A 1 357 ? -8.673 4.328 21.911 1.00 95.50 357 LEU A N 1
ATOM 2891 C CA . LEU A 1 357 ? -7.430 3.854 21.288 1.00 95.50 357 LEU A CA 1
ATOM 2892 C C . LEU A 1 357 ? -6.306 4.889 21.371 1.00 95.50 357 LEU A C 1
ATOM 2894 O O . LEU A 1 357 ? -5.148 4.525 21.589 1.00 95.50 357 LEU A O 1
ATOM 2898 N N . THR A 1 358 ? -6.637 6.169 21.203 1.00 95.56 358 THR A N 1
ATOM 2899 C CA . THR A 1 358 ? -5.674 7.274 21.264 1.00 95.56 358 THR A CA 1
ATOM 2900 C C . THR A 1 358 ? -5.083 7.397 22.663 1.00 95.56 358 THR A C 1
ATOM 2902 O O . THR A 1 358 ? -3.860 7.398 22.801 1.00 95.56 358 THR A O 1
ATOM 2905 N N . GLN A 1 359 ? -5.930 7.418 23.698 1.00 96.00 359 GLN A N 1
ATOM 2906 C CA . GLN A 1 359 ? -5.485 7.539 25.088 1.00 96.00 359 GLN A CA 1
ATOM 2907 C C . GLN A 1 359 ? -4.657 6.329 25.538 1.00 96.00 359 GLN A C 1
ATOM 2909 O O . GLN A 1 359 ? -3.632 6.497 26.199 1.00 96.00 359 GLN A O 1
ATOM 2914 N N . VAL A 1 360 ? -5.057 5.112 25.155 1.00 95.62 360 VAL A N 1
ATOM 2915 C CA . VAL A 1 360 ? -4.274 3.901 25.451 1.00 95.62 360 VAL A CA 1
ATOM 2916 C C . VAL A 1 360 ? -2.927 3.934 24.727 1.00 95.62 360 VAL A C 1
ATOM 2918 O O . VAL A 1 360 ? -1.895 3.673 25.340 1.00 95.62 360 VAL A O 1
ATOM 2921 N N . SER A 1 361 ? -2.906 4.299 23.442 1.00 94.88 361 SER A N 1
ATOM 2922 C CA . SER A 1 361 ? -1.668 4.350 22.651 1.00 94.88 361 SER A CA 1
ATOM 2923 C C . SER A 1 361 ? -0.680 5.398 23.169 1.00 94.88 361 SER A C 1
ATOM 2925 O O . SER A 1 361 ? 0.522 5.139 23.206 1.00 94.88 361 SER A O 1
ATOM 2927 N N . GLN A 1 362 ? -1.178 6.567 23.585 1.00 95.12 362 GLN A N 1
ATOM 2928 C CA . GLN A 1 362 ? -0.386 7.612 24.241 1.00 95.12 362 GLN A CA 1
ATOM 2929 C C . GLN A 1 362 ? 0.235 7.097 25.536 1.00 95.12 362 GLN A C 1
ATOM 2931 O O . GLN A 1 362 ? 1.457 7.109 25.663 1.00 95.12 362 GLN A O 1
ATOM 2936 N N . GLY A 1 363 ? -0.586 6.538 26.427 1.00 94.50 363 GLY A N 1
ATOM 2937 C CA . GLY A 1 363 ? -0.115 5.988 27.694 1.00 94.50 363 GLY A CA 1
ATOM 2938 C C . GLY A 1 363 ? 0.943 4.894 27.527 1.00 94.50 363 GLY A C 1
ATOM 2939 O O . GLY A 1 363 ? 1.966 4.899 28.205 1.00 94.50 363 GLY A O 1
ATOM 2940 N N . ILE A 1 364 ? 0.751 3.980 26.568 1.00 93.56 364 ILE A N 1
ATOM 2941 C CA . ILE A 1 364 ? 1.742 2.938 26.266 1.00 93.56 364 ILE A CA 1
ATOM 2942 C C . ILE A 1 364 ? 3.067 3.550 25.790 1.00 93.56 364 ILE A C 1
ATOM 2944 O O . ILE A 1 364 ? 4.131 3.111 26.230 1.00 93.56 364 ILE A O 1
ATOM 2948 N N . ASN A 1 365 ? 3.025 4.544 24.899 1.00 91.44 365 ASN A N 1
ATOM 2949 C CA . ASN A 1 365 ? 4.233 5.200 24.399 1.00 91.44 365 ASN A CA 1
ATOM 2950 C C . ASN A 1 365 ? 4.986 5.938 25.515 1.00 91.44 365 ASN A C 1
ATOM 2952 O O . ASN A 1 365 ? 6.198 5.771 25.626 1.00 91.44 365 ASN A O 1
ATOM 2956 N N . GLU A 1 366 ? 4.279 6.667 26.380 1.00 93.50 366 GLU A N 1
ATOM 2957 C CA . GLU A 1 366 ? 4.865 7.375 27.528 1.00 93.50 366 GLU A CA 1
ATOM 2958 C C . GLU A 1 366 ? 5.603 6.414 28.476 1.00 93.50 366 GLU A C 1
ATOM 2960 O O . GLU A 1 366 ? 6.755 6.647 28.844 1.00 93.50 366 GLU A O 1
ATOM 2965 N N . ILE A 1 367 ? 4.996 5.267 28.802 1.00 91.81 367 ILE A N 1
ATOM 2966 C CA . ILE A 1 367 ? 5.628 4.245 29.654 1.00 91.81 367 ILE A CA 1
ATOM 2967 C C . ILE A 1 367 ? 6.866 3.635 28.968 1.00 91.81 367 ILE A C 1
ATOM 2969 O O . ILE A 1 367 ? 7.870 3.299 29.611 1.00 91.81 367 ILE A O 1
ATOM 2973 N N . ARG A 1 368 ? 6.834 3.479 27.639 1.00 89.06 368 ARG A N 1
ATOM 2974 C CA . ARG A 1 368 ? 7.955 2.927 26.860 1.00 89.06 368 ARG A CA 1
ATOM 2975 C C . ARG A 1 368 ? 9.172 3.849 26.837 1.00 89.06 368 ARG A C 1
ATOM 2977 O O . ARG A 1 368 ? 10.284 3.326 26.849 1.00 89.06 368 ARG A O 1
ATOM 2984 N N . GLU A 1 369 ? 8.990 5.166 26.887 1.00 88.00 369 GLU A N 1
ATOM 2985 C CA . GLU A 1 369 ? 10.092 6.143 26.896 1.00 88.00 369 GLU A CA 1
ATOM 2986 C C . GLU A 1 369 ? 10.962 6.090 28.163 1.00 88.00 369 GLU A C 1
ATOM 2988 O O . GLU A 1 369 ? 12.125 6.499 28.145 1.00 88.00 369 GLU A O 1
ATOM 2993 N N . ILE A 1 370 ? 10.444 5.540 29.263 1.00 86.50 370 ILE A N 1
ATOM 2994 C CA . ILE A 1 370 ? 11.191 5.410 30.519 1.00 86.50 370 ILE A CA 1
ATOM 2995 C C . ILE A 1 370 ? 12.391 4.440 30.324 1.00 86.50 370 ILE A C 1
ATOM 2997 O O . ILE A 1 370 ? 12.230 3.368 29.750 1.00 86.50 370 ILE A O 1
ATOM 3001 N N . PRO A 1 371 ? 13.618 4.725 30.786 1.00 83.62 371 PRO A N 1
ATOM 3002 C CA . PRO A 1 371 ? 14.761 3.821 30.581 1.00 83.62 371 PRO A CA 1
ATOM 3003 C C . PRO A 1 371 ? 14.647 2.456 31.296 1.00 83.62 371 PRO A C 1
ATOM 3005 O O . PRO A 1 371 ? 14.168 2.362 32.429 1.00 83.62 371 PRO A O 1
ATOM 3008 N N . GLU A 1 372 ? 15.150 1.389 30.660 1.00 82.50 372 GLU A N 1
ATOM 3009 C CA . GLU A 1 372 ? 15.100 0.002 31.158 1.00 82.50 372 GLU A CA 1
ATOM 3010 C C . GLU A 1 372 ? 16.491 -0.592 31.417 1.00 82.50 372 GLU A C 1
ATOM 3012 O O . GLU A 1 372 ? 17.111 -1.170 30.525 1.00 82.50 372 GLU A O 1
ATOM 3017 N N . ASP A 1 373 ? 16.946 -0.548 32.669 1.00 80.31 373 ASP A N 1
ATOM 3018 C CA . ASP A 1 373 ? 18.284 -1.056 33.028 1.00 80.31 373 ASP A CA 1
ATOM 3019 C C . ASP A 1 373 ? 18.263 -2.476 33.629 1.00 80.31 373 ASP A C 1
ATOM 3021 O O . ASP A 1 373 ? 19.312 -3.069 33.879 1.00 80.31 373 ASP A O 1
ATOM 3025 N N . SER A 1 374 ? 17.079 -3.035 33.912 1.00 80.44 374 SER A N 1
ATOM 3026 C CA . SER A 1 374 ? 16.930 -4.345 34.562 1.00 80.44 374 SER A CA 1
ATOM 3027 C C . SER A 1 374 ? 15.643 -5.067 34.155 1.00 80.44 374 SER A C 1
ATOM 3029 O O . SER A 1 374 ? 14.676 -4.449 33.715 1.00 80.44 374 SER A O 1
ATOM 3031 N N . SER A 1 375 ? 15.599 -6.390 34.342 1.00 78.81 375 SER A N 1
ATOM 3032 C CA . SER A 1 375 ? 14.391 -7.198 34.104 1.00 78.81 375 SER A CA 1
ATOM 3033 C C . SER A 1 375 ? 13.221 -6.823 35.021 1.00 78.81 375 SER A C 1
ATOM 3035 O O . SER A 1 375 ? 12.069 -6.962 34.619 1.00 78.81 375 SER A O 1
ATOM 3037 N N . VAL A 1 376 ? 13.502 -6.318 36.226 1.00 81.12 376 VAL A N 1
ATOM 3038 C CA . VAL A 1 376 ? 12.478 -5.858 37.176 1.00 81.12 376 VAL A CA 1
ATOM 3039 C C . VAL A 1 376 ? 11.785 -4.604 36.647 1.00 81.12 376 VAL A C 1
ATOM 3041 O O . VAL A 1 376 ? 10.563 -4.601 36.547 1.00 81.12 376 VAL A O 1
ATOM 3044 N N . LYS A 1 377 ? 12.549 -3.600 36.191 1.00 82.94 377 LYS A N 1
ATOM 3045 C CA . LYS A 1 377 ? 11.986 -2.383 35.578 1.00 82.94 377 LYS A CA 1
ATOM 3046 C C . LYS A 1 377 ? 11.157 -2.699 34.327 1.00 82.94 377 LYS A C 1
ATOM 3048 O O . LYS A 1 377 ? 10.115 -2.092 34.105 1.00 82.94 377 LYS A O 1
ATOM 3053 N N . LYS A 1 378 ? 11.580 -3.692 33.534 1.00 84.12 378 LYS A N 1
ATOM 3054 C CA . LYS A 1 378 ? 10.803 -4.196 32.384 1.00 84.12 378 LYS A CA 1
ATOM 3055 C C . LYS A 1 378 ? 9.454 -4.775 32.803 1.00 84.12 378 LYS A C 1
ATOM 3057 O O . LYS A 1 378 ? 8.442 -4.497 32.170 1.00 84.12 378 LYS A O 1
ATOM 3062 N N . ALA A 1 379 ? 9.431 -5.572 33.871 1.00 84.12 379 ALA A N 1
ATOM 3063 C CA . ALA A 1 379 ? 8.196 -6.141 34.400 1.00 84.12 379 ALA A CA 1
ATOM 3064 C C . ALA A 1 379 ? 7.271 -5.067 35.005 1.00 84.12 379 ALA A C 1
ATOM 3066 O O . ALA A 1 379 ? 6.059 -5.139 34.816 1.00 84.12 379 ALA A O 1
ATOM 3067 N N . GLU A 1 380 ? 7.826 -4.065 35.691 1.00 85.94 380 GLU A N 1
ATOM 3068 C CA . GLU A 1 380 ? 7.069 -2.938 36.256 1.00 85.94 380 GLU A CA 1
ATOM 3069 C C . GLU A 1 380 ? 6.392 -2.101 35.171 1.00 85.94 380 GLU A C 1
ATOM 3071 O O . GLU A 1 380 ? 5.182 -1.903 35.235 1.00 85.94 380 GLU A O 1
ATOM 3076 N N . LYS A 1 381 ? 7.122 -1.717 34.120 1.00 89.38 381 LYS A N 1
ATOM 3077 C CA . LYS A 1 381 ? 6.537 -1.048 32.949 1.00 89.38 381 LYS A CA 1
ATOM 3078 C C . LYS A 1 381 ? 5.436 -1.860 32.300 1.00 89.38 381 LYS A C 1
ATOM 3080 O O . LYS A 1 381 ? 4.392 -1.336 31.934 1.00 89.38 381 LYS A O 1
ATOM 3085 N N . GLN A 1 382 ? 5.668 -3.160 32.144 1.00 89.25 382 GLN A N 1
ATOM 3086 C CA . GLN A 1 382 ? 4.680 -4.024 31.525 1.00 89.25 382 GLN A CA 1
ATOM 3087 C C . GLN A 1 382 ? 3.404 -4.107 32.372 1.00 89.25 382 GLN A C 1
ATOM 3089 O O . GLN A 1 382 ? 2.309 -4.137 31.815 1.00 89.25 382 GLN A O 1
ATOM 3094 N N . LYS A 1 383 ? 3.535 -4.099 33.705 1.00 88.56 383 LYS A N 1
ATOM 3095 C CA . LYS A 1 383 ? 2.406 -3.984 34.634 1.00 88.56 383 LYS A CA 1
ATOM 3096 C C . LYS A 1 383 ? 1.698 -2.638 34.485 1.00 88.56 383 LYS A C 1
ATOM 3098 O O . LYS A 1 383 ? 0.477 -2.622 34.426 1.00 88.56 383 LYS A O 1
ATOM 3103 N N . GLU A 1 384 ? 2.444 -1.544 34.393 1.00 92.50 384 GLU A N 1
ATOM 3104 C CA . GLU A 1 384 ? 1.900 -0.196 34.202 1.00 92.50 384 GLU A CA 1
ATOM 3105 C C . GLU A 1 384 ? 1.105 -0.082 32.892 1.00 92.50 384 GLU A C 1
ATOM 3107 O O . GLU A 1 384 ? -0.010 0.432 32.897 1.00 92.50 384 GLU A O 1
ATOM 3112 N N . ILE A 1 385 ? 1.608 -0.679 31.802 1.00 93.81 385 ILE A N 1
ATOM 3113 C CA . ILE A 1 385 ? 0.888 -0.793 30.524 1.00 93.81 385 ILE A CA 1
ATOM 3114 C C . ILE A 1 385 ? -0.441 -1.542 30.701 1.00 93.81 385 ILE A C 1
ATOM 3116 O O . ILE A 1 385 ? -1.471 -1.124 30.176 1.00 93.81 385 ILE A O 1
ATOM 3120 N N . ILE A 1 386 ? -0.450 -2.652 31.443 1.00 93.12 386 ILE A N 1
ATOM 3121 C CA . ILE A 1 386 ? -1.694 -3.391 31.689 1.00 93.12 386 ILE A CA 1
ATOM 3122 C C . ILE A 1 386 ? -2.663 -2.542 32.526 1.00 93.12 386 ILE A C 1
ATOM 3124 O O . ILE A 1 386 ? -3.852 -2.500 32.216 1.00 93.12 386 ILE A O 1
ATOM 3128 N N . SER A 1 387 ? -2.169 -1.841 33.551 1.00 92.81 387 SER A N 1
ATOM 3129 C CA . SER A 1 387 ? -2.993 -0.960 34.384 1.00 92.81 387 SER A CA 1
ATOM 3130 C C . SER A 1 387 ? -3.669 0.138 33.565 1.00 92.81 387 SER A C 1
ATOM 3132 O O . SER A 1 387 ? -4.875 0.317 33.707 1.00 92.81 387 SER A O 1
ATOM 3134 N N . ILE A 1 388 ? -2.943 0.822 32.671 1.00 95.19 388 ILE A N 1
ATOM 3135 C CA . ILE A 1 388 ? -3.539 1.885 31.849 1.00 95.19 388 ILE A CA 1
ATOM 3136 C C . ILE A 1 388 ? -4.579 1.341 30.864 1.00 95.19 388 ILE A C 1
ATOM 3138 O O . ILE A 1 388 ? -5.603 1.982 30.654 1.00 95.19 388 ILE A O 1
ATOM 3142 N N . ILE A 1 389 ? -4.388 0.136 30.310 1.00 93.81 389 ILE A N 1
ATOM 3143 C CA . ILE A 1 389 ? -5.403 -0.512 29.461 1.00 93.81 389 ILE A CA 1
ATOM 3144 C C . ILE A 1 389 ? -6.708 -0.717 30.246 1.00 93.81 389 ILE A C 1
ATOM 3146 O O . ILE A 1 389 ? -7.782 -0.384 29.746 1.00 93.81 389 ILE A O 1
ATOM 3150 N N . LEU A 1 390 ? -6.620 -1.240 31.473 1.00 94.44 390 LEU A N 1
ATOM 3151 C CA . LEU A 1 390 ? -7.791 -1.515 32.313 1.00 94.44 390 LEU A CA 1
ATOM 3152 C C . LEU A 1 390 ? -8.463 -0.235 32.822 1.00 94.44 390 LEU A C 1
ATOM 3154 O O . LEU A 1 390 ? -9.687 -0.149 32.815 1.00 94.44 390 LEU A O 1
ATOM 3158 N N . GLU A 1 391 ? -7.678 0.767 33.218 1.00 94.12 391 GLU A N 1
ATOM 3159 C CA . GLU A 1 391 ? -8.194 2.071 33.647 1.00 94.12 391 GLU A CA 1
ATOM 3160 C C . GLU A 1 391 ? -8.974 2.753 32.517 1.00 94.12 391 GLU A C 1
ATOM 3162 O O . GLU A 1 391 ? -10.080 3.254 32.721 1.00 94.12 391 GLU A O 1
ATOM 3167 N N . LYS A 1 392 ? -8.427 2.739 31.295 1.00 94.94 392 LYS A N 1
ATOM 3168 C CA . LYS A 1 392 ? -9.117 3.307 30.134 1.00 94.94 392 LYS A CA 1
ATOM 3169 C C . LYS A 1 392 ? -10.333 2.486 29.734 1.00 94.94 392 LYS A C 1
ATOM 3171 O O . LYS A 1 392 ? -11.326 3.075 29.330 1.00 94.94 392 LYS A O 1
ATOM 3176 N N . TYR A 1 393 ? -10.301 1.164 29.872 1.00 94.25 393 TYR A N 1
ATOM 3177 C CA . TYR A 1 393 ? -11.491 0.349 29.642 1.00 94.25 393 TYR A CA 1
ATOM 3178 C C . TYR A 1 393 ? -12.641 0.757 30.570 1.00 94.25 393 TYR A C 1
ATOM 3180 O O . TYR A 1 393 ? -13.726 1.046 30.076 1.00 94.25 393 TYR A O 1
ATOM 3188 N N . ASP A 1 394 ? -12.391 0.881 31.876 1.00 90.31 394 ASP A N 1
ATOM 3189 C CA . ASP A 1 394 ? -13.407 1.295 32.854 1.00 90.31 394 ASP A CA 1
ATOM 3190 C C . ASP A 1 394 ? -13.976 2.692 32.542 1.00 90.31 394 ASP A C 1
ATOM 3192 O O . ASP A 1 394 ? -15.191 2.890 32.495 1.00 90.31 394 ASP A O 1
ATOM 3196 N N . ALA A 1 395 ? -13.103 3.650 32.210 1.00 90.56 395 ALA A N 1
ATOM 3197 C CA . ALA A 1 395 ? -13.510 5.010 31.853 1.00 90.56 395 ALA A CA 1
ATOM 3198 C C . ALA A 1 395 ? -14.372 5.079 30.577 1.00 90.56 395 ALA A C 1
ATOM 3200 O O . ALA A 1 395 ? -15.225 5.964 30.443 1.00 90.56 395 ALA A O 1
ATOM 3201 N N . PHE A 1 396 ? -14.144 4.170 29.627 1.00 91.88 396 PHE A N 1
ATOM 3202 C CA . PHE A 1 396 ? -14.827 4.179 28.337 1.00 91.88 396 PHE A CA 1
ATOM 3203 C C . PHE A 1 396 ? -16.027 3.237 28.263 1.00 91.88 396 PHE A C 1
ATOM 3205 O O . PHE A 1 396 ? -16.912 3.525 27.456 1.00 91.88 396 PHE A O 1
ATOM 3212 N N . TYR A 1 397 ? -16.113 2.220 29.131 1.00 85.56 397 TYR A N 1
ATOM 3213 C CA . TYR A 1 397 ? -17.133 1.168 29.095 1.00 85.56 397 TYR A CA 1
ATOM 3214 C C . TYR A 1 397 ? -18.543 1.736 28.916 1.00 85.56 397 TYR A C 1
ATOM 3216 O O . TYR A 1 397 ? -19.203 1.416 27.940 1.00 85.56 397 TYR A O 1
ATOM 3224 N N . PHE A 1 398 ? -18.992 2.661 29.765 1.00 79.06 398 PHE A N 1
ATOM 3225 C CA . PHE A 1 398 ? -20.344 3.217 29.639 1.00 79.06 398 PHE A CA 1
ATOM 3226 C C . PHE A 1 398 ? -20.487 4.188 28.453 1.00 79.06 398 PHE A C 1
ATOM 3228 O O . PHE A 1 398 ? -20.100 5.359 28.533 1.00 79.06 398 PHE A O 1
ATOM 3235 N N . ALA A 1 399 ? -21.100 3.725 27.361 1.00 69.56 399 ALA A N 1
ATOM 3236 C CA . ALA A 1 399 ? -21.472 4.548 26.210 1.00 69.56 399 ALA A CA 1
ATOM 3237 C C . ALA A 1 399 ? -22.776 5.327 26.482 1.00 69.56 399 ALA A C 1
ATOM 3239 O O . ALA A 1 399 ? -23.856 4.914 26.082 1.00 69.56 399 ALA A O 1
ATOM 3240 N N . GLY A 1 400 ? -22.692 6.464 27.183 1.00 60.97 400 GLY A N 1
ATOM 3241 C CA . GLY A 1 400 ? -23.847 7.316 27.526 1.00 60.97 400 GLY A CA 1
ATOM 3242 C C . GLY A 1 400 ? -24.288 7.180 28.989 1.00 60.97 400 GLY A C 1
ATOM 3243 O O . GLY A 1 400 ? -24.099 6.137 29.606 1.00 60.97 400 GLY A O 1
ATOM 3244 N N . GLN A 1 401 ? -24.823 8.257 29.580 1.00 57.75 401 GLN A N 1
ATOM 3245 C CA . GLN A 1 401 ? -24.971 8.363 31.045 1.00 57.75 401 GLN A CA 1
ATOM 3246 C C . GLN A 1 401 ? -26.398 8.185 31.598 1.00 57.75 401 GLN A C 1
ATOM 3248 O O . GLN A 1 401 ? -26.563 8.185 32.814 1.00 57.75 401 GLN A O 1
ATOM 3253 N N . GLU A 1 402 ? -27.430 8.009 30.764 1.00 60.59 402 GLU A N 1
ATOM 3254 C CA . GLU A 1 402 ? -28.823 8.196 31.226 1.00 60.59 402 GLU A CA 1
ATOM 3255 C C . GLU A 1 402 ? -29.833 7.105 30.808 1.00 60.59 402 GLU A C 1
ATOM 3257 O O . GLU A 1 402 ? -31.018 7.215 31.122 1.00 60.59 402 GLU A O 1
ATOM 3262 N N . GLU A 1 403 ? -29.406 6.025 30.144 1.00 65.75 403 GLU A N 1
ATOM 3263 C CA . GLU A 1 403 ? -30.302 4.930 29.733 1.00 65.75 403 GLU A CA 1
ATOM 3264 C C . GLU A 1 403 ? -30.218 3.701 30.661 1.00 65.75 403 GLU A C 1
ATOM 3266 O O . GLU A 1 403 ? -29.214 3.442 31.321 1.00 65.75 403 GLU A O 1
ATOM 3271 N N . GLU A 1 404 ? -31.294 2.906 30.696 1.00 77.81 404 GLU A N 1
ATOM 3272 C CA . GLU A 1 404 ? -31.315 1.602 31.369 1.00 77.81 404 GLU A CA 1
ATOM 3273 C C . GLU A 1 404 ? -30.187 0.700 30.814 1.00 77.81 404 GLU A C 1
ATOM 3275 O O . GLU A 1 404 ? -30.095 0.567 29.589 1.00 77.81 404 GLU A O 1
ATOM 3280 N N . PRO A 1 405 ? -29.365 0.034 31.655 1.00 78.12 405 PRO A N 1
ATOM 3281 C CA . PRO A 1 405 ? -28.128 -0.626 31.214 1.00 78.12 405 PRO A CA 1
ATOM 3282 C C . PRO A 1 405 ? -28.295 -1.598 30.038 1.00 78.12 405 PRO A C 1
ATOM 3284 O O . PRO A 1 405 ? -27.483 -1.618 29.118 1.00 78.12 405 PRO A O 1
ATOM 3287 N N . VAL A 1 406 ? -29.383 -2.375 30.025 1.00 81.44 406 VAL A N 1
ATOM 3288 C CA . VAL A 1 406 ? -29.674 -3.345 28.954 1.00 81.44 406 VAL A CA 1
ATOM 3289 C C . VAL A 1 406 ? -30.027 -2.652 27.635 1.00 81.44 406 VAL A C 1
ATOM 3291 O O . VAL A 1 406 ? -29.617 -3.104 26.564 1.00 81.44 406 VAL A O 1
ATOM 3294 N N . LYS A 1 407 ? -30.779 -1.546 27.693 1.00 83.12 407 LYS A N 1
ATOM 3295 C CA . LYS A 1 407 ? -31.146 -0.767 26.501 1.00 83.12 407 LYS A CA 1
ATOM 3296 C C . LYS A 1 407 ? -29.929 -0.069 25.919 1.00 83.12 407 LYS A C 1
ATOM 3298 O O . LYS A 1 407 ? -29.724 -0.148 24.711 1.00 83.12 407 LYS A O 1
ATOM 3303 N N . ASN A 1 408 ? -29.096 0.504 26.785 1.00 85.00 408 ASN A N 1
ATOM 3304 C CA . ASN A 1 408 ? -27.842 1.121 26.386 1.00 85.00 408 ASN A CA 1
ATOM 3305 C C . ASN A 1 408 ? -26.917 0.108 25.690 1.00 85.00 408 ASN A C 1
ATOM 3307 O O . ASN A 1 408 ? -26.478 0.341 24.567 1.00 85.00 408 ASN A O 1
ATOM 3311 N N . TYR A 1 409 ? -26.719 -1.066 26.297 1.00 85.25 409 TYR A N 1
ATOM 3312 C CA . TYR A 1 409 ? -25.930 -2.135 25.686 1.00 85.25 409 TYR A CA 1
ATOM 3313 C C . TYR A 1 409 ? -26.495 -2.580 24.334 1.00 85.25 409 TYR A C 1
ATOM 3315 O O . TYR A 1 409 ? -25.752 -2.741 23.375 1.00 85.25 409 TYR A O 1
ATOM 3323 N N . THR A 1 410 ? -27.817 -2.734 24.221 1.00 86.19 410 THR A N 1
ATOM 3324 C CA . THR A 1 410 ? -28.453 -3.147 22.958 1.00 86.19 410 THR A CA 1
ATOM 3325 C C . THR A 1 410 ? -28.268 -2.099 21.857 1.00 86.19 410 THR A C 1
ATOM 3327 O O . THR A 1 410 ? -27.997 -2.457 20.712 1.00 86.19 410 THR A O 1
ATOM 3330 N N . LYS A 1 411 ? -28.384 -0.812 22.201 1.00 87.25 411 LYS A N 1
ATOM 3331 C CA . LYS A 1 411 ? -28.219 0.319 21.278 1.00 87.25 411 LYS A CA 1
ATOM 3332 C C . LYS A 1 411 ? -26.780 0.455 20.778 1.00 87.25 411 LYS A C 1
ATOM 3334 O O . LYS A 1 411 ? -26.570 0.659 19.587 1.00 87.25 411 LYS A O 1
ATOM 3339 N N . HIS A 1 412 ? -25.811 0.267 21.670 1.00 90.06 412 HIS A N 1
ATOM 3340 C CA . HIS A 1 412 ? -24.380 0.429 21.401 1.00 90.06 412 HIS A CA 1
ATOM 3341 C C . HIS A 1 412 ? -23.650 -0.920 21.288 1.00 90.06 412 HIS A C 1
ATOM 3343 O O . HIS A 1 412 ? -22.448 -1.014 21.526 1.00 90.06 412 HIS A O 1
ATOM 3349 N N . LYS A 1 413 ? -24.358 -2.003 20.941 1.00 90.19 413 LYS A N 1
ATOM 3350 C CA . LYS A 1 413 ? -23.820 -3.373 21.000 1.00 90.19 413 LYS A CA 1
ATOM 3351 C C . LYS A 1 413 ? -22.491 -3.520 20.256 1.00 90.19 413 LYS A C 1
ATOM 3353 O O . LYS A 1 413 ? -21.540 -4.070 20.797 1.00 90.19 413 LYS A O 1
ATOM 3358 N N . THR A 1 414 ? -22.410 -3.007 19.028 1.00 89.25 414 THR A N 1
ATOM 3359 C CA . THR A 1 414 ? -21.193 -3.106 18.208 1.00 89.25 414 THR A CA 1
ATOM 3360 C C . THR A 1 414 ? -20.017 -2.349 18.830 1.00 89.25 414 THR A C 1
ATOM 3362 O O . THR A 1 414 ? -18.883 -2.811 18.725 1.00 89.25 414 THR A O 1
ATOM 3365 N N . TYR A 1 415 ? -20.261 -1.224 19.509 1.00 92.62 415 TYR A N 1
ATOM 3366 C CA . TYR A 1 415 ? -19.232 -0.513 20.267 1.00 92.62 415 TYR A CA 1
ATOM 3367 C C . TYR A 1 415 ? -18.679 -1.379 21.397 1.00 92.62 415 TYR A C 1
ATOM 3369 O O . TYR A 1 415 ? -17.469 -1.588 21.455 1.00 92.62 415 TYR A O 1
ATOM 3377 N N . TYR A 1 416 ? -19.564 -1.922 22.236 1.00 92.38 416 TYR A N 1
ATOM 3378 C CA . TYR A 1 416 ? -19.180 -2.789 23.349 1.00 92.38 416 TYR A CA 1
ATOM 3379 C C . TYR A 1 416 ? -18.406 -4.020 22.863 1.00 92.38 416 TYR A C 1
ATOM 3381 O O . TYR A 1 416 ? -17.309 -4.278 23.348 1.00 92.38 416 TYR A O 1
ATOM 3389 N N . ASP A 1 417 ? -18.905 -4.710 21.832 1.00 91.56 417 ASP A N 1
ATOM 3390 C CA . ASP A 1 417 ? -18.239 -5.882 21.252 1.00 91.56 417 ASP A CA 1
ATOM 3391 C C . ASP A 1 417 ? -16.801 -5.556 20.787 1.00 91.56 417 ASP A C 1
ATOM 3393 O O . ASP A 1 417 ? -15.873 -6.336 21.016 1.00 91.56 417 ASP A O 1
ATOM 3397 N N . ASN A 1 418 ? -16.591 -4.394 20.152 1.00 91.00 418 ASN A N 1
ATOM 3398 C CA . ASN A 1 418 ? -15.267 -3.965 19.691 1.00 91.00 418 ASN A CA 1
ATOM 3399 C C . ASN A 1 418 ? -14.362 -3.500 20.836 1.00 91.00 418 ASN A C 1
ATOM 3401 O O . ASN A 1 418 ? -13.160 -3.778 20.800 1.00 91.00 418 ASN A O 1
ATOM 3405 N N . LEU A 1 419 ? -14.910 -2.811 21.838 1.00 93.62 419 LEU A N 1
ATOM 3406 C CA . LEU A 1 419 ? -14.170 -2.377 23.019 1.00 93.62 419 LEU A CA 1
ATOM 3407 C C . LEU A 1 419 ? -13.658 -3.591 23.799 1.00 93.62 419 LEU A C 1
ATOM 3409 O O . LEU A 1 419 ? -12.449 -3.714 24.002 1.00 93.62 419 LEU A O 1
ATOM 3413 N N . ASP A 1 420 ? -14.550 -4.521 24.137 1.00 93.69 420 ASP A N 1
ATOM 3414 C CA . ASP A 1 420 ? -14.249 -5.729 24.907 1.00 93.69 420 ASP A CA 1
ATOM 3415 C C . ASP A 1 420 ? -13.210 -6.595 24.192 1.00 93.69 420 ASP A C 1
ATOM 3417 O O . ASP A 1 420 ? -12.202 -7.001 24.778 1.00 93.69 420 ASP A O 1
ATOM 3421 N N . PHE A 1 421 ? -13.413 -6.841 22.893 1.00 92.75 421 PHE A N 1
ATOM 3422 C CA . PHE A 1 421 ? -12.475 -7.617 22.088 1.00 92.75 421 PHE A CA 1
ATOM 3423 C C . PHE A 1 421 ? -11.096 -6.950 22.014 1.00 92.75 421 PHE A C 1
ATOM 3425 O O . PHE A 1 421 ? -10.069 -7.610 22.188 1.00 92.75 421 PHE A O 1
ATOM 3432 N N . THR A 1 422 ? -11.054 -5.637 21.783 1.00 93.12 422 THR A N 1
ATOM 3433 C CA . THR A 1 422 ? -9.795 -4.888 21.680 1.00 93.12 422 THR A CA 1
ATOM 3434 C C . THR A 1 422 ? -9.030 -4.881 22.996 1.00 93.12 422 THR A C 1
ATOM 3436 O O . THR A 1 422 ? -7.825 -5.141 23.009 1.00 93.12 422 THR A O 1
ATOM 3439 N N . VAL A 1 423 ? -9.723 -4.631 24.107 1.00 94.50 423 VAL A N 1
ATOM 3440 C CA . VAL A 1 423 ? -9.140 -4.656 25.451 1.00 94.50 423 VAL A CA 1
ATOM 3441 C C . VAL A 1 423 ? -8.610 -6.042 25.773 1.00 94.50 423 VAL A C 1
ATOM 3443 O O . VAL A 1 423 ? -7.478 -6.151 26.237 1.00 94.50 423 VAL A O 1
ATOM 3446 N N . ALA A 1 424 ? -9.363 -7.100 25.461 1.00 93.81 424 ALA A N 1
ATOM 3447 C CA . ALA A 1 424 ? -8.903 -8.468 25.653 1.00 93.81 424 ALA A CA 1
ATOM 3448 C C . ALA A 1 424 ? -7.600 -8.736 24.883 1.00 93.81 424 ALA A C 1
ATOM 3450 O O . ALA A 1 424 ? -6.643 -9.245 25.466 1.00 93.81 424 ALA A O 1
ATOM 3451 N N . LEU A 1 425 ? -7.521 -8.353 23.603 1.00 92.31 425 LEU A N 1
ATOM 3452 C CA . LEU A 1 425 ? -6.301 -8.516 22.806 1.00 92.31 425 LEU A CA 1
ATOM 3453 C C . LEU A 1 425 ? -5.107 -7.764 23.407 1.00 92.31 425 LEU A C 1
ATOM 3455 O O . LEU A 1 425 ? -4.055 -8.367 23.618 1.00 92.31 425 LEU A O 1
ATOM 3459 N N . LEU A 1 426 ? -5.280 -6.476 23.718 1.00 92.88 426 LEU A N 1
ATOM 3460 C CA . LEU A 1 426 ? -4.238 -5.646 24.325 1.00 92.88 426 LEU A CA 1
ATOM 3461 C C . LEU A 1 426 ? -3.778 -6.226 25.665 1.00 92.88 426 LEU A C 1
ATOM 3463 O O . LEU A 1 426 ? -2.583 -6.346 25.925 1.00 92.88 426 LEU A O 1
ATOM 3467 N N . PHE A 1 427 ? -4.720 -6.624 26.512 1.00 91.88 427 PHE A N 1
ATOM 3468 C CA . PHE A 1 427 ? -4.443 -7.214 27.812 1.00 91.88 427 PHE A CA 1
ATOM 3469 C C . PHE A 1 427 ? -3.652 -8.519 27.685 1.00 91.88 427 PHE A C 1
ATOM 3471 O O . PHE A 1 427 ? -2.615 -8.676 28.334 1.00 91.88 427 PHE A O 1
ATOM 3478 N N . PHE A 1 428 ? -4.094 -9.442 26.824 1.00 90.19 428 PHE A N 1
ATOM 3479 C CA . PHE A 1 428 ? -3.423 -10.727 26.649 1.00 90.19 428 PHE A CA 1
ATOM 3480 C C . PHE A 1 428 ? -2.015 -10.569 26.078 1.00 90.19 428 PHE A C 1
ATOM 3482 O O . PHE A 1 428 ? -1.093 -11.172 26.631 1.00 90.19 428 PHE A O 1
ATOM 3489 N N . ASP A 1 429 ? -1.820 -9.738 25.050 1.00 88.69 429 ASP A N 1
ATOM 3490 C CA . ASP A 1 429 ? -0.490 -9.472 24.481 1.00 88.69 429 ASP A CA 1
ATOM 3491 C C . ASP A 1 429 ? 0.497 -9.043 25.574 1.00 88.69 429 ASP A C 1
ATOM 3493 O O . ASP A 1 429 ? 1.586 -9.605 25.726 1.00 88.69 429 ASP A O 1
ATOM 3497 N N . ASN A 1 430 ? 0.067 -8.101 26.410 1.00 89.31 430 ASN A N 1
ATOM 3498 C CA . ASN A 1 430 ? 0.885 -7.517 27.462 1.00 89.31 430 ASN A CA 1
ATOM 3499 C C . ASN A 1 430 ? 1.096 -8.465 28.660 1.00 89.31 430 ASN A C 1
ATOM 3501 O O . ASN A 1 430 ? 2.184 -8.497 29.244 1.00 89.31 430 ASN A O 1
ATOM 3505 N N . ILE A 1 431 ? 0.123 -9.320 28.991 1.00 86.81 431 ILE A N 1
ATOM 3506 C CA . ILE A 1 431 ? 0.305 -10.390 29.984 1.00 86.81 431 ILE A CA 1
ATOM 3507 C C . ILE A 1 431 ? 1.301 -11.447 29.509 1.00 86.81 431 ILE A C 1
ATOM 3509 O O . ILE A 1 431 ? 2.132 -11.914 30.298 1.00 86.81 431 ILE A O 1
ATOM 3513 N N . PHE A 1 432 ? 1.245 -11.845 28.237 1.00 84.12 432 PHE A N 1
ATOM 3514 C CA . PHE A 1 432 ? 2.200 -12.808 27.694 1.00 84.12 432 PHE A CA 1
ATOM 3515 C C . PHE A 1 432 ? 3.623 -12.246 27.714 1.00 84.12 432 PHE A C 1
ATOM 3517 O O . PHE A 1 432 ? 4.551 -12.955 28.119 1.00 84.12 432 PHE A O 1
ATOM 3524 N N . LEU A 1 433 ? 3.792 -10.965 27.371 1.00 83.62 433 LEU A N 1
ATOM 3525 C CA . LEU A 1 433 ? 5.072 -10.268 27.490 1.00 83.62 433 LEU A CA 1
ATOM 3526 C C . LEU A 1 433 ? 5.571 -10.254 28.938 1.00 83.62 433 LEU A C 1
ATOM 3528 O O . LEU A 1 433 ? 6.709 -10.661 29.188 1.00 83.62 433 LEU A O 1
ATOM 3532 N N . LEU A 1 434 ? 4.712 -9.920 29.903 1.00 82.50 434 LEU A N 1
ATOM 3533 C CA . LEU A 1 434 ? 5.049 -9.944 31.328 1.00 82.50 434 LEU A CA 1
ATOM 3534 C C . LEU A 1 434 ? 5.538 -11.328 31.780 1.00 82.50 434 LEU A C 1
ATOM 3536 O O . LEU A 1 434 ? 6.590 -11.452 32.411 1.00 82.50 434 LEU A O 1
ATOM 3540 N N . LYS A 1 435 ? 4.818 -12.392 31.406 1.00 74.00 435 LYS A N 1
ATOM 3541 C CA . LYS A 1 435 ? 5.208 -13.778 31.704 1.00 74.00 435 LYS A CA 1
ATOM 3542 C C . LYS A 1 435 ? 6.570 -14.128 31.094 1.00 74.00 435 LYS A C 1
ATOM 3544 O O . LYS A 1 435 ? 7.379 -14.798 31.738 1.00 74.00 435 LYS A O 1
ATOM 3549 N N . SER A 1 436 ? 6.834 -13.670 29.870 1.00 71.19 436 SER A N 1
ATOM 3550 C CA . SER A 1 436 ? 8.088 -13.933 29.153 1.00 71.19 436 SER A CA 1
ATOM 3551 C C . SER A 1 436 ? 9.302 -13.234 29.777 1.00 71.19 436 SER A C 1
ATOM 3553 O O . SER A 1 436 ? 10.395 -13.802 29.774 1.00 71.19 436 SER A O 1
ATOM 3555 N N . VAL A 1 437 ? 9.112 -12.047 30.363 1.00 68.44 437 VAL A N 1
ATOM 3556 C CA . VAL A 1 437 ? 10.152 -11.311 31.100 1.00 68.44 437 VAL A CA 1
ATOM 3557 C C . VAL A 1 437 ? 10.458 -11.996 32.430 1.00 68.44 437 VAL A C 1
ATOM 3559 O O . VAL A 1 437 ? 11.608 -12.015 32.870 1.00 68.44 437 VAL A O 1
ATOM 3562 N N . LEU A 1 438 ? 9.447 -12.602 33.053 1.00 65.56 438 LEU A N 1
ATOM 3563 C CA . LEU A 1 438 ? 9.567 -13.143 34.399 1.00 65.56 438 LEU A CA 1
ATOM 3564 C C . LEU A 1 438 ? 10.197 -14.540 34.489 1.00 65.56 438 LEU A C 1
ATOM 3566 O O . LEU A 1 438 ? 10.671 -14.825 35.579 1.00 65.56 438 LEU A O 1
ATOM 3570 N N . LYS A 1 439 ? 10.225 -15.354 33.409 1.00 57.88 439 LYS A N 1
ATOM 3571 C CA . LYS A 1 439 ? 10.764 -16.743 33.197 1.00 57.88 439 LYS A CA 1
ATOM 3572 C C . LYS A 1 439 ? 10.681 -17.787 34.338 1.00 57.88 439 LYS A C 1
ATOM 3574 O O . LYS A 1 439 ? 10.385 -18.935 34.040 1.00 57.88 439 LYS A O 1
ATOM 3579 N N . SER A 1 440 ? 10.872 -17.403 35.593 1.00 52.62 440 SER A N 1
ATOM 3580 C CA . SER A 1 440 ? 10.442 -18.042 36.840 1.00 52.62 440 SER A CA 1
ATOM 3581 C C . SER A 1 440 ? 10.148 -16.934 37.871 1.00 52.62 440 SER A C 1
ATOM 3583 O O . SER A 1 440 ? 11.057 -16.534 38.603 1.00 52.62 440 SER A O 1
ATOM 3585 N N . PRO A 1 441 ? 8.924 -16.379 37.931 1.00 48.88 441 PRO A N 1
ATOM 3586 C CA . PRO A 1 441 ? 8.616 -15.313 38.878 1.00 48.88 441 PRO A CA 1
ATOM 3587 C C . PRO A 1 441 ? 8.724 -15.835 40.319 1.00 48.88 441 PRO A C 1
ATOM 3589 O O . PRO A 1 441 ? 8.149 -16.881 40.631 1.00 48.88 441 PRO A O 1
ATOM 3592 N N . PRO A 1 442 ? 9.396 -15.113 41.232 1.00 52.78 442 PRO A N 1
ATOM 3593 C CA . PRO A 1 442 ? 9.212 -15.321 42.662 1.00 52.78 442 PRO A CA 1
ATOM 3594 C C . PRO A 1 442 ? 7.715 -15.230 42.989 1.00 52.78 442 PRO A C 1
ATOM 3596 O O . PRO A 1 442 ? 7.043 -14.311 42.514 1.00 52.78 442 PRO A O 1
ATOM 3599 N N . LEU A 1 443 ? 7.197 -16.149 43.811 1.00 50.12 443 LEU A N 1
ATOM 3600 C CA . LEU A 1 443 ? 5.773 -16.246 44.180 1.00 50.12 443 LEU A CA 1
ATOM 3601 C C . LEU A 1 443 ? 5.178 -14.887 44.610 1.00 50.12 443 LEU A C 1
ATOM 3603 O O . LEU A 1 443 ? 4.035 -14.573 44.301 1.00 50.12 443 LEU A O 1
ATOM 3607 N N . ASN A 1 444 ? 6.000 -14.043 45.234 1.00 50.69 444 ASN A N 1
ATOM 3608 C CA . ASN A 1 444 ? 5.652 -12.708 45.720 1.00 50.69 444 ASN A CA 1
ATOM 3609 C C . ASN A 1 444 ? 5.296 -11.717 44.593 1.00 50.69 444 ASN A C 1
ATOM 3611 O O . ASN A 1 444 ? 4.458 -10.845 44.800 1.00 50.69 444 ASN A O 1
ATOM 3615 N N . ILE A 1 445 ? 5.901 -11.852 43.406 1.00 51.66 445 ILE A N 1
ATOM 3616 C CA . ILE A 1 445 ? 5.561 -11.042 42.224 1.00 51.66 445 ILE A CA 1
ATOM 3617 C C . ILE A 1 445 ? 4.250 -11.538 41.618 1.00 51.66 445 ILE A C 1
ATOM 3619 O O . ILE A 1 445 ? 3.415 -10.742 41.219 1.00 51.66 445 ILE A O 1
ATOM 3623 N N . LEU A 1 446 ? 4.024 -12.853 41.600 1.00 49.97 446 LEU A N 1
ATOM 3624 C CA . LEU A 1 446 ? 2.774 -13.421 41.095 1.00 49.97 446 LEU A CA 1
ATOM 3625 C C . LEU A 1 446 ? 1.585 -13.021 41.984 1.00 49.97 446 LEU A C 1
ATOM 3627 O O . LEU A 1 446 ? 0.551 -12.615 41.466 1.00 49.97 446 LEU A O 1
ATOM 3631 N N . ILE A 1 447 ? 1.783 -13.028 43.308 1.00 51.78 447 ILE A N 1
ATOM 3632 C CA . ILE A 1 447 ? 0.809 -12.554 44.300 1.00 51.78 447 ILE A CA 1
ATOM 3633 C C . ILE A 1 447 ? 0.562 -11.043 44.154 1.00 51.78 447 ILE A C 1
ATOM 3635 O O . ILE A 1 447 ? -0.597 -10.630 44.142 1.00 51.78 447 ILE A O 1
ATOM 3639 N N . SER A 1 448 ? 1.609 -10.224 43.977 1.00 53.47 448 SER A N 1
ATOM 3640 C CA . SER A 1 448 ? 1.468 -8.765 43.802 1.00 53.47 448 SER A CA 1
ATOM 3641 C C . SER A 1 448 ? 0.879 -8.351 42.446 1.00 53.47 448 SER A C 1
ATOM 3643 O O . SER A 1 448 ? 0.321 -7.257 42.311 1.00 53.47 448 SER A O 1
ATOM 3645 N N . LEU A 1 449 ? 0.999 -9.217 41.436 1.00 50.34 449 LEU A N 1
ATOM 3646 C CA . LEU A 1 449 ? 0.311 -9.091 40.157 1.00 50.34 449 LEU A CA 1
ATOM 3647 C C . LEU A 1 449 ? -1.171 -9.414 40.329 1.00 50.34 449 LEU A C 1
ATOM 3649 O O . LEU A 1 449 ? -2.000 -8.580 39.993 1.00 50.34 449 LEU A O 1
ATOM 3653 N N . THR A 1 450 ? -1.519 -10.547 40.946 1.00 49.25 450 THR A N 1
ATOM 3654 C CA . THR A 1 450 ? -2.926 -10.904 41.192 1.00 49.25 450 THR A CA 1
ATOM 3655 C C . THR A 1 450 ? -3.641 -9.938 42.137 1.00 49.25 450 THR A C 1
ATOM 3657 O O . THR A 1 450 ? -4.826 -9.691 41.953 1.00 49.25 450 THR A O 1
ATOM 3660 N N . SER A 1 451 ? -2.939 -9.337 43.104 1.00 48.03 451 SER A N 1
ATOM 3661 C CA . SER A 1 451 ? -3.529 -8.362 44.030 1.00 48.03 451 SER A CA 1
ATOM 3662 C C . SER A 1 451 ? -3.700 -6.965 43.424 1.00 48.03 451 SER A C 1
ATOM 3664 O O . SER A 1 451 ? -4.448 -6.165 43.971 1.00 48.03 451 SER A O 1
ATOM 3666 N N . GLY A 1 452 ? -2.986 -6.648 42.336 1.00 45.56 452 GLY A N 1
ATOM 3667 C CA . GLY A 1 452 ? -3.114 -5.376 41.615 1.00 45.56 452 GLY A CA 1
ATOM 3668 C C . GLY A 1 452 ? -4.266 -5.349 40.606 1.00 45.56 452 GLY A C 1
ATOM 3669 O O . GLY A 1 452 ? -4.654 -4.271 40.177 1.00 45.56 452 GLY A O 1
ATOM 3670 N N . PHE A 1 453 ? -4.810 -6.518 40.250 1.00 44.72 453 PHE A N 1
ATOM 3671 C CA . PHE A 1 453 ? -5.975 -6.665 39.368 1.00 44.72 453 PHE A CA 1
ATOM 3672 C C . PHE A 1 453 ? -7.307 -6.742 40.122 1.00 44.72 453 PHE A C 1
ATOM 3674 O O . PHE A 1 453 ? -8.359 -6.866 39.499 1.00 44.72 453 PHE A O 1
ATOM 3681 N N . SER A 1 454 ? -7.285 -6.654 41.454 1.00 38.66 454 SER A N 1
ATOM 3682 C CA . SER A 1 454 ? -8.497 -6.444 42.236 1.00 38.66 454 SER A CA 1
ATOM 3683 C C . SER A 1 454 ? -8.991 -5.023 41.981 1.00 38.66 454 SER A C 1
ATOM 3685 O O . SER A 1 454 ? -8.463 -4.068 42.552 1.00 38.66 454 SER A O 1
ATOM 3687 N N . ILE A 1 455 ? -9.992 -4.882 41.112 1.00 36.69 455 ILE A N 1
ATOM 3688 C CA . ILE A 1 455 ? -10.796 -3.664 41.014 1.00 36.69 455 ILE A CA 1
ATOM 3689 C C . ILE A 1 455 ? -11.317 -3.394 42.428 1.00 36.69 455 ILE A C 1
ATOM 3691 O O . ILE A 1 455 ? -12.013 -4.223 43.015 1.00 36.69 455 ILE A O 1
ATOM 3695 N N . ASN A 1 456 ? -10.905 -2.276 43.023 1.00 34.12 456 ASN A N 1
ATOM 3696 C CA . ASN A 1 456 ? -11.458 -1.846 44.296 1.00 34.12 456 ASN A CA 1
ATOM 3697 C C . ASN A 1 456 ? -12.936 -1.511 44.068 1.00 34.12 456 ASN A C 1
ATOM 3699 O O . ASN A 1 456 ? -13.265 -0.439 43.570 1.00 34.12 456 ASN A O 1
ATOM 3703 N N . ASP A 1 457 ? -13.811 -2.418 44.492 1.00 33.50 457 ASP A N 1
ATOM 3704 C CA . ASP A 1 457 ? -15.276 -2.305 44.555 1.00 33.50 457 ASP A CA 1
ATOM 3705 C C . ASP A 1 457 ? -15.777 -1.198 45.520 1.00 33.50 457 ASP A C 1
ATOM 3707 O O . ASP A 1 457 ? -16.876 -1.258 46.072 1.00 33.50 457 ASP A O 1
ATOM 3711 N N . SER A 1 458 ? -14.982 -0.158 45.785 1.00 30.89 458 SER A N 1
ATOM 3712 C CA . SER A 1 458 ? -15.285 0.847 46.808 1.00 30.89 458 SER A CA 1
ATOM 3713 C C . SER A 1 458 ? -16.045 2.079 46.303 1.00 30.89 458 SER A C 1
ATOM 3715 O O . SER A 1 458 ? -16.397 2.927 47.124 1.00 30.89 458 SER A O 1
ATOM 3717 N N . SER A 1 459 ? -16.385 2.183 45.011 1.00 29.77 459 SER A N 1
ATOM 3718 C CA . SER A 1 459 ? -17.189 3.306 44.488 1.00 29.77 459 SER A CA 1
ATOM 3719 C C . SER A 1 459 ? -18.688 3.008 44.309 1.00 29.77 459 SER A C 1
ATOM 3721 O O . SER A 1 459 ? -19.469 3.947 44.160 1.00 29.77 459 SER A O 1
ATOM 3723 N N . LEU A 1 460 ? -19.139 1.751 44.425 1.00 30.55 460 LEU A N 1
ATOM 3724 C CA . LEU A 1 460 ? -20.549 1.368 44.206 1.00 30.55 460 LEU A CA 1
ATOM 3725 C C . LEU A 1 460 ? -21.408 1.225 45.479 1.00 30.55 460 LEU A C 1
ATOM 3727 O O . LEU A 1 460 ? -22.595 0.919 45.387 1.00 30.55 460 LEU A O 1
ATOM 3731 N N . MET A 1 461 ? -20.867 1.498 46.672 1.00 27.39 461 MET A N 1
ATOM 3732 C CA . MET A 1 461 ? -21.576 1.279 47.951 1.00 27.39 461 MET A CA 1
ATOM 3733 C C . MET A 1 461 ? -21.771 2.526 48.834 1.00 27.39 461 MET A C 1
ATOM 3735 O O . MET A 1 461 ? -22.173 2.390 49.987 1.00 27.39 461 MET A O 1
ATOM 3739 N N . SER A 1 462 ? -21.568 3.753 48.328 1.00 27.45 462 SER A N 1
ATOM 3740 C CA . SER A 1 462 ? -21.829 4.975 49.127 1.00 27.45 462 SER A CA 1
ATOM 3741 C C . SER A 1 462 ? -23.183 5.660 48.874 1.00 27.45 462 SER A C 1
ATOM 3743 O O . SER A 1 462 ? -23.541 6.595 49.590 1.00 27.45 462 SER A O 1
ATOM 3745 N N . SER A 1 463 ? -24.013 5.167 47.947 1.00 30.91 463 SER A N 1
ATOM 3746 C CA . SER A 1 463 ? -25.357 5.725 47.734 1.00 30.91 463 SER A CA 1
ATOM 3747 C C . SER A 1 463 ? -26.444 4.654 47.627 1.00 30.91 463 SER A C 1
ATOM 3749 O O . SER A 1 463 ? -26.901 4.319 46.543 1.00 30.91 463 SER A O 1
ATOM 3751 N N . ARG A 1 464 ? -26.882 4.122 48.778 1.00 28.61 464 ARG A N 1
ATOM 3752 C CA . ARG A 1 464 ? -28.278 3.705 49.060 1.00 28.61 464 ARG A CA 1
ATOM 3753 C C . ARG A 1 464 ? -28.368 3.049 50.438 1.00 28.61 464 ARG A C 1
ATOM 3755 O O . ARG A 1 464 ? -28.419 1.835 50.582 1.00 28.61 464 ARG A O 1
ATOM 3762 N N . ASN A 1 465 ? -28.466 3.885 51.468 1.00 26.14 465 ASN A N 1
ATOM 3763 C CA . ASN A 1 465 ? -29.194 3.500 52.670 1.00 26.14 465 ASN A CA 1
ATOM 3764 C C . ASN A 1 465 ?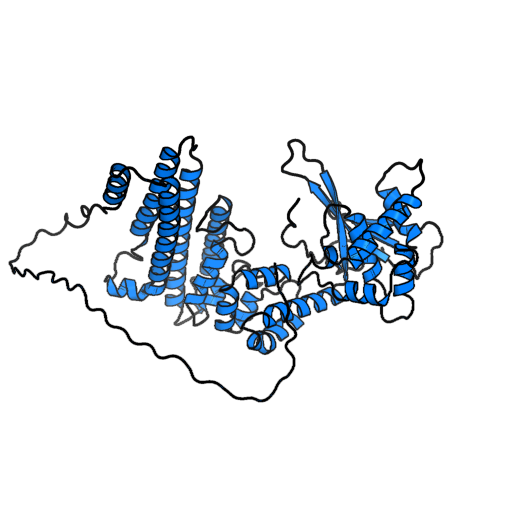 -30.679 3.760 52.408 1.00 26.14 465 ASN A C 1
ATOM 3766 O O . ASN A 1 465 ? -31.105 4.909 52.362 1.00 26.14 465 ASN A O 1
ATOM 3770 N N . THR A 1 466 ? -31.468 2.705 52.235 1.00 28.03 466 THR A N 1
ATOM 3771 C CA . THR A 1 466 ? -32.852 2.648 52.726 1.00 28.03 466 THR A CA 1
ATOM 3772 C C . THR A 1 466 ? -33.287 1.190 52.828 1.00 28.03 466 THR A C 1
ATOM 3774 O O . THR A 1 466 ? -33.038 0.361 51.961 1.00 28.03 466 THR A O 1
ATOM 3777 N N . SER A 1 467 ? -33.872 0.888 53.977 1.00 25.70 467 SER A N 1
ATOM 3778 C CA . SER A 1 467 ? -34.243 -0.420 54.496 1.00 25.70 467 SER A CA 1
ATOM 3779 C C . SER A 1 467 ? -35.217 -1.212 53.619 1.00 25.70 467 SER A C 1
ATOM 3781 O O . SER A 1 467 ? -36.250 -0.669 53.243 1.00 25.70 467 SER A O 1
ATOM 3783 N N . HIS A 1 468 ? -35.002 -2.525 53.477 1.00 28.20 468 HIS A N 1
ATOM 3784 C CA . HIS A 1 468 ? -35.913 -3.546 54.024 1.00 28.20 468 HIS A CA 1
ATOM 3785 C C . HIS A 1 468 ? -35.420 -4.993 53.797 1.00 28.20 468 HIS A C 1
ATOM 3787 O O . HIS A 1 468 ? -35.135 -5.406 52.684 1.00 28.20 468 HIS A O 1
ATOM 3793 N N . ARG A 1 469 ? -35.367 -5.739 54.913 1.00 26.19 469 ARG A N 1
ATOM 3794 C CA . ARG A 1 469 ? -35.624 -7.182 55.128 1.00 26.19 469 ARG A CA 1
ATOM 3795 C C . ARG A 1 469 ? -35.337 -8.187 53.988 1.00 26.19 469 ARG A C 1
ATOM 3797 O O . ARG A 1 469 ? -36.177 -8.397 53.129 1.00 26.19 469 ARG A O 1
ATOM 3804 N N . GLY A 1 470 ? -34.255 -8.951 54.182 1.00 24.00 470 GLY A N 1
ATOM 3805 C CA . GLY A 1 470 ? -34.291 -10.392 54.491 1.00 24.00 470 GLY A CA 1
ATOM 3806 C C . GLY A 1 470 ? -34.611 -11.390 53.373 1.00 24.00 470 GLY A C 1
ATOM 3807 O O . GLY A 1 470 ? -35.761 -11.501 52.975 1.00 24.00 470 GLY A O 1
ATOM 3808 N N . ALA A 1 471 ? -33.625 -12.221 53.019 1.00 26.08 471 ALA A N 1
ATOM 3809 C CA . ALA A 1 471 ? -33.759 -13.679 52.900 1.00 26.08 471 ALA A CA 1
ATOM 3810 C C . ALA A 1 471 ? -32.380 -14.306 52.627 1.00 26.08 471 ALA A C 1
ATOM 3812 O O . ALA A 1 471 ? -31.731 -13.995 51.631 1.00 26.08 471 ALA A O 1
ATOM 3813 N N . ASP A 1 472 ? -31.953 -15.189 53.527 1.00 24.17 472 ASP A N 1
ATOM 3814 C CA . ASP A 1 472 ? -30.839 -16.113 53.337 1.00 24.17 472 ASP A CA 1
ATOM 3815 C C . ASP A 1 472 ? -31.151 -17.126 52.225 1.00 24.17 472 ASP A C 1
ATOM 3817 O O . ASP A 1 472 ? -32.215 -17.747 52.231 1.00 24.17 472 ASP A O 1
ATOM 3821 N N . SER A 1 473 ? -30.183 -17.402 51.348 1.00 26.08 473 SER A N 1
ATOM 3822 C CA . SER A 1 473 ? -30.050 -18.732 50.742 1.00 26.08 473 SER A CA 1
ATOM 3823 C C . SER A 1 473 ? -28.602 -19.011 50.335 1.00 26.08 473 SER A C 1
ATOM 3825 O O . SER A 1 473 ? -28.094 -18.476 49.350 1.00 26.08 473 SER A O 1
ATOM 3827 N N . GLN A 1 474 ? -27.948 -19.881 51.104 1.00 24.06 474 GLN A N 1
ATOM 3828 C CA . GLN A 1 474 ? -26.731 -20.592 50.719 1.00 24.06 474 GLN A CA 1
ATOM 3829 C C . GLN A 1 474 ? -27.033 -21.548 49.557 1.00 24.06 474 GLN A C 1
ATOM 3831 O O . GLN A 1 474 ? -27.957 -22.354 49.660 1.00 24.06 474 GLN A O 1
ATOM 3836 N N . VAL A 1 475 ? -26.200 -21.557 48.513 1.00 26.16 475 VAL A N 1
ATOM 3837 C CA . VAL A 1 475 ? -26.106 -22.698 47.590 1.00 26.16 475 VAL A CA 1
ATOM 3838 C C . VAL A 1 475 ? -24.647 -23.126 47.458 1.00 26.16 475 VAL A C 1
ATOM 3840 O O . VAL A 1 475 ? -23.756 -22.336 47.156 1.00 26.16 475 VAL A O 1
ATOM 3843 N N . ARG A 1 476 ? -24.440 -24.408 47.771 1.00 23.81 476 ARG A N 1
ATOM 3844 C CA . ARG A 1 476 ? -23.184 -25.160 47.765 1.00 23.81 476 ARG A CA 1
ATOM 3845 C C . ARG A 1 476 ? -22.620 -25.325 46.356 1.00 23.81 476 ARG A C 1
ATOM 3847 O O . ARG A 1 476 ? -23.341 -25.689 45.433 1.00 23.81 476 ARG A O 1
ATOM 3854 N N . TRP A 1 477 ? -21.299 -25.222 46.272 1.00 21.95 477 TRP A N 1
ATOM 3855 C CA . TRP A 1 477 ? -20.486 -25.793 45.205 1.00 21.95 477 TRP A CA 1
ATOM 3856 C C . TRP A 1 477 ? -20.446 -27.322 45.335 1.00 21.95 477 TRP A C 1
ATOM 3858 O O . TRP A 1 477 ? -20.097 -27.844 46.395 1.00 21.95 477 TRP A O 1
ATOM 3868 N N . VAL A 1 478 ? -20.782 -28.035 44.260 1.00 26.55 478 VAL A N 1
ATOM 3869 C CA . VAL A 1 478 ? -20.506 -29.469 44.103 1.00 26.55 478 VAL A CA 1
ATOM 3870 C C . VAL A 1 478 ? -19.603 -29.619 42.888 1.00 26.55 478 VAL A C 1
ATOM 3872 O O . VAL A 1 478 ? -20.022 -29.373 41.760 1.00 26.55 478 VAL A O 1
ATOM 3875 N N . GLY A 1 479 ? -18.348 -29.982 43.147 1.00 23.94 479 GLY A N 1
ATOM 3876 C CA . GLY A 1 479 ? -17.419 -30.460 42.133 1.00 23.94 479 GLY A CA 1
ATOM 3877 C C . GLY A 1 479 ? -17.711 -31.916 41.782 1.00 23.94 479 GLY A C 1
ATOM 3878 O O . GLY A 1 479 ? -18.117 -32.698 42.643 1.00 23.94 479 GLY A O 1
ATOM 3879 N N . LEU A 1 480 ? -17.480 -32.273 40.523 1.00 25.61 480 LEU A N 1
ATOM 3880 C CA . LEU A 1 480 ? -17.414 -33.653 40.059 1.00 25.61 480 LEU A CA 1
ATOM 3881 C C . LEU A 1 480 ? -16.210 -33.786 39.128 1.00 25.61 480 LEU A C 1
ATOM 3883 O O . LEU A 1 480 ? -16.181 -33.223 38.036 1.00 25.61 480 LEU A O 1
ATOM 3887 N N . GLU A 1 481 ? -15.216 -34.523 39.612 1.00 25.20 481 GLU A N 1
ATOM 3888 C CA . GLU A 1 481 ? -14.128 -35.096 38.831 1.00 25.20 481 GLU A CA 1
ATOM 3889 C C . GLU A 1 481 ? -14.498 -36.513 38.353 1.00 25.20 481 GLU A C 1
ATOM 3891 O O . GLU A 1 481 ? -15.137 -37.278 39.074 1.00 25.20 481 GLU A O 1
ATOM 3896 N N . ASN A 1 482 ? -13.937 -36.845 37.186 1.00 27.77 482 ASN A N 1
ATOM 3897 C CA . ASN A 1 482 ? -13.509 -38.156 36.680 1.00 27.77 482 ASN A CA 1
ATOM 3898 C C . ASN A 1 482 ? -14.525 -39.180 36.138 1.00 27.77 482 ASN A C 1
ATOM 3900 O O . ASN A 1 482 ? -15.399 -39.693 36.829 1.00 27.77 482 ASN A O 1
ATOM 3904 N N . GLY A 1 483 ? -14.246 -39.592 34.894 1.00 25.97 483 GLY A N 1
ATOM 3905 C CA . GLY A 1 483 ? -14.758 -40.796 34.243 1.00 25.97 483 GLY A CA 1
ATOM 3906 C C . GLY A 1 483 ? -14.203 -40.950 32.822 1.00 25.97 483 GLY A C 1
ATOM 3907 O O . GLY A 1 483 ? -14.809 -40.472 31.871 1.00 25.97 483 GLY A O 1
ATOM 3908 N N . ASN A 1 484 ? -13.035 -41.590 32.697 1.00 25.97 484 ASN A N 1
ATOM 3909 C CA . ASN A 1 484 ? -12.508 -42.155 31.448 1.00 25.97 484 ASN A CA 1
ATOM 3910 C C . ASN A 1 484 ? -13.476 -43.220 30.903 1.00 25.97 484 ASN A C 1
ATOM 3912 O O . ASN A 1 484 ? -13.955 -44.024 31.694 1.00 25.97 484 ASN A O 1
ATOM 3916 N N . ASP A 1 485 ? -13.670 -43.293 29.582 1.00 28.19 485 ASP A N 1
ATOM 3917 C CA . ASP A 1 485 ? -13.423 -44.536 28.839 1.00 28.19 485 ASP A CA 1
ATOM 3918 C C . ASP A 1 485 ? -13.457 -44.356 27.310 1.00 28.19 485 ASP A C 1
ATOM 3920 O O . ASP A 1 485 ? -14.182 -43.556 26.725 1.00 28.19 485 ASP A O 1
ATOM 3924 N N . SER A 1 486 ? -12.575 -45.131 26.693 1.00 26.86 486 SER A N 1
ATOM 3925 C CA . SER A 1 486 ? -12.204 -45.274 25.286 1.00 26.86 486 SER A CA 1
ATOM 3926 C C . SER A 1 486 ? -13.300 -45.783 24.338 1.00 26.86 486 SER A C 1
ATOM 3928 O O . SER A 1 486 ? -14.061 -46.658 24.736 1.00 26.86 486 SER A O 1
ATOM 3930 N N . GLN A 1 487 ? -13.238 -45.400 23.048 1.00 26.53 487 GLN A N 1
ATOM 3931 C CA . GLN A 1 487 ? -13.189 -46.334 21.896 1.00 26.53 487 GLN A CA 1
ATOM 3932 C C . GLN A 1 487 ? -13.033 -45.611 20.534 1.00 26.53 487 GLN A C 1
ATOM 3934 O O . GLN A 1 487 ? -13.812 -44.735 20.175 1.00 26.53 487 GLN A O 1
ATOM 3939 N N . GLN A 1 488 ? -12.016 -46.020 19.762 1.00 28.70 488 GLN A N 1
ATOM 3940 C CA . GLN A 1 488 ? -11.894 -45.801 18.309 1.00 28.70 488 GLN A CA 1
ATOM 3941 C C . GLN A 1 488 ? -12.722 -46.846 17.537 1.00 28.70 488 GLN A C 1
ATOM 3943 O O . GLN A 1 488 ? -12.969 -47.932 18.064 1.00 28.70 488 GLN A O 1
ATOM 3948 N N . PRO A 1 489 ? -12.998 -46.607 16.241 1.00 26.78 489 PRO A N 1
ATOM 3949 C CA . PRO A 1 489 ? -12.375 -47.491 15.249 1.00 26.78 489 PRO A CA 1
ATOM 3950 C C . PRO A 1 489 ? -11.806 -46.779 14.004 1.00 26.78 489 PRO A C 1
ATOM 3952 O O . PRO A 1 489 ? -12.131 -45.642 13.674 1.00 26.78 489 PRO A O 1
ATOM 3955 N N . ARG A 1 490 ? -10.899 -47.507 13.342 1.00 26.42 490 ARG A N 1
ATOM 3956 C CA . ARG A 1 490 ? -10.092 -47.178 12.151 1.00 26.42 490 ARG A CA 1
ATOM 3957 C C . ARG A 1 490 ? -10.787 -47.615 10.825 1.00 26.42 490 ARG A C 1
ATOM 3959 O O . ARG A 1 490 ? -11.863 -48.199 10.894 1.00 26.42 490 ARG A O 1
ATOM 3966 N N . PRO A 1 491 ? -10.200 -47.331 9.635 1.00 32.31 491 PRO A N 1
ATOM 3967 C CA . PRO A 1 491 ? -10.902 -47.004 8.385 1.00 32.31 491 PRO A CA 1
ATOM 3968 C C . PRO A 1 491 ? -11.032 -48.167 7.385 1.00 32.31 491 PRO A C 1
ATOM 3970 O O . PRO A 1 491 ? -10.380 -49.200 7.529 1.00 32.31 491 PRO A O 1
ATOM 3973 N N . THR A 1 492 ? -11.772 -47.927 6.296 1.00 26.09 492 THR A N 1
ATOM 3974 C CA . THR A 1 492 ? -11.879 -48.827 5.133 1.00 26.09 492 THR A CA 1
ATOM 3975 C C . THR A 1 492 ? -11.505 -48.109 3.829 1.00 26.09 492 THR A C 1
ATOM 3977 O O . THR A 1 492 ? -11.852 -46.949 3.618 1.00 26.09 492 THR A O 1
ATOM 3980 N N . LEU A 1 493 ? -10.764 -48.824 2.979 1.00 25.19 493 LEU A N 1
ATOM 3981 C CA . LEU A 1 493 ? -10.141 -48.432 1.706 1.00 25.19 493 LEU A CA 1
ATOM 3982 C C . LEU A 1 493 ? -11.094 -48.527 0.483 1.00 25.19 493 LEU A C 1
ATOM 3984 O O . LEU A 1 493 ? -11.826 -49.504 0.393 1.00 25.19 493 LEU A O 1
ATOM 3988 N N . CYS A 1 494 ? -10.990 -47.535 -0.431 1.00 24.06 494 CYS A N 1
ATOM 3989 C CA . CYS A 1 494 ? -10.914 -47.513 -1.928 1.00 24.06 494 CYS A CA 1
ATOM 3990 C C . CYS A 1 494 ? -11.713 -48.515 -2.823 1.00 24.06 494 CYS A C 1
ATOM 3992 O O . CYS A 1 494 ? -11.871 -49.658 -2.410 1.00 24.06 494 CYS A O 1
ATOM 3994 N N . PRO A 1 495 ? -12.104 -48.180 -4.099 1.00 29.59 495 PRO A N 1
ATOM 3995 C CA . PRO A 1 495 ? -11.178 -47.638 -5.126 1.00 29.59 495 PRO A CA 1
ATOM 3996 C C . PRO A 1 495 ? -11.690 -46.710 -6.279 1.00 29.59 495 PRO A C 1
ATOM 3998 O O . PRO A 1 495 ? -12.845 -46.732 -6.678 1.00 29.59 495 PRO A O 1
ATOM 4001 N N . ALA A 1 496 ? -10.707 -45.979 -6.838 1.00 24.67 496 ALA A N 1
ATOM 4002 C CA . ALA A 1 496 ? -10.362 -45.686 -8.252 1.00 24.67 496 ALA A CA 1
ATOM 4003 C C . ALA A 1 496 ? -11.281 -44.938 -9.262 1.00 24.67 496 ALA A C 1
ATOM 4005 O O . ALA A 1 496 ? -12.379 -45.372 -9.588 1.00 24.67 496 ALA A O 1
ATOM 4006 N N . GLY A 1 497 ? -10.653 -43.940 -9.921 1.00 23.73 497 GLY A N 1
ATOM 4007 C CA . GLY A 1 497 ? -10.929 -43.409 -11.275 1.00 23.73 497 GLY A CA 1
ATOM 4008 C C . GLY A 1 497 ? -11.449 -41.961 -11.276 1.00 23.73 497 GLY A C 1
ATOM 4009 O O . GLY A 1 497 ? -12.478 -41.708 -10.677 1.00 23.73 497 GLY A O 1
ATOM 4010 N N . ALA A 1 498 ? -10.854 -40.937 -11.894 1.00 24.58 498 ALA A N 1
ATOM 4011 C CA . ALA A 1 498 ? -9.721 -40.808 -12.803 1.00 24.58 498 ALA A CA 1
ATOM 4012 C C . ALA A 1 498 ? -9.122 -39.381 -12.682 1.00 24.58 498 ALA A C 1
ATOM 4014 O O . ALA A 1 498 ? -9.804 -38.432 -12.303 1.00 24.58 498 ALA A O 1
ATOM 4015 N N . GLU A 1 499 ? -7.832 -39.268 -12.988 1.00 25.94 499 GLU A N 1
ATOM 4016 C CA . GLU A 1 499 ? -7.005 -38.051 -13.087 1.00 25.94 499 GLU A CA 1
ATOM 4017 C C . GLU A 1 499 ? -7.467 -37.096 -14.220 1.00 25.94 499 GLU A C 1
ATOM 4019 O O . GLU A 1 499 ? -8.080 -37.578 -15.176 1.00 25.94 499 GLU A O 1
ATOM 4024 N N . PRO A 1 500 ? -7.177 -35.768 -14.166 1.00 29.03 500 PRO A N 1
ATOM 4025 C CA . PRO A 1 500 ? -5.822 -35.298 -14.499 1.00 29.03 500 PRO A CA 1
ATOM 4026 C C . PRO A 1 500 ? -5.259 -34.067 -13.752 1.00 29.03 500 PRO A C 1
ATOM 4028 O O . PRO A 1 500 ? -5.953 -33.131 -13.368 1.00 29.03 500 PRO A O 1
ATOM 4031 N N . SER A 1 501 ? -3.918 -34.057 -13.711 1.00 24.72 501 SER A N 1
ATOM 4032 C CA . SER A 1 501 ? -3.023 -32.895 -13.851 1.00 24.72 501 SER A CA 1
ATOM 4033 C C . SER A 1 501 ? -3.025 -31.823 -12.747 1.00 24.72 501 SER A C 1
ATOM 4035 O O . SER A 1 501 ? -3.466 -30.688 -12.934 1.00 24.72 501 SER A O 1
ATOM 4037 N N . LYS A 1 502 ? -2.351 -32.132 -11.633 1.00 25.02 502 LYS A N 1
ATOM 4038 C CA . LYS A 1 502 ? -1.829 -31.126 -10.694 1.00 25.02 502 LYS A CA 1
ATOM 4039 C C . LYS A 1 502 ? -0.543 -30.492 -11.245 1.00 25.02 502 LYS A C 1
ATOM 4041 O O . LYS A 1 502 ? 0.508 -31.128 -11.248 1.00 25.02 502 LYS A O 1
ATOM 4046 N N . ARG A 1 503 ? -0.598 -29.209 -11.621 1.00 25.28 503 ARG A N 1
ATOM 4047 C CA . ARG A 1 503 ? 0.576 -28.320 -11.560 1.00 25.28 503 ARG A CA 1
ATOM 4048 C C . ARG A 1 503 ? 0.759 -27.910 -10.101 1.00 25.28 503 ARG A C 1
ATOM 4050 O O . ARG A 1 503 ? -0.001 -27.103 -9.579 1.00 25.28 503 ARG A O 1
ATOM 4057 N N . ALA A 1 504 ? 1.735 -28.513 -9.431 1.00 23.03 504 ALA A N 1
ATOM 4058 C CA . ALA A 1 504 ? 2.135 -28.120 -8.089 1.00 23.03 504 ALA A CA 1
ATOM 4059 C C . ALA A 1 504 ? 2.999 -26.853 -8.168 1.00 23.03 504 ALA A C 1
ATOM 4061 O O . ALA A 1 504 ? 4.162 -26.913 -8.563 1.00 23.03 504 ALA A O 1
ATOM 4062 N N . PHE A 1 505 ? 2.436 -25.709 -7.782 1.00 24.80 505 PHE A N 1
ATOM 4063 C CA . PHE A 1 505 ? 3.228 -24.544 -7.400 1.00 24.80 505 PHE A CA 1
ATOM 4064 C C . PHE A 1 505 ? 3.718 -24.751 -5.965 1.00 24.80 505 PHE A C 1
ATOM 4066 O O . PHE A 1 505 ? 2.960 -24.664 -5.004 1.00 24.80 505 PHE A O 1
ATOM 4073 N N . SER A 1 506 ? 5.004 -25.066 -5.831 1.00 20.47 506 SER A N 1
ATOM 4074 C CA . SER A 1 506 ? 5.723 -25.013 -4.560 1.00 20.47 506 SER A CA 1
ATOM 4075 C C . SER A 1 506 ? 6.041 -23.551 -4.246 1.00 20.47 506 S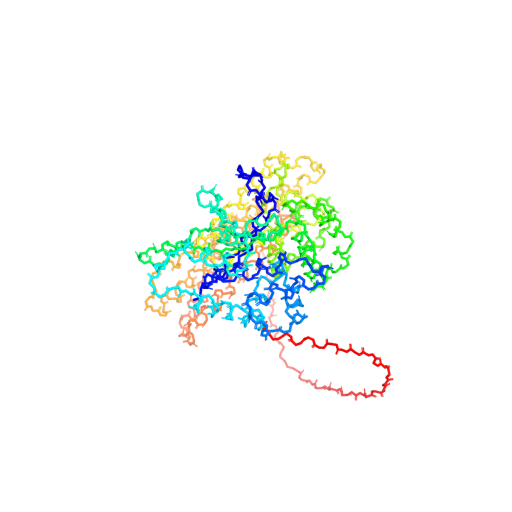ER A C 1
ATOM 4077 O O . SER A 1 506 ? 7.071 -23.035 -4.677 1.00 20.47 506 SER A O 1
ATOM 4079 N N . LEU A 1 507 ? 5.178 -22.889 -3.480 1.00 25.23 507 LEU A N 1
ATOM 4080 C CA . LEU A 1 507 ? 5.517 -21.635 -2.813 1.00 25.23 507 LEU A CA 1
ATOM 4081 C C . LEU A 1 507 ? 6.243 -21.965 -1.504 1.00 25.23 507 LEU A C 1
ATOM 4083 O O . LEU A 1 507 ? 5.632 -22.267 -0.484 1.00 25.23 507 LEU A O 1
ATOM 4087 N N . ARG A 1 508 ? 7.577 -21.942 -1.556 1.00 19.94 508 ARG A N 1
ATOM 4088 C CA . ARG A 1 508 ? 8.392 -21.565 -0.401 1.00 19.94 508 ARG A CA 1
ATOM 4089 C C . ARG A 1 508 ? 8.753 -20.101 -0.598 1.00 19.94 508 ARG A C 1
ATOM 4091 O O . ARG A 1 508 ? 9.539 -19.830 -1.502 1.00 19.94 508 ARG A O 1
ATOM 4098 N N . LEU A 1 509 ? 8.171 -19.223 0.213 1.00 29.72 509 LEU A N 1
ATOM 4099 C CA . LEU A 1 509 ? 8.734 -17.973 0.736 1.00 29.72 509 LEU A CA 1
ATOM 4100 C C . LEU A 1 509 ? 7.753 -17.395 1.753 1.00 29.72 509 LEU A C 1
ATOM 4102 O O . LEU A 1 509 ? 6.588 -17.173 1.360 1.00 29.72 509 LEU A O 1
#

Sequence (509 aa):
MYSPIPHDLTLYDDKFDFEKNGFCPYQWEISVPQKNCIIWGVVLSYLRSADFTVPGKFEERLNRLTKNLFDPETVKSSILDFNPFFNIHKCFFDETLQKISQSFRKVLSENRPSAAPKSFANEMQLISTLLKSYILIVDLSSKNLHLVTPSDGCSADLAAITLFSRECSNKDSEKPVVMKRFTFSLNKDLCWELRRDAFQIILESSEIRDIAEKEIQPLSEKKEKKVNILIALLKQNLTHAISQLYDSSYIVAKLADAGFETDPRVLDAEGFSAFYYALQSNDNNLVYILHRYAASNCYESANTFRDPNPSIISNLTKLEEVLKEDCSKSNNFETFGDRAEQARVTYQDLLRFNEFLTQVSQGINEIREIPEDSSVKKAEKQKEIISIILEKYDAFYFAGQEEEPVKNYTKHKTYYDNLDFTVALLFFDNIFLLKSVLKSPPLNILISLTSGFSINDSSLMSSRNTSHRGADSQVRWVGLENGNDSQQPRPTLCPAGAEPSKRAFSLRL

Secondary structure (DSSP, 8-state):
-PPPPS----EE-S-SS-GGGT--S-EEEE---STTHHHHHHHHHHHHTS-TTSTTHHHHHHHHHHSS-S-HHHHHHHHHT--HHHHTTHHHH-HHHHHHHHHHHHHHHHTS-TTS---HHHHHHHHHHHHT-EEEEEETTTTEEEEE--SS---TT--EEEEEEEEEE-TTSSS--EEEEEEEEEEHHHHHHHHHHHHHHHHHTSTTHHHIIIIIHHHHTT--TT-BHHHHHHTTT-HHHHHHHHH-HHHHHHHHHTT-B--TT---TTS--HHHHHHHSS-HHHHHHHHHHHHTTTTS-S-BTTB--HHHHHHHHHHHHHHHHHHHHTTTTGGGGGGHHHHHHHHHHHHHHHHHHHHHHHHHHHHHHS---SHHHHHHHHHHHHHHHHHHHHHHH-S-SSS-HHHHHHHTHHHHHHHHHHHHHHHHHHHHHHHHHHSS--HHHHHHHHTTS---TTSSSSS----------------------------------------------

Radius of gyration: 31.01 Å; chains: 1; bounding box: 77×71×93 Å

Organism: Araneus ventricosus (NCBI:txid182803)

pLDDT: mean 75.32, std 21.6, range [19.94, 96.06]